Protein 2VI7 (pdb70)

Organism: Pseudomonas aeruginosa (strain ATCC 15692 / DSM 22644 / CIP 104116 / JCM 14847 / LMG 12228 / 1C / PRS 101 / PAO1) (NCBI:txid208964)

Nearest PDB structures (foldseek):
  2vi7-assembly2_C  TM=1.003E+00  e=7.881E-35  Pseudomonas aeruginosa
  2i79-assembly1_E  TM=8.570E-01  e=9.144E-15  Streptococcus pneumoniae TIGR4
  2i79-assembly3_D  TM=8.613E-01  e=3.014E-14  Streptococcus pneumoniae TIGR4
  5jtf-assembly1_B  TM=8.571E-01  e=4.572E-12  Pseudomonas putida KT2440
  5wph-assembly1_A  TM=8.664E-01  e=1.034E-11  Pseudomonas putida KT2440

Secondary structure (DSSP, 8-state):
-EEEEE--GGGHHHHHHHHTSHHHHTTSS--SS--HHHHHHHHTT---TTEEEEEEEETTEEEEEEEEEE-SSGGGTTEEE-TT--EESSTTTTHHHHHHHHHHHIIIIIS--SEEEEEEETT-HHHHHHHHHTT-EEEEEEEEEEEETTEEEEEEEEEEE--/---EEEE--GGGHHHHHHHHTSHHHHTTTT--SS--HHHHHHHHHT---TTEEEEEEEETTEEEEEEEEEE-SSGGGTTEEE-TT--EESSTTSSHHHHHHHHHHHHHHHTS--SEEEEEEETT-HHHHHHHHHTT-EEEEEEEEEEEETTEEEEEEEEEEE-/----EEEE--GGGHHHHHHHHTSHHHHTTSS--SS--HHHHHHHHHH---TTEEEEEEEETTEEEEEEEEEE-SSGGGTTEEE-TT--EESSTTSSHHHHHHHHHHHIIIIIS--SEEEEEEETT-HHHHHHHHHTT-EEEEEEEEEEEETTEEEEEEEEEEE--

Radius of gyration: 26.65 Å; Cα contacts (8 Å, |Δi|>4): 990; chains: 3; bounding box: 81×66×54 Å

CATH classification: 3.40.630.30

Structure (mmCIF, N/CA/C/O backbone):
data_2VI7
#
_entry.id   2VI7
#
_cell.length_a   79.709
_cell.length_b   110.928
_cell.length_c   134.477
_cell.angle_alpha   90.00
_cell.angle_beta   90.00
_cell.angle_gamma   90.00
#
_symmetry.space_group_name_H-M   'I 2 2 2'
#
loop_
_entity.id
_entity.type
_entity.pdbx_description
1 polymer 'ACETYLTRANSFERASE PA1377'
2 non-polymer GLYCEROL
3 non-polymer 'SULFATE ION'
4 non-polymer 'AZIDE ION'
5 water water
#
loop_
_atom_site.group_PDB
_atom_site.id
_atom_site.type_symbol
_atom_site.label_atom_id
_atom_site.label_alt_id
_atom_site.label_comp_id
_atom_site.label_asym_id
_atom_site.label_entity_id
_atom_site.label_seq_id
_atom_site.pdbx_PDB_ins_code
_atom_site.Cartn_x
_atom_site.Cartn_y
_atom_site.Cartn_z
_atom_site.occupancy
_atom_site.B_iso_or_equiv
_atom_site.auth_seq_id
_atom_site.auth_comp_id
_atom_site.auth_asym_id
_atom_site.auth_atom_id
_atom_site.pdbx_PDB_model_num
ATOM 1 N N . THR A 1 7 ? 33.219 32.084 24.610 1.00 56.61 7 THR A N 1
ATOM 2 C CA . THR A 1 7 ? 33.152 31.198 23.409 1.00 56.57 7 THR A CA 1
ATOM 3 C C . THR A 1 7 ? 31.807 31.365 22.700 1.00 56.23 7 THR A C 1
ATOM 4 O O . THR A 1 7 ? 31.738 31.960 21.616 1.00 58.11 7 THR A O 1
ATOM 8 N N . ILE A 1 8 ? 30.742 30.850 23.312 1.00 53.98 8 ILE A N 1
ATOM 9 C CA . ILE A 1 8 ? 29.411 30.963 22.724 1.00 51.40 8 ILE A CA 1
ATOM 10 C C . ILE A 1 8 ? 28.713 32.225 23.226 1.00 50.43 8 ILE A C 1
ATOM 11 O O . ILE A 1 8 ? 28.508 32.388 24.428 1.00 51.06 8 ILE A O 1
ATOM 16 N N . ARG A 1 9 ? 28.366 33.110 22.293 1.00 49.33 9 ARG A N 1
ATOM 17 C CA . ARG A 1 9 ? 27.682 34.365 22.596 1.00 48.24 9 ARG A CA 1
ATOM 18 C C . ARG A 1 9 ? 26.236 34.266 22.150 1.00 46.21 9 ARG A C 1
ATOM 19 O O . ARG A 1 9 ? 25.966 33.843 21.031 1.00 45.26 9 ARG A O 1
ATOM 27 N N . LEU A 1 10 ? 25.311 34.663 23.017 1.00 43.93 10 LEU A N 1
ATOM 28 C CA . LEU A 1 10 ? 23.897 34.647 22.671 1.00 41.74 10 LEU A CA 1
ATOM 29 C C . LEU A 1 10 ? 23.513 36.080 22.369 1.00 41.58 10 LEU A C 1
ATOM 30 O O . LEU A 1 10 ? 23.913 36.999 23.081 1.00 42.18 10 LEU A O 1
ATOM 35 N N . GLU A 1 11 ? 22.750 36.272 21.304 1.00 41.36 11 GLU A N 1
ATOM 36 C CA . GLU A 1 11 ? 22.337 37.607 20.927 1.00 41.99 11 GLU A CA 1
ATOM 37 C C . GLU A 1 11 ? 20.976 37.586 20.274 1.00 40.26 11 GLU A C 1
ATOM 38 O O . GLU A 1 11 ? 20.566 36.574 19.718 1.00 39.42 11 GLU A O 1
ATOM 44 N N . ARG A 1 12 ? 20.275 38.707 20.375 1.00 39.83 12 ARG A N 1
ATOM 45 C CA . ARG A 1 12 ? 18.961 38.840 19.777 1.00 41.82 12 ARG A CA 1
ATOM 46 C C . ARG A 1 12 ? 19.091 38.833 18.252 1.00 42.62 12 ARG A C 1
ATOM 47 O O . ARG A 1 12 ? 19.894 39.571 17.665 1.00 42.35 12 ARG A O 1
ATOM 55 N N . TYR A 1 13 ? 18.298 37.980 17.617 1.00 43.21 13 TYR A N 1
ATOM 56 C CA . TYR A 1 13 ? 18.319 37.869 16.169 1.00 44.23 13 TYR A CA 1
ATOM 57 C C . TYR A 1 13 ? 17.890 39.176 15.508 1.00 45.25 13 TYR A C 1
ATOM 58 O O . TYR A 1 13 ? 16.750 39.634 15.678 1.00 44.77 13 TYR A O 1
ATOM 67 N N . SER A 1 14 ? 18.817 39.764 14.753 1.00 45.68 14 SER A N 1
ATOM 68 C CA . SER A 1 14 ? 18.567 41.004 14.028 1.00 46.30 14 SER A CA 1
ATOM 69 C C . SER A 1 14 ? 19.168 40.918 12.623 1.00 46.59 14 SER A C 1
ATOM 70 O O . SER A 1 14 ? 19.869 39.956 12.298 1.00 46.00 14 SER A O 1
ATOM 73 N N . GLU A 1 15 ? 18.887 41.932 11.803 1.00 47.28 15 GLU A N 1
ATOM 74 C CA . GLU A 1 15 ? 19.366 41.976 10.427 1.00 46.93 15 GLU A CA 1
ATOM 75 C C . GLU A 1 15 ? 20.809 41.562 10.223 1.00 46.31 15 GLU A C 1
ATOM 76 O O . GLU A 1 15 ? 21.148 40.894 9.238 1.00 46.62 15 GLU A O 1
ATOM 77 N N A ARG A 1 16 ? 21.660 41.955 11.165 0.50 45.57 16 ARG A N 1
ATOM 78 N N B ARG A 1 16 ? 21.664 41.955 11.156 0.50 45.81 16 ARG A N 1
ATOM 79 C CA A ARG A 1 16 ? 23.077 41.632 11.102 0.50 45.43 16 ARG A CA 1
ATOM 80 C CA B ARG A 1 16 ? 23.081 41.630 11.071 0.50 45.85 16 ARG A CA 1
ATOM 81 C C A ARG A 1 16 ? 23.311 40.131 10.986 0.50 45.78 16 ARG A C 1
ATOM 82 C C B ARG A 1 16 ? 23.309 40.123 10.967 0.50 46.06 16 ARG A C 1
ATOM 83 O O A ARG A 1 16 ? 24.306 39.696 10.413 0.50 45.65 16 ARG A O 1
ATOM 84 O O B ARG A 1 16 ? 24.285 39.676 10.363 0.50 45.95 16 ARG A O 1
ATOM 97 N N . HIS A 1 17 ? 22.394 39.347 11.549 1.00 46.29 17 HIS A N 1
ATOM 98 C CA . HIS A 1 17 ? 22.495 37.877 11.558 1.00 46.81 17 HIS A CA 1
ATOM 99 C C . HIS A 1 17 ? 21.817 37.083 10.436 1.00 46.59 17 HIS A C 1
ATOM 100 O O . HIS A 1 17 ? 22.132 35.905 10.250 1.00 46.51 17 HIS A O 1
ATOM 107 N N . VAL A 1 18 ? 20.888 37.701 9.709 1.00 46.59 18 VAL A N 1
ATOM 108 C CA . VAL A 1 18 ? 20.159 37.012 8.632 1.00 47.46 18 VAL A CA 1
ATOM 109 C C . VAL A 1 18 ? 20.997 36.118 7.720 1.00 48.20 18 VAL A C 1
ATOM 110 O O . VAL A 1 18 ? 20.526 35.071 7.273 1.00 48.04 18 VAL A O 1
ATOM 114 N N . GLU A 1 19 ? 22.229 36.524 7.433 1.00 49.58 19 GLU A N 1
ATOM 115 C CA . GLU A 1 19 ? 23.073 35.719 6.560 1.00 50.90 19 GLU A CA 1
ATOM 116 C C . GLU A 1 19 ? 23.514 34.433 7.258 1.00 48.86 19 GLU A C 1
ATOM 117 O O . GLU A 1 19 ? 23.433 33.348 6.680 1.00 48.57 19 GLU A O 1
ATOM 123 N N . GLY A 1 20 ? 23.974 34.563 8.500 1.00 46.97 20 GLY A N 1
ATOM 124 C CA . GLY A 1 20 ? 24.420 33.406 9.257 1.00 44.63 20 GLY A CA 1
ATOM 125 C C . GLY A 1 20 ? 23.293 32.460 9.636 1.00 43.42 20 GLY A C 1
ATOM 126 O O . GLY A 1 20 ? 23.475 31.238 9.649 1.00 42.70 20 GLY A O 1
ATOM 127 N N . LEU A 1 21 ? 22.127 33.019 9.953 1.00 42.35 21 LEU A N 1
ATOM 128 C CA . LEU A 1 21 ? 20.976 32.204 10.328 1.00 42.46 21 LEU A CA 1
ATOM 129 C C . LEU A 1 21 ? 20.488 31.381 9.131 1.00 42.96 21 LEU A C 1
ATOM 130 O O . LEU A 1 21 ? 20.110 30.215 9.269 1.00 43.06 21 LEU A O 1
ATOM 135 N N . THR A 1 22 ? 20.496 32.009 7.960 1.00 43.73 22 THR A N 1
ATOM 136 C CA . THR A 1 22 ? 20.082 31.368 6.723 1.00 43.24 22 THR A CA 1
ATOM 137 C C . THR A 1 22 ? 20.987 30.177 6.432 1.00 42.35 22 THR A C 1
ATOM 138 O O . THR A 1 22 ? 20.520 29.111 6.036 1.00 42.57 22 THR A O 1
ATOM 142 N N . ALA A 1 23 ? 22.285 30.368 6.636 1.00 41.29 23 ALA A N 1
ATOM 143 C CA . ALA A 1 23 ? 23.257 29.308 6.418 1.00 40.59 23 ALA A CA 1
ATOM 144 C C . ALA A 1 23 ? 22.995 28.162 7.387 1.00 40.40 23 ALA A C 1
ATOM 145 O O . ALA A 1 23 ? 23.136 26.989 7.028 1.00 42.09 23 ALA A O 1
ATOM 147 N N . LEU A 1 24 ? 22.623 28.504 8.617 1.00 39.75 24 LEU A N 1
ATOM 148 C CA . LEU A 1 24 ? 22.341 27.500 9.642 1.00 38.96 24 LEU A CA 1
ATOM 149 C C . LEU A 1 24 ? 21.293 26.499 9.155 1.00 38.64 24 LEU A C 1
ATOM 150 O O . LEU A 1 24 ? 21.494 25.289 9.204 1.00 38.40 24 LEU A O 1
ATOM 155 N N . TYR A 1 25 ? 20.174 27.024 8.674 1.00 39.58 25 TYR A N 1
ATOM 156 C CA . TYR A 1 25 ? 19.082 26.198 8.191 1.00 41.01 25 TYR A CA 1
ATOM 157 C C . TYR A 1 25 ? 19.359 25.531 6.849 1.00 42.02 25 TYR A C 1
ATOM 158 O O . TYR A 1 25 ? 18.647 24.605 6.457 1.00 41.74 25 TYR A O 1
ATOM 167 N N . ASN A 1 26 ? 20.394 25.993 6.148 1.00 42.70 26 ASN A N 1
ATOM 168 C CA . ASN A 1 26 ? 20.745 25.404 4.863 1.00 43.29 26 ASN A CA 1
ATOM 169 C C . ASN A 1 26 ? 21.484 24.087 5.068 1.00 41.90 26 ASN A C 1
ATOM 170 O O . ASN A 1 26 ? 21.780 23.386 4.107 1.00 42.99 26 ASN A O 1
ATOM 175 N N . ASP A 1 27 ? 21.790 23.756 6.319 1.00 39.66 27 ASP A N 1
ATOM 176 C CA . ASP A 1 27 ? 22.436 22.482 6.620 1.00 38.28 27 ASP A CA 1
ATOM 177 C C . ASP A 1 27 ? 21.260 21.528 6.836 1.00 37.07 27 ASP A C 1
ATOM 178 O O . ASP A 1 27 ? 20.512 21.667 7.803 1.00 36.62 27 ASP A O 1
ATOM 183 N N . PRO A 1 28 ? 21.077 20.552 5.933 1.00 36.39 28 PRO A N 1
ATOM 184 C CA . PRO A 1 28 ? 19.972 19.593 6.045 1.00 35.85 28 PRO A CA 1
ATOM 185 C C . PRO A 1 28 ? 19.910 18.826 7.367 1.00 35.18 28 PRO A C 1
ATOM 186 O O . PRO A 1 28 ? 18.832 18.411 7.795 1.00 36.31 28 PRO A O 1
ATOM 190 N N . ALA A 1 29 ? 21.057 18.645 8.015 1.00 33.31 29 ALA A N 1
ATOM 191 C CA . ALA A 1 29 ? 21.109 17.945 9.293 1.00 31.36 29 ALA A CA 1
ATOM 192 C C . ALA A 1 29 ? 20.445 18.793 10.381 1.00 30.43 29 ALA A C 1
ATOM 193 O O . ALA A 1 29 ? 19.937 18.277 11.378 1.00 30.48 29 ALA A O 1
ATOM 195 N N . VAL A 1 30 ? 20.467 20.105 10.184 1.00 29.03 30 VAL A N 1
ATOM 196 C CA . VAL A 1 30 ? 19.860 21.042 11.124 1.00 29.06 30 VAL A CA 1
ATOM 197 C C . VAL A 1 30 ? 18.390 21.237 10.762 1.00 29.63 30 VAL A C 1
ATOM 198 O O . VAL A 1 30 ? 17.506 21.088 11.608 1.00 30.81 30 VAL A O 1
ATOM 202 N N . ALA A 1 31 ? 18.136 21.561 9.497 1.00 28.83 31 ALA A N 1
ATOM 203 C CA . ALA A 1 31 ? 16.783 21.791 9.017 1.00 28.18 31 ALA A CA 1
ATOM 204 C C . ALA A 1 31 ? 15.847 20.599 9.195 1.00 28.41 31 ALA A C 1
ATOM 205 O O . ALA A 1 31 ? 14.665 20.779 9.481 1.00 28.95 31 ALA A O 1
ATOM 207 N N . ARG A 1 32 ? 16.362 19.381 9.053 1.00 28.63 32 ARG A N 1
ATOM 208 C CA . ARG A 1 32 ? 15.495 18.214 9.155 1.00 28.69 32 ARG A CA 1
ATOM 209 C C . ARG A 1 32 ? 14.963 17.903 10.539 1.00 29.06 32 ARG A C 1
ATOM 210 O O . ARG A 1 32 ? 13.949 17.230 10.659 1.00 30.42 32 ARG A O 1
ATOM 218 N N . GLN A 1 33 ? 15.622 18.395 11.583 1.00 29.55 33 GLN A N 1
ATOM 219 C CA . GLN A 1 33 ? 15.156 18.127 12.943 1.00 29.91 33 GLN A CA 1
ATOM 220 C C . GLN A 1 33 ? 14.176 19.182 13.479 1.00 29.41 33 GLN A C 1
ATOM 221 O O . GLN A 1 33 ? 13.748 19.126 14.639 1.00 30.07 33 GLN A O 1
ATOM 227 N N . VAL A 1 34 ? 13.830 20.137 12.617 1.00 27.59 34 VAL A N 1
ATOM 228 C CA . VAL A 1 34 ? 12.859 21.186 12.927 1.00 25.63 34 VAL A CA 1
ATOM 229 C C . VAL A 1 34 ? 11.855 21.164 11.763 1.00 24.65 34 VAL A C 1
ATOM 230 O O . VAL A 1 34 ? 11.633 20.102 11.170 1.00 23.96 34 VAL A O 1
ATOM 234 N N . LEU A 1 35 ? 11.242 22.296 11.433 1.00 24.05 35 LEU A N 1
ATOM 235 C CA . LEU A 1 35 ? 10.274 22.326 10.333 1.00 23.49 35 LEU A CA 1
ATOM 236 C C . LEU A 1 35 ? 10.677 23.272 9.209 1.00 24.40 35 LEU A C 1
ATOM 237 O O . LEU A 1 35 ? 9.887 23.548 8.305 1.00 24.63 35 LEU A O 1
ATOM 242 N N . GLN A 1 36 ? 11.915 23.755 9.274 1.00 26.53 36 GLN A N 1
ATOM 243 C CA . GLN A 1 36 ? 12.465 24.668 8.276 1.00 28.72 36 GLN A CA 1
ATOM 244 C C . GLN A 1 36 ? 12.740 23.978 6.943 1.00 30.32 36 GLN A C 1
ATOM 245 O O . GLN A 1 36 ? 12.883 22.755 6.870 1.00 30.39 36 GLN A O 1
ATOM 251 N N . MET A 1 37 ? 12.829 24.789 5.893 1.00 32.31 37 MET A N 1
ATOM 252 C CA . MET A 1 37 ? 13.117 24.310 4.548 1.00 33.42 37 MET A CA 1
ATOM 253 C C . MET A 1 37 ? 14.529 24.755 4.168 1.00 33.68 37 MET A C 1
ATOM 254 O O . MET A 1 37 ? 14.973 25.835 4.571 1.00 33.96 37 MET A O 1
ATOM 259 N N . PRO A 1 38 ? 15.267 23.919 3.414 1.00 34.50 38 PRO A N 1
ATOM 260 C CA . PRO A 1 38 ? 16.618 24.341 3.037 1.00 34.88 38 PRO A CA 1
ATOM 261 C C . PRO A 1 38 ? 16.577 25.369 1.906 1.00 35.60 38 PRO A C 1
ATOM 262 O O . PRO A 1 38 ? 15.501 25.751 1.435 1.00 34.76 38 PRO A O 1
ATOM 266 N N . TYR A 1 39 ? 17.753 25.817 1.483 1.00 37.40 39 TYR A N 1
ATOM 267 C CA . TYR A 1 39 ? 17.857 26.796 0.409 1.00 39.05 39 TYR A CA 1
ATOM 268 C C . TYR A 1 39 ? 17.006 28.038 0.604 1.00 41.50 39 TYR A C 1
ATOM 269 O O . TYR A 1 39 ? 16.395 28.540 -0.346 1.00 42.63 39 TYR A O 1
ATOM 278 N N . GLN A 1 40 ? 16.952 28.526 1.836 1.00 43.63 40 GLN A N 1
ATOM 279 C CA . GLN A 1 40 ? 16.226 29.753 2.105 1.00 45.84 40 GLN A CA 1
ATOM 280 C C . GLN A 1 40 ? 17.216 30.843 1.687 1.00 47.84 40 GLN A C 1
ATOM 281 O O . GLN A 1 40 ? 18.439 30.614 1.671 1.00 48.01 40 GLN A O 1
ATOM 285 N N . SER A 1 41 ? 16.700 32.012 1.328 1.00 49.63 41 SER A N 1
ATOM 286 C CA . SER A 1 41 ? 17.563 33.106 0.908 1.00 52.00 41 SER A CA 1
ATOM 287 C C . SER A 1 41 ? 17.467 34.295 1.854 1.00 53.13 41 SER A C 1
ATOM 288 O O . SER A 1 41 ? 16.381 34.640 2.355 1.00 53.43 41 SER A O 1
ATOM 289 N N . VAL A 1 42 ? 18.615 34.918 2.098 1.00 52.84 42 VAL A N 1
ATOM 290 C CA . VAL A 1 42 ? 18.676 36.092 2.951 1.00 53.05 42 VAL A CA 1
ATOM 291 C C . VAL A 1 42 ? 17.516 37.037 2.598 1.00 54.18 42 VAL A C 1
ATOM 292 O O . VAL A 1 42 ? 17.038 37.804 3.438 1.00 55.33 42 VAL A O 1
ATOM 296 N N . GLU A 1 43 ? 17.064 36.948 1.350 1.00 55.22 43 GLU A N 1
ATOM 297 C CA . GLU A 1 43 ? 15.992 37.783 0.819 1.00 55.95 43 GLU A CA 1
ATOM 298 C C . GLU A 1 43 ? 14.668 37.816 1.583 1.00 56.84 43 GLU A C 1
ATOM 299 O O . GLU A 1 43 ? 14.297 38.856 2.125 1.00 55.96 43 GLU A O 1
ATOM 300 N N . GLN A 1 44 ? 13.952 36.693 1.622 1.00 58.11 44 GLN A N 1
ATOM 301 C CA . GLN A 1 44 ? 12.654 36.663 2.299 1.00 59.57 44 GLN A CA 1
ATOM 302 C C . GLN A 1 44 ? 12.712 36.808 3.819 1.00 60.68 44 GLN A C 1
ATOM 303 O O . GLN A 1 44 ? 11.752 37.278 4.435 1.00 61.80 44 GLN A O 1
ATOM 307 N N . ARG A 1 45 ? 13.824 36.399 4.427 1.00 60.77 45 ARG A N 1
ATOM 308 C CA . ARG A 1 45 ? 13.978 36.514 5.874 1.00 60.50 45 ARG A CA 1
ATOM 309 C C . ARG A 1 45 ? 13.975 37.971 6.312 1.00 61.15 45 ARG A C 1
ATOM 310 O O . ARG A 1 45 ? 13.259 38.351 7.242 1.00 61.56 45 ARG A O 1
ATOM 318 N N . ARG A 1 46 ? 14.775 38.777 5.623 1.00 61.84 46 ARG A N 1
ATOM 319 C CA . ARG A 1 46 ? 14.895 40.200 5.911 1.00 62.58 46 ARG A CA 1
ATOM 320 C C . ARG A 1 46 ? 13.520 40.877 5.903 1.00 63.32 46 ARG A C 1
ATOM 321 O O . ARG A 1 46 ? 13.217 41.715 6.761 1.00 63.09 46 ARG A O 1
ATOM 329 N N . LYS A 1 47 ? 12.691 40.510 4.930 1.00 64.46 47 LYS A N 1
ATOM 330 C CA . LYS A 1 47 ? 11.348 41.072 4.831 1.00 65.67 47 LYS A CA 1
ATOM 331 C C . LYS A 1 47 ? 10.533 40.636 6.056 1.00 66.78 47 LYS A C 1
ATOM 332 O O . LYS A 1 47 ? 9.611 41.344 6.501 1.00 66.67 47 LYS A O 1
ATOM 334 N N . ARG A 1 48 ? 10.887 39.464 6.589 1.00 67.32 48 ARG A N 1
ATOM 335 C CA . ARG A 1 48 ? 10.218 38.892 7.754 1.00 67.50 48 ARG A CA 1
ATOM 336 C C . ARG A 1 48 ? 10.667 39.598 9.037 1.00 67.27 48 ARG A C 1
ATOM 337 O O . ARG A 1 48 ? 9.837 40.042 9.836 1.00 67.13 48 ARG A O 1
ATOM 338 N N . LEU A 1 49 ? 11.982 39.704 9.217 1.00 66.87 49 LEU A N 1
ATOM 339 C CA . LEU A 1 49 ? 12.553 40.353 10.395 1.00 66.86 49 LEU A CA 1
ATOM 340 C C . LEU A 1 49 ? 12.267 41.857 10.449 1.00 68.13 49 LEU A C 1
ATOM 341 O O . LEU A 1 49 ? 11.498 42.321 11.298 1.00 68.72 49 LEU A O 1
ATOM 346 N N . HIS A 1 50 ? 12.884 42.602 9.530 1.00 69.65 50 HIS A N 1
ATOM 347 C CA . HIS A 1 50 ? 12.740 44.063 9.436 1.00 70.86 50 HIS A CA 1
ATOM 348 C C . HIS A 1 50 ? 11.318 44.645 9.378 1.00 70.80 50 HIS A C 1
ATOM 349 O O . HIS A 1 50 ? 11.133 45.835 9.091 1.00 71.75 50 HIS A O 1
ATOM 356 N N . ASP A 1 51 ? 10.324 43.816 9.652 1.00 70.17 51 ASP A N 1
ATOM 357 C CA . ASP A 1 51 ? 8.942 44.253 9.658 1.00 69.90 51 ASP A CA 1
ATOM 358 C C . ASP A 1 51 ? 8.151 43.113 10.293 1.00 69.87 51 ASP A C 1
ATOM 359 O O . ASP A 1 51 ? 7.178 42.643 9.717 1.00 69.59 51 ASP A O 1
ATOM 360 N N . SER A 1 52 ? 8.583 42.668 11.474 1.00 70.06 52 SER A N 1
ATOM 361 C CA . SER A 1 52 ? 7.939 41.564 12.191 1.00 69.73 52 SER A CA 1
ATOM 362 C C . SER A 1 52 ? 8.862 41.071 13.307 1.00 69.35 52 SER A C 1
ATOM 363 O O . SER A 1 52 ? 9.101 41.778 14.290 1.00 69.51 52 SER A O 1
ATOM 364 N N . ASP A 1 54 ? 7.095 44.589 15.445 1.00 63.95 54 ASP A N 1
ATOM 365 C CA . ASP A 1 54 ? 8.018 44.111 16.477 1.00 64.25 54 ASP A CA 1
ATOM 366 C C . ASP A 1 54 ? 7.293 44.026 17.828 1.00 64.38 54 ASP A C 1
ATOM 367 O O . ASP A 1 54 ? 6.877 45.048 18.396 1.00 63.81 54 ASP A O 1
ATOM 369 N N . ASP A 1 55 ? 7.171 42.808 18.348 1.00 63.64 55 ASP A N 1
ATOM 370 C CA . ASP A 1 55 ? 6.487 42.581 19.608 1.00 63.10 55 ASP A CA 1
ATOM 371 C C . ASP A 1 55 ? 7.438 42.016 20.668 1.00 62.35 55 ASP A C 1
ATOM 372 O O . ASP A 1 55 ? 8.362 41.260 20.336 1.00 61.56 55 ASP A O 1
ATOM 377 N N . ASP A 1 56 ? 7.213 42.386 21.933 1.00 60.73 56 ASP A N 1
ATOM 378 C CA . ASP A 1 56 ? 8.034 41.881 23.037 1.00 59.88 56 ASP A CA 1
ATOM 379 C C . ASP A 1 56 ? 7.669 40.419 23.314 1.00 57.12 56 ASP A C 1
ATOM 380 O O . ASP A 1 56 ? 8.290 39.750 24.144 1.00 56.61 56 ASP A O 1
ATOM 385 N N . ARG A 1 57 ? 6.640 39.950 22.617 1.00 53.79 57 ARG A N 1
ATOM 386 C CA . ARG A 1 57 ? 6.144 38.583 22.739 1.00 50.34 57 ARG A CA 1
ATOM 387 C C . ARG A 1 57 ? 7.049 37.534 22.074 1.00 46.44 57 ARG A C 1
ATOM 388 O O . ARG A 1 57 ? 7.179 36.411 22.561 1.00 44.27 57 ARG A O 1
ATOM 396 N N . LEU A 1 58 ? 7.647 37.893 20.945 1.00 42.63 58 LEU A N 1
ATOM 397 C CA . LEU A 1 58 ? 8.511 36.974 20.224 1.00 39.78 58 LEU A CA 1
ATOM 398 C C . LEU A 1 58 ? 9.970 37.272 20.481 1.00 39.27 58 LEU A C 1
ATOM 399 O O . LEU A 1 58 ? 10.445 38.365 20.190 1.00 41.46 58 LEU A O 1
ATOM 404 N N . LEU A 1 59 ? 10.678 36.298 21.035 1.00 37.03 59 LEU A N 1
ATOM 405 C CA . LEU A 1 59 ? 12.095 36.454 21.297 1.00 34.79 59 LEU A CA 1
ATOM 406 C C . LEU A 1 59 ? 12.843 35.407 20.495 1.00 33.29 59 LEU A C 1
ATOM 407 O O . LEU A 1 59 ? 12.597 34.211 20.640 1.00 31.82 59 LEU A O 1
ATOM 412 N N . ILE A 1 60 ? 13.744 35.861 19.634 1.00 32.77 60 ILE A N 1
ATOM 413 C CA . ILE A 1 60 ? 14.536 34.946 18.835 1.00 32.03 60 ILE A CA 1
ATOM 414 C C . ILE A 1 60 ? 16.000 35.182 19.161 1.00 31.16 60 ILE A C 1
ATOM 415 O O . ILE A 1 60 ? 16.488 36.314 19.128 1.00 30.06 60 ILE A O 1
ATOM 420 N N . LEU A 1 61 ? 16.691 34.101 19.506 1.00 30.70 61 LEU A N 1
ATOM 421 C CA . LEU A 1 61 ? 18.102 34.169 19.841 1.00 30.04 61 LEU A CA 1
ATOM 422 C C . LEU A 1 61 ? 18.940 33.384 18.848 1.00 30.89 61 LEU A C 1
ATOM 423 O O . LEU A 1 61 ? 18.475 32.428 18.226 1.00 31.00 61 LEU A O 1
ATOM 428 N N . VAL A 1 62 ? 20.185 33.811 18.705 1.00 31.51 62 VAL A N 1
ATOM 429 C CA . VAL A 1 62 ? 21.128 33.144 17.835 1.00 31.64 62 VAL A CA 1
ATOM 430 C C . VAL A 1 62 ? 22.343 32.905 18.696 1.00 31.73 62 VAL A C 1
ATOM 431 O O . VAL A 1 62 ? 22.717 33.770 19.483 1.00 31.86 62 VAL A O 1
ATOM 435 N N . ALA A 1 63 ? 22.928 31.720 18.575 1.00 32.19 63 ALA A N 1
ATOM 436 C CA . ALA A 1 63 ? 24.118 31.375 19.328 1.00 33.44 63 ALA A CA 1
ATOM 437 C C . ALA A 1 63 ? 25.261 31.641 18.374 1.00 35.29 63 ALA A C 1
ATOM 438 O O . ALA A 1 63 ? 25.238 31.175 17.240 1.00 35.02 63 ALA A O 1
ATOM 440 N N . LEU A 1 64 ? 26.256 32.391 18.835 1.00 38.68 64 LEU A N 1
ATOM 441 C CA . LEU A 1 64 ? 27.405 32.751 18.007 1.00 41.23 64 LEU A CA 1
ATOM 442 C C . LEU A 1 64 ? 28.750 32.277 18.551 1.00 44.26 64 LEU A C 1
ATOM 443 O O . LEU A 1 64 ? 28.985 32.238 19.760 1.00 43.89 64 LEU A O 1
ATOM 448 N N . HIS A 1 65 ? 29.630 31.916 17.631 1.00 47.88 65 HIS A N 1
ATOM 449 C CA . HIS A 1 65 ? 30.984 31.511 17.972 1.00 52.37 65 HIS A CA 1
ATOM 450 C C . HIS A 1 65 ? 31.857 32.200 16.937 1.00 53.89 65 HIS A C 1
ATOM 451 O O . HIS A 1 65 ? 31.716 31.944 15.739 1.00 54.74 65 HIS A O 1
ATOM 458 N N . GLN A 1 66 ? 32.752 33.075 17.381 1.00 54.57 66 GLN A N 1
ATOM 459 C CA . GLN A 1 66 ? 33.597 33.801 16.435 1.00 55.09 66 GLN A CA 1
ATOM 460 C C . GLN A 1 66 ? 32.717 34.389 15.303 1.00 55.26 66 GLN A C 1
ATOM 461 O O . GLN A 1 66 ? 33.050 34.267 14.123 1.00 56.62 66 GLN A O 1
ATOM 465 N N . GLY A 1 67 ? 31.583 34.987 15.657 1.00 54.25 67 GLY A N 1
ATOM 466 C CA . GLY A 1 67 ? 30.731 35.597 14.646 1.00 54.78 67 GLY A CA 1
ATOM 467 C C . GLY A 1 67 ? 29.921 34.708 13.711 1.00 55.64 67 GLY A C 1
ATOM 468 O O . GLY A 1 67 ? 29.186 35.220 12.861 1.00 56.93 67 GLY A O 1
ATOM 469 N N . ASP A 1 68 ? 30.046 33.389 13.839 1.00 55.28 68 ASP A N 1
ATOM 470 C CA . ASP A 1 68 ? 29.279 32.473 12.992 1.00 53.83 68 ASP A CA 1
ATOM 471 C C . ASP A 1 68 ? 28.044 31.959 13.737 1.00 51.62 68 ASP A C 1
ATOM 472 O O . ASP A 1 68 ? 28.147 31.520 14.887 1.00 51.64 68 ASP A O 1
ATOM 477 N N . VAL A 1 69 ? 26.883 32.009 13.085 1.00 47.63 69 VAL A N 1
ATOM 478 C CA . VAL A 1 69 ? 25.651 31.523 13.701 1.00 43.68 69 VAL A CA 1
ATOM 479 C C . VAL A 1 69 ? 25.687 29.999 13.744 1.00 42.39 69 VAL A C 1
ATOM 480 O O . VAL A 1 69 ? 25.550 29.346 12.709 1.00 43.80 69 VAL A O 1
ATOM 484 N N . ILE A 1 70 ? 25.869 29.438 14.937 1.00 39.85 70 ILE A N 1
ATOM 485 C CA . ILE A 1 70 ? 25.938 27.992 15.101 1.00 37.19 70 ILE A CA 1
ATOM 486 C C . ILE A 1 70 ? 24.686 27.417 15.748 1.00 36.34 70 ILE A C 1
ATOM 487 O O . ILE A 1 70 ? 24.605 26.208 16.003 1.00 37.15 70 ILE A O 1
ATOM 492 N N . GLY A 1 71 ? 23.713 28.278 16.019 1.00 34.22 71 GLY A N 1
ATOM 493 C CA . GLY A 1 71 ? 22.493 27.809 16.643 1.00 32.44 71 GLY A CA 1
ATOM 494 C C . GLY A 1 71 ? 21.434 28.874 16.801 1.00 31.49 71 GLY A C 1
ATOM 495 O O . GLY A 1 71 ? 21.715 30.066 16.744 1.00 31.06 71 GLY A O 1
ATOM 496 N N . SER A 1 72 ? 20.201 28.442 17.014 1.00 30.97 72 SER A N 1
ATOM 497 C CA . SER A 1 72 ? 19.112 29.383 17.167 1.00 30.60 72 SER A CA 1
ATOM 498 C C . SER A 1 72 ? 17.913 28.748 17.854 1.00 30.41 72 SER A C 1
ATOM 499 O O . SER A 1 72 ? 17.762 27.526 17.852 1.00 30.85 72 SER A O 1
ATOM 502 N N . ALA A 1 73 ? 17.071 29.588 18.449 1.00 30.38 73 ALA A N 1
ATOM 503 C CA . ALA A 1 73 ? 15.863 29.141 19.146 1.00 28.94 73 ALA A CA 1
ATOM 504 C C . ALA A 1 73 ? 14.985 30.361 19.402 1.00 27.78 73 ALA A C 1
ATOM 505 O O . ALA A 1 73 ? 15.486 31.471 19.532 1.00 27.48 73 ALA A O 1
ATOM 507 N N . SER A 1 74 ? 13.677 30.153 19.466 1.00 27.11 74 SER A N 1
ATOM 508 C CA . SER A 1 74 ? 12.761 31.255 19.685 1.00 28.06 74 SER A CA 1
ATOM 509 C C . SER A 1 74 ? 11.661 30.929 20.687 1.00 28.07 74 SER A C 1
ATOM 510 O O . SER A 1 74 ? 11.209 29.787 20.788 1.00 28.12 74 SER A O 1
ATOM 513 N N . LEU A 1 75 ? 11.248 31.955 21.425 1.00 27.84 75 LEU A N 1
ATOM 514 C CA . LEU A 1 75 ? 10.186 31.852 22.422 1.00 26.55 75 LEU A CA 1
ATOM 515 C C . LEU A 1 75 ? 9.126 32.873 22.039 1.00 27.19 75 LEU A C 1
ATOM 516 O O . LEU A 1 75 ? 9.439 34.039 21.815 1.00 27.33 75 LEU A O 1
ATOM 521 N N . GLU A 1 76 ? 7.878 32.431 21.944 1.00 28.38 76 GLU A N 1
ATOM 522 C CA . GLU A 1 76 ? 6.783 33.325 21.597 1.00 29.74 76 GLU A CA 1
ATOM 523 C C . GLU A 1 76 ? 5.565 33.169 22.508 1.00 28.99 76 GLU A C 1
ATOM 524 O O . GLU A 1 76 ? 4.916 32.119 22.549 1.00 29.22 76 GLU A O 1
ATOM 530 N N . GLN A 1 77 ? 5.271 34.230 23.251 1.00 28.57 77 GLN A N 1
ATOM 531 C CA . GLN A 1 77 ? 4.125 34.240 24.140 1.00 28.42 77 GLN A CA 1
ATOM 532 C C . GLN A 1 77 ? 2.909 34.187 23.236 1.00 28.58 77 GLN A C 1
ATOM 533 O O . GLN A 1 77 ? 2.827 34.928 22.257 1.00 29.58 77 GLN A O 1
ATOM 539 N N . HIS A 1 78 ? 1.964 33.311 23.544 1.00 27.22 78 HIS A N 1
ATOM 540 C CA . HIS A 1 78 ? 0.788 33.203 22.702 1.00 26.58 78 HIS A CA 1
ATOM 541 C C . HIS A 1 78 ? 0.025 34.527 22.644 1.00 27.24 78 HIS A C 1
ATOM 542 O O . HIS A 1 78 ? -0.192 35.173 23.675 1.00 27.28 78 HIS A O 1
ATOM 549 N N . PRO A 1 79 ? -0.386 34.952 21.429 1.00 27.05 79 PRO A N 1
ATOM 550 C CA . PRO A 1 79 ? -1.126 36.200 21.195 1.00 27.22 79 PRO A CA 1
ATOM 551 C C . PRO A 1 79 ? -2.534 36.293 21.794 1.00 27.82 79 PRO A C 1
ATOM 552 O O . PRO A 1 79 ? -3.017 37.391 22.087 1.00 28.01 79 PRO A O 1
ATOM 556 N N . ARG A 1 80 ? -3.202 35.157 21.967 1.00 28.03 80 ARG A N 1
ATOM 557 C CA . ARG A 1 80 ? -4.543 35.183 22.532 1.00 27.83 80 ARG A CA 1
ATOM 558 C C . ARG A 1 80 ? -4.504 35.376 24.035 1.00 27.17 80 ARG A C 1
ATOM 559 O O . ARG A 1 80 ? -3.724 34.745 24.730 1.00 27.52 80 ARG A O 1
ATOM 565 N N . ILE A 1 81 ? -5.346 36.272 24.528 1.00 26.91 81 ILE A N 1
ATOM 566 C CA . ILE A 1 81 ? -5.402 36.565 25.950 1.00 27.11 81 ILE A CA 1
ATOM 567 C C . ILE A 1 81 ? -5.563 35.313 26.819 1.00 26.98 81 ILE A C 1
ATOM 568 O O . ILE A 1 81 ? -4.849 35.146 27.808 1.00 27.47 81 ILE A O 1
ATOM 573 N N . ARG A 1 82 ? -6.479 34.422 26.446 1.00 25.67 82 ARG A N 1
ATOM 574 C CA . ARG A 1 82 ? -6.717 33.225 27.245 1.00 23.75 82 ARG A CA 1
ATOM 575 C C . ARG A 1 82 ? -5.642 32.142 27.137 1.00 23.97 82 ARG A C 1
ATOM 576 O O . ARG A 1 82 ? -5.760 31.094 27.762 1.00 23.82 82 ARG A O 1
ATOM 584 N N . ARG A 1 83 ? -4.584 32.414 26.374 1.00 24.30 83 ARG A N 1
ATOM 585 C CA . ARG A 1 83 ? -3.467 31.482 26.195 1.00 22.10 83 ARG A CA 1
ATOM 586 C C . ARG A 1 83 ? -2.147 32.185 26.488 1.00 21.53 83 ARG A C 1
ATOM 587 O O . ARG A 1 83 ? -1.095 31.555 26.525 1.00 20.97 83 ARG A O 1
ATOM 595 N N . SER A 1 84 ? -2.216 33.493 26.704 1.00 21.61 84 SER A N 1
ATOM 596 C CA . SER A 1 84 ? -1.031 34.311 26.941 1.00 24.52 84 SER A CA 1
ATOM 597 C C . SER A 1 84 ? -0.183 33.957 28.158 1.00 24.14 84 SER A C 1
ATOM 598 O O . SER A 1 84 ? 0.896 34.523 28.343 1.00 26.18 84 SER A O 1
ATOM 601 N N . HIS A 1 85 ? -0.659 33.037 28.990 1.00 23.44 85 HIS A N 1
ATOM 602 C CA . HIS A 1 85 ? 0.122 32.614 30.148 1.00 22.59 85 HIS A CA 1
ATOM 603 C C . HIS A 1 85 ? 1.116 31.565 29.653 1.00 23.26 85 HIS A C 1
ATOM 604 O O . HIS A 1 85 ? 1.961 31.095 30.414 1.00 23.88 85 HIS A O 1
ATOM 611 N N . SER A 1 86 ? 0.999 31.200 28.374 1.00 23.46 86 SER A N 1
ATOM 612 C CA . SER A 1 86 ? 1.881 30.203 27.770 1.00 23.34 86 SER A CA 1
ATOM 613 C C . SER A 1 86 ? 2.718 30.779 26.643 1.00 23.34 86 SER A C 1
ATOM 614 O O . SER A 1 86 ? 2.449 31.865 26.134 1.00 22.66 86 SER A O 1
ATOM 617 N N . GLY A 1 87 ? 3.742 30.028 26.266 1.00 22.65 87 GLY A N 1
ATOM 618 C CA . GLY A 1 87 ? 4.627 30.444 25.202 1.00 22.70 87 GLY A CA 1
ATOM 619 C C . GLY A 1 87 ? 5.055 29.191 24.477 1.00 23.43 87 GLY A C 1
ATOM 620 O O . GLY A 1 87 ? 4.937 28.092 25.019 1.00 22.78 87 GLY A O 1
ATOM 621 N N . SER A 1 88 ? 5.545 29.341 23.253 1.00 23.89 88 SER A N 1
ATOM 622 C CA . SER A 1 88 ? 5.982 28.192 22.477 1.00 23.13 88 SER A CA 1
ATOM 623 C C . SER A 1 88 ? 7.374 28.375 21.925 1.00 23.17 88 SER A C 1
ATOM 624 O O . SER A 1 88 ? 7.767 29.477 21.576 1.00 22.60 88 SER A O 1
ATOM 627 N N . ILE A 1 89 ? 8.127 27.286 21.865 1.00 24.51 89 ILE A N 1
ATOM 628 C CA . ILE A 1 89 ? 9.465 27.337 21.299 1.00 26.70 89 ILE A CA 1
ATOM 629 C C . ILE A 1 89 ? 9.492 26.426 20.060 1.00 27.15 89 ILE A C 1
ATOM 630 O O . ILE A 1 89 ? 10.550 25.988 19.625 1.00 28.13 89 ILE A O 1
ATOM 635 N N . GLY A 1 90 ? 8.308 26.157 19.505 1.00 28.68 90 GLY A N 1
ATOM 636 C CA . GLY A 1 90 ? 8.171 25.332 18.314 1.00 28.24 90 GLY A CA 1
ATOM 637 C C . GLY A 1 90 ? 8.811 23.962 18.382 1.00 28.53 90 GLY A C 1
ATOM 638 O O . GLY A 1 90 ? 8.594 23.229 19.340 1.00 29.88 90 GLY A O 1
ATOM 639 N N . MET A 1 91 ? 9.580 23.605 17.354 1.00 29.01 91 MET A N 1
ATOM 640 C CA . MET A 1 91 ? 10.265 22.308 17.306 1.00 29.54 91 MET A CA 1
ATOM 641 C C . MET A 1 91 ? 11.515 22.387 18.177 1.00 30.53 91 MET A C 1
ATOM 642 O O . MET A 1 91 ? 12.345 21.470 18.222 1.00 30.95 91 MET A O 1
ATOM 647 N N . GLY A 1 92 ? 11.637 23.516 18.864 1.00 30.99 92 GLY A N 1
ATOM 648 C CA . GLY A 1 92 ? 12.748 23.726 19.765 1.00 31.45 92 GLY A CA 1
ATOM 649 C C . GLY A 1 92 ? 14.018 24.367 19.247 1.00 32.24 92 GLY A C 1
ATOM 650 O O . GLY A 1 92 ? 14.021 25.284 18.426 1.00 32.52 92 GLY A O 1
ATOM 651 N N . VAL A 1 93 ? 15.115 23.833 19.760 1.00 33.04 93 VAL A N 1
ATOM 652 C CA . VAL A 1 93 ? 16.464 24.285 19.494 1.00 34.58 93 VAL A CA 1
ATOM 653 C C . VAL A 1 93 ? 17.059 23.764 18.162 1.00 36.79 93 VAL A C 1
ATOM 654 O O . VAL A 1 93 ? 17.055 22.558 17.894 1.00 38.15 93 VAL A O 1
ATOM 658 N N . ALA A 1 94 ? 17.548 24.682 17.324 1.00 37.94 94 ALA A N 1
ATOM 659 C CA . ALA A 1 94 ? 18.159 24.348 16.028 1.00 38.68 94 ALA A CA 1
ATOM 660 C C . ALA A 1 94 ? 19.664 24.503 16.185 1.00 40.08 94 ALA A C 1
ATOM 661 O O . ALA A 1 94 ? 20.175 25.623 16.170 1.00 39.12 94 ALA A O 1
ATOM 663 N N . VAL A 1 95 ? 20.374 23.383 16.316 1.00 42.51 95 VAL A N 1
ATOM 664 C CA . VAL A 1 95 ? 21.816 23.431 16.529 1.00 44.98 95 VAL A CA 1
ATOM 665 C C . VAL A 1 95 ? 22.691 22.716 15.499 1.00 46.54 95 VAL A C 1
ATOM 666 O O . VAL A 1 95 ? 22.395 21.593 15.070 1.00 45.05 95 VAL A O 1
ATOM 670 N N . ALA A 1 96 ? 23.783 23.391 15.132 1.00 49.23 96 ALA A N 1
ATOM 671 C CA . ALA A 1 96 ? 24.757 22.867 14.178 1.00 52.43 96 ALA A CA 1
ATOM 672 C C . ALA A 1 96 ? 25.576 21.790 14.880 1.00 54.43 96 ALA A C 1
ATOM 673 O O . ALA A 1 96 ? 25.658 20.648 14.411 1.00 54.11 96 ALA A O 1
ATOM 675 N N . TRP A 1 97 ? 26.167 22.168 16.014 1.00 57.02 97 TRP A N 1
ATOM 676 C CA . TRP A 1 97 ? 26.989 21.259 16.816 1.00 58.72 97 TRP A CA 1
ATOM 677 C C . TRP A 1 97 ? 26.161 20.530 17.873 1.00 58.08 97 TRP A C 1
ATOM 678 O O . TRP A 1 97 ? 25.724 21.127 18.865 1.00 57.41 97 TRP A O 1
ATOM 689 N N . GLN A 1 98 ? 25.945 19.238 17.656 1.00 56.74 98 GLN A N 1
ATOM 690 C CA . GLN A 1 98 ? 25.188 18.448 18.608 1.00 54.92 98 GLN A CA 1
ATOM 691 C C . GLN A 1 98 ? 26.214 17.963 19.640 1.00 54.63 98 GLN A C 1
ATOM 692 O O . GLN A 1 98 ? 27.325 17.552 19.272 1.00 54.44 98 GLN A O 1
ATOM 696 N N . GLY A 1 99 ? 25.863 18.055 20.922 1.00 53.21 99 GLY A N 1
ATOM 697 C CA . GLY A 1 99 ? 26.771 17.614 21.968 1.00 51.42 99 GLY A CA 1
ATOM 698 C C . GLY A 1 99 ? 27.718 18.675 22.503 1.00 50.19 99 GLY A C 1
ATOM 699 O O . GLY A 1 99 ? 28.268 18.515 23.595 1.00 50.15 99 GLY A O 1
ATOM 700 N N . LYS A 1 100 ? 27.900 19.758 21.749 1.00 48.27 100 LYS A N 1
ATOM 701 C CA . LYS A 1 100 ? 28.791 20.842 22.154 1.00 46.59 100 LYS A CA 1
ATOM 702 C C . LYS A 1 100 ? 28.174 21.876 23.125 1.00 45.23 100 LYS A C 1
ATOM 703 O O . LYS A 1 100 ? 28.780 22.915 23.398 1.00 44.76 100 LYS A O 1
ATOM 705 N N . GLY A 1 101 ? 26.968 21.610 23.624 1.00 43.29 101 GLY A N 1
ATOM 706 C CA . GLY A 1 101 ? 26.339 22.528 24.565 1.00 40.00 101 GLY A CA 1
ATOM 707 C C . GLY A 1 101 ? 25.654 23.776 24.032 1.00 37.85 101 GLY A C 1
ATOM 708 O O . GLY A 1 101 ? 25.346 24.699 24.791 1.00 37.14 101 GLY A O 1
ATOM 709 N N . VAL A 1 102 ? 25.405 23.818 22.732 1.00 36.26 102 VAL A N 1
ATOM 710 C CA . VAL A 1 102 ? 24.746 24.972 22.147 1.00 35.04 102 VAL A CA 1
ATOM 711 C C . VAL A 1 102 ? 23.256 24.953 22.477 1.00 34.71 102 VAL A C 1
ATOM 712 O O . VAL A 1 102 ? 22.669 25.992 22.766 1.00 35.28 102 VAL A O 1
ATOM 716 N N . GLY A 1 103 ? 22.656 23.767 22.449 1.00 33.69 103 GLY A N 1
ATOM 717 C CA . GLY A 1 103 ? 21.241 23.637 22.749 1.00 32.41 103 GLY A CA 1
ATOM 718 C C . GLY A 1 103 ? 20.871 24.062 24.159 1.00 32.26 103 GLY A C 1
ATOM 719 O O . GLY A 1 103 ? 19.948 24.855 24.346 1.00 31.58 103 GLY A O 1
ATOM 720 N N A SER A 1 104 ? 21.586 23.537 25.150 0.50 31.85 104 SER A N 1
ATOM 721 N N B SER A 1 104 ? 21.585 23.532 25.151 0.50 31.65 104 SER A N 1
ATOM 722 C CA A SER A 1 104 ? 21.314 23.869 26.544 0.50 32.32 104 SER A CA 1
ATOM 723 C CA B SER A 1 104 ? 21.327 23.872 26.549 0.50 31.95 104 SER A CA 1
ATOM 724 C C A SER A 1 104 ? 21.504 25.357 26.806 0.50 31.90 104 SER A C 1
ATOM 725 C C B SER A 1 104 ? 21.499 25.361 26.799 0.50 31.68 104 SER A C 1
ATOM 726 O O A SER A 1 104 ? 20.764 25.954 27.585 0.50 32.23 104 SER A O 1
ATOM 727 O O B SER A 1 104 ? 20.742 25.961 27.557 0.50 32.02 104 SER A O 1
ATOM 732 N N . ARG A 1 105 ? 22.504 25.945 26.158 1.00 31.51 105 ARG A N 1
ATOM 733 C CA . ARG A 1 105 ? 22.800 27.364 26.305 1.00 30.94 105 ARG A CA 1
ATOM 734 C C . ARG A 1 105 ? 21.592 28.188 25.869 1.00 29.57 105 ARG A C 1
ATOM 735 O O . ARG A 1 105 ? 21.087 29.036 26.612 1.00 27.78 105 ARG A O 1
ATOM 743 N N . LEU A 1 106 ? 21.138 27.920 24.649 1.00 28.84 106 LEU A N 1
ATOM 744 C CA . LEU A 1 106 ? 19.995 28.607 24.067 1.00 27.86 106 LEU A CA 1
ATOM 745 C C . LEU A 1 106 ? 18.711 28.395 24.869 1.00 27.40 106 LEU A C 1
ATOM 746 O O . LEU A 1 106 ? 18.025 29.362 25.206 1.00 28.05 106 LEU A O 1
ATOM 751 N N . LEU A 1 107 ? 18.397 27.136 25.172 1.00 25.69 107 LEU A N 1
ATOM 752 C CA . LEU A 1 107 ? 17.173 26.798 25.893 1.00 25.43 107 LEU A CA 1
ATOM 753 C C . LEU A 1 107 ? 17.143 27.349 27.312 1.00 26.04 107 LEU A C 1
ATOM 754 O O . LEU A 1 107 ? 16.149 27.934 27.734 1.00 27.01 107 LEU A O 1
ATOM 759 N N . GLY A 1 108 ? 18.234 27.162 28.043 1.00 26.47 108 GLY A N 1
ATOM 760 C CA . GLY A 1 108 ? 18.298 27.657 29.399 1.00 27.29 108 GLY A CA 1
ATOM 761 C C . GLY A 1 108 ? 18.011 29.144 29.443 1.00 29.50 108 GLY A C 1
ATOM 762 O O . GLY A 1 108 ? 17.335 29.632 30.345 1.00 31.02 108 GLY A O 1
ATOM 763 N N . GLU A 1 109 ? 18.505 29.866 28.444 1.00 30.17 109 GLU A N 1
ATOM 764 C CA . GLU A 1 109 ? 18.321 31.307 28.376 1.00 30.29 109 GLU A CA 1
ATOM 765 C C . GLU A 1 109 ? 16.902 31.719 27.990 1.00 29.20 109 GLU A C 1
ATOM 766 O O . GLU A 1 109 ? 16.408 32.731 28.476 1.00 29.40 109 GLU A O 1
ATOM 772 N N . LEU A 1 110 ? 16.250 30.961 27.111 1.00 27.93 110 LEU A N 1
ATOM 773 C CA . LEU A 1 110 ? 14.876 31.280 26.725 1.00 25.85 110 LEU A CA 1
ATOM 774 C C . LEU A 1 110 ? 13.960 31.047 27.922 1.00 25.42 110 LEU A C 1
ATOM 775 O O . LEU A 1 110 ? 12.980 31.769 28.115 1.00 25.56 110 LEU A O 1
ATOM 780 N N . LEU A 1 111 ? 14.287 30.031 28.718 1.00 24.07 111 LEU A N 1
ATOM 781 C CA . LEU A 1 111 ? 13.505 29.680 29.896 1.00 24.37 111 LEU A CA 1
ATOM 782 C C . LEU A 1 111 ? 13.696 30.696 31.015 1.00 26.53 111 LEU A C 1
ATOM 783 O O . LEU A 1 111 ? 12.815 30.864 31.855 1.00 26.59 111 LEU A O 1
ATOM 788 N N . ASP A 1 112 ? 14.853 31.358 31.029 1.00 28.07 112 ASP A N 1
ATOM 789 C CA . ASP A 1 112 ? 15.135 32.391 32.018 1.00 28.50 112 ASP A CA 1
ATOM 790 C C . ASP A 1 112 ? 14.200 33.560 31.700 1.00 29.69 112 ASP A C 1
ATOM 791 O O . ASP A 1 112 ? 13.597 34.155 32.596 1.00 30.59 112 ASP A O 1
ATOM 796 N N . ILE A 1 113 ? 14.084 33.879 30.413 1.00 28.39 113 ILE A N 1
ATOM 797 C CA . ILE A 1 113 ? 13.218 34.957 29.958 1.00 28.37 113 ILE A CA 1
ATOM 798 C C . ILE A 1 113 ? 11.755 34.614 30.238 1.00 28.02 113 ILE A C 1
ATOM 799 O O . ILE A 1 113 ? 10.980 35.461 30.687 1.00 28.98 113 ILE A O 1
ATOM 804 N N . ALA A 1 114 ? 11.392 33.363 29.963 1.00 26.93 114 ALA A N 1
ATOM 805 C CA . ALA A 1 114 ? 10.036 32.883 30.160 1.00 25.17 114 ALA A CA 1
ATOM 806 C C . ALA A 1 114 ? 9.646 32.905 31.628 1.00 25.75 114 ALA A C 1
ATOM 807 O O . ALA A 1 114 ? 8.556 33.354 31.980 1.00 26.51 114 ALA A O 1
ATOM 809 N N . ASP A 1 115 ? 10.548 32.438 32.486 1.00 25.99 115 ASP A N 1
ATOM 810 C CA . ASP A 1 115 ? 10.275 32.380 33.917 1.00 25.86 115 ASP A CA 1
ATOM 811 C C . ASP A 1 115 ? 10.388 33.700 34.652 1.00 25.62 115 ASP A C 1
ATOM 812 O O . ASP A 1 115 ? 9.451 34.141 35.305 1.00 26.46 115 ASP A O 1
ATOM 817 N N . ASN A 1 116 ? 11.551 34.325 34.542 1.00 26.18 116 ASN A N 1
ATOM 818 C CA . ASN A 1 116 ? 11.829 35.540 35.286 1.00 25.81 116 ASN A CA 1
ATOM 819 C C . ASN A 1 116 ? 11.430 36.878 34.724 1.00 25.33 116 ASN A C 1
ATOM 820 O O . ASN A 1 116 ? 11.365 37.854 35.462 1.00 26.22 116 ASN A O 1
ATOM 825 N N . TRP A 1 117 ? 11.145 36.940 33.436 1.00 25.00 117 TRP A N 1
ATOM 826 C CA . TRP A 1 117 ? 10.758 38.207 32.867 1.00 24.87 117 TRP A CA 1
ATOM 827 C C . TRP A 1 117 ? 9.341 38.181 32.326 1.00 25.57 117 TRP A C 1
ATOM 828 O O . TRP A 1 117 ? 8.572 39.108 32.563 1.00 26.65 117 TRP A O 1
ATOM 839 N N . MET A 1 118 ? 8.977 37.121 31.620 1.00 25.52 118 MET A N 1
ATOM 840 C CA . MET A 1 118 ? 7.630 37.045 31.078 1.00 26.58 118 MET A CA 1
ATOM 841 C C . MET A 1 118 ? 6.680 36.449 32.098 1.00 25.62 118 MET A C 1
ATOM 842 O O . MET A 1 118 ? 5.471 36.670 32.029 1.00 26.48 118 MET A O 1
ATOM 847 N N . ASN A 1 119 ? 7.238 35.691 33.038 1.00 25.18 119 ASN A N 1
ATOM 848 C CA . ASN A 1 119 ? 6.464 35.032 34.089 1.00 25.84 119 ASN A CA 1
ATOM 849 C C . ASN A 1 119 ? 5.416 34.103 33.459 1.00 25.45 119 ASN A C 1
ATOM 850 O O . ASN A 1 119 ? 4.249 34.102 33.851 1.00 24.60 119 ASN A O 1
ATOM 855 N N . LEU A 1 120 ? 5.844 33.315 32.471 1.00 25.50 120 LEU A N 1
ATOM 856 C CA . LEU A 1 120 ? 4.952 32.377 31.796 1.00 24.41 120 LEU A CA 1
ATOM 857 C C . LEU A 1 120 ? 4.744 31.159 32.682 1.00 25.04 120 LEU A C 1
ATOM 858 O O . LEU A 1 120 ? 5.660 30.729 33.384 1.00 25.47 120 LEU A O 1
ATOM 863 N N . ARG A 1 121 ? 3.535 30.609 32.645 1.00 25.68 121 ARG A N 1
ATOM 864 C CA . ARG A 1 121 ? 3.198 29.431 33.437 1.00 26.74 121 ARG A CA 1
ATOM 865 C C . ARG A 1 121 ? 3.414 28.143 32.642 1.00 25.46 121 ARG A C 1
ATOM 866 O O . ARG A 1 121 ? 3.601 27.078 33.213 1.00 25.33 121 ARG A O 1
ATOM 874 N N . ARG A 1 122 ? 3.412 28.251 31.321 1.00 24.22 122 ARG A N 1
ATOM 875 C CA . ARG A 1 122 ? 3.531 27.080 30.470 1.00 22.68 122 ARG A CA 1
ATOM 876 C C . ARG A 1 122 ? 4.355 27.350 29.222 1.00 23.27 122 ARG A C 1
ATOM 877 O O . ARG A 1 122 ? 4.155 28.355 28.547 1.00 23.99 122 ARG A O 1
ATOM 885 N N . VAL A 1 123 ? 5.290 26.456 28.922 1.00 22.60 123 VAL A N 1
ATOM 886 C CA . VAL A 1 123 ? 6.104 26.587 27.719 1.00 22.38 123 VAL A CA 1
ATOM 887 C C . VAL A 1 123 ? 5.905 25.281 26.961 1.00 22.11 123 VAL A C 1
ATOM 888 O O . VAL A 1 123 ? 6.015 24.199 27.539 1.00 22.01 123 VAL A O 1
ATOM 892 N N . GLU A 1 124 ? 5.604 25.398 25.671 1.00 22.02 124 GLU A N 1
ATOM 893 C CA . GLU A 1 124 ? 5.314 24.250 24.822 1.00 21.49 124 GLU A CA 1
ATOM 894 C C . GLU A 1 124 ? 6.300 24.028 23.681 1.00 22.24 124 GLU A C 1
ATOM 895 O O . GLU A 1 124 ? 6.893 24.966 23.156 1.00 21.42 124 GLU A O 1
ATOM 901 N N . LEU A 1 125 ? 6.465 22.767 23.298 1.00 23.03 125 LEU A N 1
ATOM 902 C CA . LEU A 1 125 ? 7.362 22.408 22.207 1.00 23.58 125 LEU A CA 1
ATOM 903 C C . LEU A 1 125 ? 6.964 21.063 21.628 1.00 23.53 125 LEU A C 1
ATOM 904 O O . LEU A 1 125 ? 6.156 20.345 22.206 1.00 23.98 125 LEU A O 1
ATOM 909 N N . THR A 1 126 ? 7.517 20.735 20.467 1.00 23.54 126 THR A N 1
ATOM 910 C CA . THR A 1 126 ? 7.257 19.446 19.837 1.00 22.71 126 THR A CA 1
ATOM 911 C C . THR A 1 126 ? 8.643 18.997 19.426 1.00 20.82 126 THR A C 1
ATOM 912 O O . THR A 1 126 ? 9.499 19.820 19.137 1.00 20.05 126 THR A O 1
ATOM 916 N N . VAL A 1 127 ? 8.870 17.695 19.434 1.00 20.16 127 VAL A N 1
ATOM 917 C CA . VAL A 1 127 ? 10.167 17.147 19.066 1.00 19.99 127 VAL A CA 1
ATOM 918 C C . VAL A 1 127 ? 9.927 15.781 18.422 1.00 20.46 127 VAL A C 1
ATOM 919 O O . VAL A 1 127 ? 9.032 15.034 18.824 1.00 21.78 127 VAL A O 1
ATOM 923 N N . TYR A 1 128 ? 10.703 15.459 17.397 1.00 20.67 128 TYR A N 1
ATOM 924 C CA . TYR A 1 128 ? 10.548 14.174 16.722 1.00 20.81 128 TYR A CA 1
ATOM 925 C C . TYR A 1 128 ? 10.791 13.028 17.691 1.00 20.85 128 TYR A C 1
ATOM 926 O O . TYR A 1 128 ? 11.775 13.039 18.416 1.00 22.28 128 TYR A O 1
ATOM 935 N N . THR A 1 129 ? 9.896 12.041 17.698 1.00 21.79 129 THR A N 1
ATOM 936 C CA . THR A 1 129 ? 9.995 10.907 18.624 1.00 23.01 129 THR A CA 1
ATOM 937 C C . THR A 1 129 ? 11.307 10.129 18.655 1.00 25.89 129 THR A C 1
ATOM 938 O O . THR A 1 129 ? 11.619 9.484 19.662 1.00 28.25 129 THR A O 1
ATOM 942 N N . ASP A 1 130 ? 12.085 10.187 17.580 1.00 28.67 130 ASP A N 1
ATOM 943 C CA . ASP A 1 130 ? 13.348 9.451 17.535 1.00 29.12 130 ASP A CA 1
ATOM 944 C C . ASP A 1 130 ? 14.585 10.324 17.749 1.00 29.72 130 ASP A C 1
ATOM 945 O O . ASP A 1 130 ? 15.714 9.855 17.579 1.00 31.70 130 ASP A O 1
ATOM 950 N N . ASN A 1 131 ? 14.380 11.590 18.121 1.00 29.36 131 ASN A N 1
ATOM 951 C CA . ASN A 1 131 ? 15.495 12.510 18.371 1.00 28.51 131 ASN A CA 1
ATOM 952 C C . ASN A 1 131 ? 15.834 12.448 19.861 1.00 27.52 131 ASN A C 1
ATOM 953 O O . ASN A 1 131 ? 15.390 13.284 20.641 1.00 26.25 131 ASN A O 1
ATOM 958 N N . ALA A 1 132 ? 16.629 11.444 20.229 1.00 27.55 132 ALA A N 1
ATOM 959 C CA . ALA A 1 132 ? 17.031 11.208 21.610 1.00 27.70 132 ALA A CA 1
ATOM 960 C C . ALA A 1 132 ? 17.779 12.348 22.294 1.00 28.45 132 ALA A C 1
ATOM 961 O O . ALA A 1 132 ? 17.413 12.757 23.395 1.00 29.15 132 ALA A O 1
ATOM 963 N N . PRO A 1 133 ? 18.864 12.851 21.689 1.00 28.29 133 PRO A N 1
ATOM 964 C CA . PRO A 1 133 ? 19.536 13.954 22.382 1.00 29.01 133 PRO A CA 1
ATOM 965 C C . PRO A 1 133 ? 18.629 15.167 22.684 1.00 29.93 133 PRO A C 1
ATOM 966 O O . PRO A 1 133 ? 18.721 15.755 23.760 1.00 32.14 133 PRO A O 1
ATOM 970 N N . ALA A 1 134 ? 17.755 15.538 21.749 1.00 29.04 134 ALA A N 1
ATOM 971 C CA . ALA A 1 134 ? 16.865 16.679 21.965 1.00 26.59 134 ALA A CA 1
ATOM 972 C C . ALA A 1 134 ? 15.890 16.381 23.100 1.00 26.22 134 ALA A C 1
ATOM 973 O O . ALA A 1 134 ? 15.625 17.231 23.945 1.00 25.47 134 ALA A O 1
ATOM 975 N N . LEU A 1 135 ? 15.360 15.165 23.110 1.00 25.70 135 LEU A N 1
ATOM 976 C CA . LEU A 1 135 ? 14.412 14.745 24.133 1.00 25.67 135 LEU A CA 1
ATOM 977 C C . LEU A 1 135 ? 15.069 14.808 25.503 1.00 25.59 135 LEU A C 1
ATOM 978 O O . LEU A 1 135 ? 14.440 15.195 26.490 1.00 26.09 135 LEU A O 1
ATOM 983 N N . ALA A 1 136 ? 16.335 14.403 25.552 1.00 24.49 136 ALA A N 1
ATOM 984 C CA . ALA A 1 136 ? 17.100 14.401 26.788 1.00 24.88 136 ALA A CA 1
ATOM 985 C C . ALA A 1 136 ? 17.305 15.837 27.247 1.00 24.78 136 ALA A C 1
ATOM 986 O O . ALA A 1 136 ? 17.242 16.127 28.441 1.00 25.05 136 ALA A O 1
ATOM 988 N N . LEU A 1 137 ? 17.542 16.730 26.289 1.00 24.03 137 LEU A N 1
ATOM 989 C CA . LEU A 1 137 ? 17.748 18.145 26.582 1.00 25.05 137 LEU A CA 1
ATOM 990 C C . LEU A 1 137 ? 16.487 18.798 27.167 1.00 25.05 137 LEU A C 1
ATOM 991 O O . LEU A 1 137 ? 16.549 19.473 28.195 1.00 26.16 137 LEU A O 1
ATOM 996 N N . TYR A 1 138 ? 15.348 18.592 26.515 1.00 23.73 138 TYR A N 1
ATOM 997 C CA . TYR A 1 138 ? 14.097 19.169 26.974 1.00 23.01 138 TYR A CA 1
ATOM 998 C C . TYR A 1 138 ? 13.691 18.583 28.317 1.00 23.83 138 TYR A C 1
ATOM 999 O O . TYR A 1 138 ? 13.146 19.284 29.160 1.00 23.76 138 TYR A O 1
ATOM 1008 N N . ARG A 1 139 ? 13.957 17.298 28.520 1.00 24.24 139 ARG A N 1
ATOM 1009 C CA . ARG A 1 139 ? 13.633 16.653 29.793 1.00 24.77 139 ARG A CA 1
ATOM 1010 C C . ARG A 1 139 ? 14.529 17.212 30.899 1.00 24.90 139 ARG A C 1
ATOM 1011 O O . ARG A 1 139 ? 14.099 17.350 32.039 1.00 24.58 139 ARG A O 1
ATOM 1019 N N . LYS A 1 140 ? 15.776 17.520 30.558 1.00 25.54 140 LYS A N 1
ATOM 1020 C CA . LYS A 1 140 ? 16.716 18.094 31.512 1.00 24.72 140 LYS A CA 1
ATOM 1021 C C . LYS A 1 140 ? 16.155 19.410 32.057 1.00 25.94 140 LYS A C 1
ATOM 1022 O O . LYS A 1 140 ? 16.342 19.730 33.231 1.00 28.02 140 LYS A O 1
ATOM 1028 N N . PHE A 1 141 ? 15.468 20.167 31.200 1.00 25.69 141 PHE A N 1
ATOM 1029 C CA . PHE A 1 141 ? 14.897 21.460 31.586 1.00 24.47 141 PHE A CA 1
ATOM 1030 C C . PHE A 1 141 ? 13.465 21.445 32.110 1.00 23.51 141 PHE A C 1
ATOM 1031 O O . PHE A 1 141 ? 12.812 22.483 32.146 1.00 23.45 141 PHE A O 1
ATOM 1039 N N . GLY A 1 142 ? 12.981 20.271 32.505 1.00 23.50 142 GLY A N 1
ATOM 1040 C CA . GLY A 1 142 ? 11.642 20.160 33.053 1.00 22.68 142 GLY A CA 1
ATOM 1041 C C . GLY A 1 142 ? 10.485 19.880 32.114 1.00 24.15 142 GLY A C 1
ATOM 1042 O O . GLY A 1 142 ? 9.339 19.849 32.564 1.00 25.45 142 GLY A O 1
ATOM 1043 N N . PHE A 1 143 ? 10.745 19.696 30.823 1.00 23.43 143 PHE A N 1
ATOM 1044 C CA . PHE A 1 143 ? 9.646 19.413 29.903 1.00 23.53 143 PHE A CA 1
ATOM 1045 C C . PHE A 1 143 ? 9.207 17.967 30.059 1.00 25.08 143 PHE A C 1
ATOM 1046 O O . PHE A 1 143 ? 10.027 17.064 30.218 1.00 27.16 143 PHE A O 1
ATOM 1054 N N . GLU A 1 144 ? 7.903 17.751 30.017 1.00 25.57 144 GLU A N 1
ATOM 1055 C CA . GLU A 1 144 ? 7.374 16.415 30.129 1.00 26.18 144 GLU A CA 1
ATOM 1056 C C . GLU A 1 144 ? 6.538 16.161 28.897 1.00 26.35 144 GLU A C 1
ATOM 1057 O O . GLU A 1 144 ? 5.940 17.083 28.354 1.00 25.58 144 GLU A O 1
ATOM 1063 N N . THR A 1 145 ? 6.501 14.908 28.458 1.00 26.46 145 THR A N 1
ATOM 1064 C CA . THR A 1 145 ? 5.723 14.531 27.292 1.00 25.71 145 THR A CA 1
ATOM 1065 C C . THR A 1 145 ? 4.242 14.574 27.638 1.00 25.34 145 THR A C 1
ATOM 1066 O O . THR A 1 145 ? 3.808 13.987 28.631 1.00 26.66 145 THR A O 1
ATOM 1070 N N . GLU A 1 146 ? 3.473 15.274 26.812 1.00 24.51 146 GLU A N 1
ATOM 1071 C CA . GLU A 1 146 ? 2.042 15.403 27.017 1.00 24.22 146 GLU A CA 1
ATOM 1072 C C . GLU A 1 146 ? 1.261 14.624 25.976 1.00 24.31 146 GLU A C 1
ATOM 1073 O O . GLU A 1 146 ? 0.083 14.337 26.161 1.00 26.29 146 GLU A O 1
ATOM 1079 N N . GLY A 1 147 ? 1.916 14.277 24.879 1.00 24.60 147 GLY A N 1
ATOM 1080 C CA . GLY A 1 147 ? 1.231 13.532 23.847 1.00 24.46 147 GLY A CA 1
ATOM 1081 C C . GLY A 1 147 ? 2.150 13.155 22.715 1.00 25.46 147 GLY A C 1
ATOM 1082 O O . GLY A 1 147 ? 3.261 13.664 22.619 1.00 25.16 147 GLY A O 1
ATOM 1083 N N . GLU A 1 148 ? 1.677 12.248 21.868 1.00 27.29 148 GLU A N 1
ATOM 1084 C CA . GLU A 1 148 ? 2.419 11.773 20.708 1.00 28.65 148 GLU A CA 1
ATOM 1085 C C . GLU A 1 148 ? 1.527 11.993 19.491 1.00 28.21 148 GLU A C 1
ATOM 1086 O O . GLU A 1 148 ? 0.423 11.445 19.408 1.00 27.39 148 GLU A O 1
ATOM 1092 N N . MET A 1 149 ? 2.017 12.798 18.554 1.00 27.42 149 MET A N 1
ATOM 1093 C CA . MET A 1 149 ? 1.262 13.139 17.358 1.00 27.92 149 MET A CA 1
ATOM 1094 C C . MET A 1 149 ? 1.769 12.439 16.098 1.00 27.55 149 MET A C 1
ATOM 1095 O O . MET A 1 149 ? 2.871 12.700 15.623 1.00 28.13 149 MET A O 1
ATOM 1100 N N . ARG A 1 150 ? 0.931 11.554 15.565 1.00 26.75 150 ARG A N 1
ATOM 1101 C CA . ARG A 1 150 ? 1.238 10.738 14.395 1.00 27.57 150 ARG A CA 1
ATOM 1102 C C . ARG A 1 150 ? 1.210 11.441 13.048 1.00 26.68 150 ARG A C 1
ATOM 1103 O O . ARG A 1 150 ? 0.256 12.136 12.727 1.00 26.57 150 ARG A O 1
ATOM 1108 N N . ASP A 1 151 ? 2.253 11.226 12.250 1.00 26.43 151 ASP A N 1
ATOM 1109 C CA . ASP A 1 151 ? 2.355 11.838 10.931 1.00 25.25 151 ASP A CA 1
ATOM 1110 C C . ASP A 1 151 ? 2.179 13.342 11.062 1.00 25.35 151 ASP A C 1
ATOM 1111 O O . ASP A 1 151 ? 1.456 13.978 10.300 1.00 25.97 151 ASP A O 1
ATOM 1116 N N . TYR A 1 152 ? 2.863 13.901 12.046 1.00 24.25 152 TYR A N 1
ATOM 1117 C CA . TYR A 1 152 ? 2.808 15.318 12.323 1.00 22.42 152 TYR A CA 1
ATOM 1118 C C . TYR A 1 152 ? 3.454 16.179 11.234 1.00 22.57 152 TYR A C 1
ATOM 1119 O O . TYR A 1 152 ? 2.918 17.220 10.852 1.00 22.47 152 TYR A O 1
ATOM 1128 N N . ALA A 1 153 ? 4.613 15.749 10.745 1.00 22.64 153 ALA A N 1
ATOM 1129 C CA . ALA A 1 153 ? 5.334 16.503 9.731 1.00 23.13 153 ALA A CA 1
ATOM 1130 C C . ALA A 1 153 ? 6.087 15.606 8.771 1.00 23.44 153 ALA A C 1
ATOM 1131 O O . ALA A 1 153 ? 6.182 14.399 8.970 1.00 24.17 153 ALA A O 1
ATOM 1133 N N . VAL A 1 154 ? 6.612 16.222 7.718 1.00 23.99 154 VAL A N 1
ATOM 1134 C CA . VAL A 1 154 ? 7.394 15.529 6.707 1.00 22.64 154 VAL A CA 1
ATOM 1135 C C . VAL A 1 154 ? 8.868 15.695 7.075 1.00 23.81 154 VAL A C 1
ATOM 1136 O O . VAL A 1 154 ? 9.304 16.769 7.502 1.00 24.27 154 VAL A O 1
ATOM 1140 N N . ARG A 1 155 ? 9.616 14.608 6.950 1.00 24.48 155 ARG A N 1
ATOM 1141 C CA . ARG A 1 155 ? 11.054 14.606 7.196 1.00 25.70 155 ARG A CA 1
ATOM 1142 C C . ARG A 1 155 ? 11.610 13.429 6.381 1.00 26.90 155 ARG A C 1
ATOM 1143 O O . ARG A 1 155 ? 11.104 12.306 6.464 1.00 26.78 155 ARG A O 1
ATOM 1151 N N . ASP A 1 156 ? 12.635 13.697 5.576 1.00 28.94 156 ASP A N 1
ATOM 1152 C CA . ASP A 1 156 ? 13.251 12.674 4.723 1.00 30.96 156 ASP A CA 1
ATOM 1153 C C . ASP A 1 156 ? 12.226 11.956 3.837 1.00 30.69 156 ASP A C 1
ATOM 1154 O O . ASP A 1 156 ? 12.285 10.735 3.665 1.00 30.93 156 ASP A O 1
ATOM 1159 N N . GLY A 1 157 ? 11.281 12.724 3.301 1.00 30.16 157 GLY A N 1
ATOM 1160 C CA . GLY A 1 157 ? 10.266 12.188 2.413 1.00 29.32 157 GLY A CA 1
ATOM 1161 C C . GLY A 1 157 ? 9.178 11.324 3.014 1.00 30.05 157 GLY A C 1
ATOM 1162 O O . GLY A 1 157 ? 8.446 10.662 2.283 1.00 30.70 157 GLY A O 1
ATOM 1163 N N . ARG A 1 158 ? 9.059 11.319 4.334 1.00 30.65 158 ARG A N 1
ATOM 1164 C CA . ARG A 1 158 ? 8.031 10.514 4.978 1.00 30.07 158 ARG A CA 1
ATOM 1165 C C . ARG A 1 158 ? 7.420 11.249 6.156 1.00 28.96 158 ARG A C 1
ATOM 1166 O O . ARG A 1 158 ? 7.998 12.190 6.676 1.00 29.45 158 ARG A O 1
ATOM 1170 N N . PHE A 1 159 ? 6.235 10.820 6.561 1.00 29.23 159 PHE A N 1
ATOM 1171 C CA . PHE A 1 159 ? 5.558 11.420 7.702 1.00 29.52 159 PHE A CA 1
ATOM 1172 C C . PHE A 1 159 ? 6.121 10.811 8.977 1.00 29.16 159 PHE A C 1
ATOM 1173 O O . PHE A 1 159 ? 6.197 9.592 9.120 1.00 30.19 159 PHE A O 1
ATOM 1181 N N . VAL A 1 160 ? 6.541 11.678 9.888 1.00 28.48 160 VAL A N 1
ATOM 1182 C CA . VAL A 1 160 ? 7.127 11.251 11.143 1.00 26.42 160 VAL A CA 1
ATOM 1183 C C . VAL A 1 160 ? 6.282 11.743 12.306 1.00 26.67 160 VAL A C 1
ATOM 1184 O O . VAL A 1 160 ? 5.455 12.638 12.146 1.00 26.37 160 VAL A O 1
ATOM 1188 N N . ASP A 1 161 ? 6.477 11.145 13.475 1.00 26.41 161 ASP A N 1
ATOM 1189 C CA . ASP A 1 161 ? 5.721 11.538 14.654 1.00 25.74 161 ASP A CA 1
ATOM 1190 C C . ASP A 1 161 ? 6.544 12.469 15.536 1.00 23.89 161 ASP A C 1
ATOM 1191 O O . ASP A 1 161 ? 7.754 12.584 15.378 1.00 24.21 161 ASP A O 1
ATOM 1196 N N . VAL A 1 162 ? 5.870 13.151 16.451 1.00 22.63 162 VAL A N 1
ATOM 1197 C CA . VAL A 1 162 ? 6.545 14.035 17.382 1.00 21.35 162 VAL A CA 1
ATOM 1198 C C . VAL A 1 162 ? 5.921 13.862 18.746 1.00 20.45 162 VAL A C 1
ATOM 1199 O O . VAL A 1 162 ? 4.808 13.363 18.878 1.00 18.68 162 VAL A O 1
ATOM 1203 N N . TYR A 1 163 ? 6.670 14.259 19.760 1.00 20.37 163 TYR A N 1
ATOM 1204 C CA . TYR A 1 163 ? 6.179 14.245 21.122 1.00 22.33 163 TYR A CA 1
ATOM 1205 C C . TYR A 1 163 ? 5.810 15.700 21.396 1.00 22.89 163 TYR A C 1
ATOM 1206 O O . TYR A 1 163 ? 6.564 16.620 21.068 1.00 23.90 163 TYR A O 1
ATOM 1215 N N . SER A 1 164 ? 4.629 15.906 21.953 1.00 22.85 164 SER A N 1
ATOM 1216 C CA . SER A 1 164 ? 4.180 17.240 22.307 1.00 23.41 164 SER A CA 1
ATOM 1217 C C . SER A 1 164 ? 4.583 17.378 23.773 1.00 23.28 164 SER A C 1
ATOM 1218 O O . SER A 1 164 ? 4.105 16.623 24.608 1.00 23.25 164 SER A O 1
ATOM 1221 N N . MET A 1 165 ? 5.474 18.317 24.082 1.00 23.45 165 MET A N 1
ATOM 1222 C CA . MET A 1 165 ? 5.925 18.500 25.454 1.00 23.00 165 MET A CA 1
ATOM 1223 C C . MET A 1 165 ? 5.599 19.866 26.037 1.00 24.25 165 MET A C 1
ATOM 1224 O O . MET A 1 165 ? 5.388 20.835 25.321 1.00 25.99 165 MET A O 1
ATOM 1229 N N . ALA A 1 166 ? 5.548 19.928 27.358 1.00 24.10 166 ALA A N 1
ATOM 1230 C CA . ALA A 1 166 ? 5.249 21.165 28.045 1.00 24.19 166 ALA A CA 1
ATOM 1231 C C . ALA A 1 166 ? 6.014 21.203 29.352 1.00 24.64 166 ALA A C 1
ATOM 1232 O O . ALA A 1 166 ? 6.243 20.172 29.974 1.00 25.46 166 ALA A O 1
ATOM 1234 N N . ARG A 1 167 ? 6.424 22.403 29.746 1.00 24.74 167 ARG A N 1
ATOM 1235 C CA . ARG A 1 167 ? 7.132 22.617 30.996 1.00 24.21 167 ARG A CA 1
ATOM 1236 C C . ARG A 1 167 ? 6.268 23.577 31.799 1.00 26.12 167 ARG A C 1
ATOM 1237 O O . ARG A 1 167 ? 6.023 24.697 31.369 1.00 26.86 167 ARG A O 1
ATOM 1245 N N . LEU A 1 168 ? 5.787 23.122 32.953 1.00 29.13 168 LEU A N 1
ATOM 1246 C CA . LEU A 1 168 ? 4.932 23.942 33.814 1.00 30.79 168 LEU A CA 1
ATOM 1247 C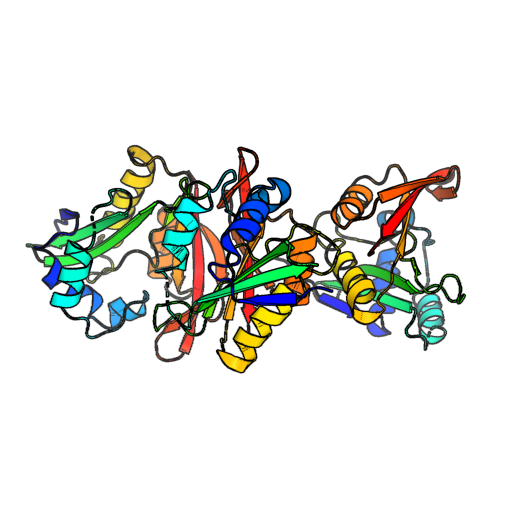 C . LEU A 1 168 ? 5.674 24.562 34.997 1.00 33.27 168 LEU A C 1
ATOM 1248 O O . LEU A 1 168 ? 6.585 23.975 35.582 1.00 33.81 168 LEU A O 1
ATOM 1253 N N . ARG A 1 169 ? 5.246 25.763 35.343 1.00 35.90 169 ARG A N 1
ATOM 1254 C CA . ARG A 1 169 ? 5.834 26.529 36.417 1.00 38.83 169 ARG A CA 1
ATOM 1255 C C . ARG A 1 169 ? 4.696 26.992 37.330 1.00 41.29 169 ARG A C 1
ATOM 1256 O O . ARG A 1 169 ? 3.992 27.956 37.032 1.00 40.36 169 ARG A O 1
ATOM 1264 N N . ARG A 1 170 ? 4.506 26.287 38.439 1.00 45.72 170 ARG A N 1
ATOM 1265 C CA . ARG A 1 170 ? 3.420 26.605 39.372 1.00 49.68 170 ARG A CA 1
ATOM 1266 C C . ARG A 1 170 ? 3.884 26.696 40.828 1.00 50.30 170 ARG A C 1
ATOM 1267 O O . ARG A 1 170 ? 4.573 27.690 41.157 1.00 50.85 170 ARG A O 1
ATOM 1275 N N . PRO B 1 6 ? -36.081 20.482 11.243 1.00 67.63 6 PRO B N 1
ATOM 1276 C CA . PRO B 1 6 ? -35.183 21.672 11.190 1.00 67.13 6 PRO B CA 1
ATOM 1277 C C . PRO B 1 6 ? -34.219 21.641 9.982 1.00 66.59 6 PRO B C 1
ATOM 1278 O O . PRO B 1 6 ? -33.363 20.747 9.867 1.00 66.08 6 PRO B O 1
ATOM 1282 N N . THR B 1 7 ? -34.362 22.618 9.084 1.00 65.00 7 THR B N 1
ATOM 1283 C CA . THR B 1 7 ? -33.507 22.700 7.899 1.00 62.72 7 THR B CA 1
ATOM 1284 C C . THR B 1 7 ? -32.279 23.559 8.208 1.00 61.05 7 THR B C 1
ATOM 1285 O O . THR B 1 7 ? -32.415 24.741 8.544 1.00 61.30 7 THR B O 1
ATOM 1287 N N . ILE B 1 8 ? -31.091 22.965 8.073 1.00 58.00 8 ILE B N 1
ATOM 1288 C CA . ILE B 1 8 ? -29.836 23.655 8.342 1.00 53.48 8 ILE B CA 1
ATOM 1289 C C . ILE B 1 8 ? -28.992 23.818 7.077 1.00 50.11 8 ILE B C 1
ATOM 1290 O O . ILE B 1 8 ? -28.485 22.839 6.536 1.00 49.48 8 ILE B O 1
ATOM 1295 N N . ARG B 1 9 ? -28.851 25.054 6.607 1.00 46.75 9 ARG B N 1
ATOM 1296 C CA . ARG B 1 9 ? -28.023 25.327 5.437 1.00 44.00 9 ARG B CA 1
ATOM 1297 C C . ARG B 1 9 ? -26.618 25.591 5.954 1.00 41.56 9 ARG B C 1
ATOM 1298 O O . ARG B 1 9 ? -26.444 26.100 7.061 1.00 41.16 9 ARG B O 1
ATOM 1302 N N . LEU B 1 10 ? -25.615 25.226 5.170 1.00 38.40 10 LEU B N 1
ATOM 1303 C CA . LEU B 1 10 ? -24.248 25.506 5.554 1.00 37.06 10 LEU B CA 1
ATOM 1304 C C . LEU B 1 10 ? -23.765 26.467 4.499 1.00 36.92 10 LEU B C 1
ATOM 1305 O O . LEU B 1 10 ? -24.084 26.317 3.315 1.00 37.21 10 LEU B O 1
ATOM 1310 N N . GLU B 1 11 ? -23.022 27.474 4.922 1.00 36.86 11 GLU B N 1
ATOM 1311 C CA . GLU B 1 11 ? -22.523 28.432 3.966 1.00 38.58 11 GLU B CA 1
ATOM 1312 C C . GLU B 1 11 ? -21.170 28.962 4.336 1.00 37.54 11 GLU B C 1
ATOM 1313 O O . GLU B 1 11 ? -20.781 28.964 5.503 1.00 36.98 11 GLU B O 1
ATOM 1319 N N . ARG B 1 12 ? -20.445 29.400 3.319 1.00 36.98 12 ARG B N 1
ATOM 1320 C CA . ARG B 1 12 ? -19.141 29.970 3.547 1.00 37.55 12 ARG B CA 1
ATOM 1321 C C . ARG B 1 12 ? -19.410 31.303 4.252 1.00 38.43 12 ARG B C 1
ATOM 1322 O O . ARG B 1 12 ? -20.234 32.108 3.809 1.00 39.01 12 ARG B O 1
ATOM 1330 N N . TYR B 1 13 ? -18.739 31.506 5.376 1.00 38.83 13 TYR B N 1
ATOM 1331 C CA . TYR B 1 13 ? -18.881 32.724 6.159 1.00 40.65 13 TYR B CA 1
ATOM 1332 C C . TYR B 1 13 ? -18.524 33.940 5.318 1.00 42.17 13 TYR B C 1
ATOM 1333 O O . TYR B 1 13 ? -17.403 34.062 4.834 1.00 42.17 13 TYR B O 1
ATOM 1342 N N . SER B 1 14 ? -19.488 34.837 5.140 1.00 44.35 14 SER B N 1
ATOM 1343 C CA . SER B 1 14 ? -19.254 36.055 4.370 1.00 45.86 14 SER B CA 1
ATOM 1344 C C . SER B 1 14 ? -19.900 37.288 5.012 1.00 46.82 14 SER B C 1
ATOM 1345 O O . SER B 1 14 ? -20.629 37.187 6.001 1.00 46.74 14 SER B O 1
ATOM 1348 N N . GLU B 1 15 ? -19.608 38.449 4.435 1.00 47.64 15 GLU B N 1
ATOM 1349 C CA . GLU B 1 15 ? -20.110 39.739 4.901 1.00 48.26 15 GLU B CA 1
ATOM 1350 C C . GLU B 1 15 ? -21.502 39.716 5.552 1.00 46.04 15 GLU B C 1
ATOM 1351 O O . GLU B 1 15 ? -21.702 40.269 6.639 1.00 46.05 15 GLU B O 1
ATOM 1357 N N A ARG B 1 16 ? -22.455 39.076 4.887 0.50 44.32 16 ARG B N 1
ATOM 1358 N N B ARG B 1 16 ? -22.457 39.072 4.890 0.50 44.36 16 ARG B N 1
ATOM 1359 C CA A ARG B 1 16 ? -23.814 39.007 5.398 0.50 42.75 16 ARG B CA 1
ATOM 1360 C CA B ARG B 1 16 ? -23.814 39.012 5.409 0.50 42.82 16 ARG B CA 1
ATOM 1361 C C A ARG B 1 16 ? -23.957 38.206 6.694 0.50 41.76 16 ARG B C 1
ATOM 1362 C C B ARG B 1 16 ? -23.956 38.206 6.698 0.50 41.80 16 ARG B C 1
ATOM 1363 O O A ARG B 1 16 ? -25.000 38.259 7.346 0.50 42.41 16 ARG B O 1
ATOM 1364 O O B ARG B 1 16 ? -25.002 38.243 7.345 0.50 42.45 16 ARG B O 1
ATOM 1373 N N . HIS B 1 17 ? -22.910 37.483 7.080 1.00 40.95 17 HIS B N 1
ATOM 1374 C CA . HIS B 1 17 ? -22.959 36.670 8.296 1.00 38.33 17 HIS B CA 1
ATOM 1375 C C . HIS B 1 17 ? -22.241 37.252 9.509 1.00 37.20 17 HIS B C 1
ATOM 1376 O O . HIS B 1 17 ? -22.396 36.742 10.616 1.00 37.69 17 HIS B O 1
ATOM 1383 N N . VAL B 1 18 ? -21.462 38.307 9.301 1.00 36.13 18 VAL B N 1
ATOM 1384 C CA . VAL B 1 18 ? -20.696 38.932 10.379 1.00 36.54 18 VAL B CA 1
ATOM 1385 C C . VAL B 1 18 ? -21.484 39.268 11.644 1.00 36.96 18 VAL B C 1
ATOM 1386 O O . VAL B 1 18 ? -20.999 39.062 12.763 1.00 37.95 18 VAL B O 1
ATOM 1390 N N . GLU B 1 19 ? -22.688 39.804 11.467 1.00 36.21 19 GLU B N 1
ATOM 1391 C CA . GLU B 1 19 ? -23.547 40.166 12.589 1.00 35.62 19 GLU B CA 1
ATOM 1392 C C . GLU B 1 19 ? -23.934 38.946 13.416 1.00 34.80 19 GLU B C 1
ATOM 1393 O O . GLU B 1 19 ? -23.771 38.938 14.630 1.00 35.89 19 GLU B O 1
ATOM 1397 N N . GLY B 1 20 ? -24.452 37.919 12.749 1.00 34.71 20 GLY B N 1
ATOM 1398 C CA . GLY B 1 20 ? -24.875 36.707 13.434 1.00 34.16 20 GLY B CA 1
ATOM 1399 C C . GLY B 1 20 ? -23.757 35.901 14.066 1.00 34.77 20 GLY B C 1
ATOM 1400 O O . GLY B 1 20 ? -23.938 35.324 15.141 1.00 34.92 20 GLY B O 1
ATOM 1401 N N . LEU B 1 21 ? -22.602 35.844 13.405 1.00 34.41 21 LEU B N 1
ATOM 1402 C CA . LEU B 1 21 ? -21.476 35.096 13.951 1.00 34.73 21 LEU B CA 1
ATOM 1403 C C . LEU B 1 21 ? -20.882 35.820 15.151 1.00 35.45 21 LEU B C 1
ATOM 1404 O O . LEU B 1 21 ? -20.475 35.181 16.121 1.00 36.64 21 LEU B O 1
ATOM 1409 N N . THR B 1 22 ? -20.827 37.149 15.084 1.00 35.54 22 THR B N 1
ATOM 1410 C CA . THR B 1 22 ? -20.307 37.944 16.191 1.00 35.15 22 THR B CA 1
ATOM 1411 C C . THR B 1 22 ? -21.194 37.676 17.411 1.00 34.89 22 THR B C 1
ATOM 1412 O O . THR B 1 22 ? -20.711 37.524 18.530 1.00 35.90 22 THR B O 1
ATOM 1416 N N . ALA B 1 23 ? -22.497 37.604 17.175 1.00 34.38 23 ALA B N 1
ATOM 1417 C CA . ALA B 1 23 ? -23.460 37.353 18.240 1.00 33.77 23 ALA B CA 1
ATOM 1418 C C . ALA B 1 23 ? -23.332 35.941 18.794 1.00 33.28 23 ALA B C 1
ATOM 1419 O O . ALA B 1 23 ? -23.516 35.717 19.991 1.00 32.56 23 ALA B O 1
ATOM 1421 N N . LEU B 1 24 ? -23.026 34.992 17.914 1.00 32.43 24 LEU B N 1
ATOM 1422 C CA . LEU B 1 24 ? -22.868 33.601 18.311 1.00 32.17 24 LEU B CA 1
ATOM 1423 C C . LEU B 1 24 ? -21.736 33.433 19.318 1.00 32.31 24 LEU B C 1
ATOM 1424 O O . LEU B 1 24 ? -21.904 32.800 20.355 1.00 32.14 24 LEU B O 1
ATOM 1429 N N . TYR B 1 25 ? -20.578 33.995 19.001 1.00 32.68 25 TYR B N 1
ATOM 1430 C CA . TYR B 1 25 ? -19.429 33.876 19.880 1.00 33.18 25 TYR B CA 1
ATOM 1431 C C . TYR B 1 25 ? -19.432 34.860 21.024 1.00 32.83 25 TYR B C 1
ATOM 1432 O O . TYR B 1 25 ? -18.560 34.800 21.884 1.00 33.08 25 TYR B O 1
ATOM 1441 N N . ASN B 1 26 ? -20.404 35.767 21.039 1.00 32.45 26 ASN B N 1
ATOM 1442 C CA . ASN B 1 26 ? -20.497 36.736 22.123 1.00 32.25 26 ASN B CA 1
ATOM 1443 C C . ASN B 1 26 ? -21.308 36.171 23.288 1.00 33.44 26 ASN B C 1
ATOM 1444 O O . ASN B 1 26 ? -21.437 36.808 24.339 1.00 34.18 26 ASN B O 1
ATOM 1449 N N . ASP B 1 27 ? -21.858 34.977 23.090 1.00 34.38 27 ASP B N 1
ATOM 1450 C CA . ASP B 1 27 ? -22.622 34.304 24.128 1.00 34.79 27 ASP B CA 1
ATOM 1451 C C . ASP B 1 27 ? -21.593 33.622 25.021 1.00 34.89 27 ASP B C 1
ATOM 1452 O O . ASP B 1 27 ? -20.906 32.692 24.601 1.00 35.19 27 ASP B O 1
ATOM 1457 N N . PRO B 1 28 ? -21.460 34.099 26.267 1.00 35.11 28 PRO B N 1
ATOM 1458 C CA . PRO B 1 28 ? -20.516 33.572 27.255 1.00 32.64 28 PRO B CA 1
ATOM 1459 C C . PRO B 1 28 ? -20.461 32.051 27.322 1.00 31.25 28 PRO B C 1
ATOM 1460 O O . PRO B 1 28 ? -19.392 31.470 27.485 1.00 31.35 28 PRO B O 1
ATOM 1464 N N . ALA B 1 29 ? -21.615 31.409 27.197 1.00 29.79 29 ALA B N 1
ATOM 1465 C CA . ALA B 1 29 ? -21.683 29.958 27.255 1.00 28.57 29 ALA B CA 1
ATOM 1466 C C . ALA B 1 29 ? -21.005 29.314 26.0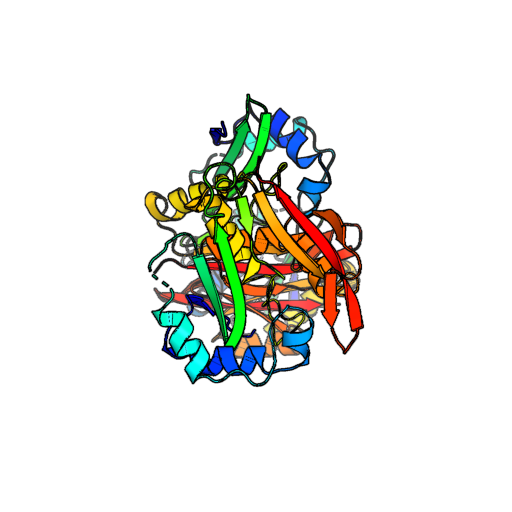51 1.00 28.66 29 ALA B C 1
ATOM 1467 O O . ALA B 1 29 ? -20.514 28.190 26.150 1.00 29.69 29 ALA B O 1
ATOM 1469 N N . VAL B 1 30 ? -20.991 30.018 24.917 1.00 27.56 30 VAL B N 1
ATOM 1470 C CA . VAL B 1 30 ? -20.358 29.514 23.690 1.00 26.15 30 VAL B CA 1
ATOM 1471 C C . VAL B 1 30 ? -18.868 29.826 23.750 1.00 26.67 30 VAL B C 1
ATOM 1472 O O . VAL B 1 30 ? -18.024 28.940 23.589 1.00 28.23 30 VAL B O 1
ATOM 1476 N N . ALA B 1 31 ? -18.561 31.093 24.007 1.00 25.62 31 ALA B N 1
ATOM 1477 C CA . ALA B 1 31 ? -17.189 31.565 24.087 1.00 24.34 31 ALA B CA 1
ATOM 1478 C C . ALA B 1 31 ? -16.285 30.783 25.039 1.00 25.43 31 ALA B C 1
ATOM 1479 O O . ALA B 1 31 ? -15.150 30.452 24.690 1.00 25.64 31 ALA B O 1
ATOM 1481 N N . ARG B 1 32 ? -16.778 30.484 26.237 1.00 26.51 32 ARG B N 1
ATOM 1482 C CA . ARG B 1 32 ? -15.957 29.791 27.222 1.00 26.96 32 ARG B CA 1
ATOM 1483 C C . ARG B 1 32 ? -15.472 28.419 26.798 1.00 27.76 32 ARG B C 1
ATOM 1484 O O . ARG B 1 32 ? -14.453 27.949 27.304 1.00 28.47 32 ARG B O 1
ATOM 1492 N N . GLN B 1 33 ? -16.194 27.778 25.875 1.00 29.37 33 GLN B N 1
ATOM 1493 C CA . GLN B 1 33 ? -15.833 26.437 25.404 1.00 28.52 33 GLN B CA 1
ATOM 1494 C C . GLN B 1 33 ? -14.826 26.411 24.249 1.00 28.17 33 GLN B C 1
ATOM 1495 O O . GLN B 1 33 ? -14.462 25.343 23.756 1.00 27.77 33 GLN B O 1
ATOM 1501 N N . VAL B 1 34 ? -14.396 27.599 23.826 1.00 27.46 34 VAL B N 1
ATOM 1502 C CA . VAL B 1 34 ? -13.381 27.773 22.789 1.00 25.83 34 VAL B CA 1
ATOM 1503 C C . VAL B 1 34 ? -12.398 28.785 23.385 1.00 25.80 34 VAL B C 1
ATOM 1504 O O . VAL B 1 34 ? -12.214 28.812 24.603 1.00 27.02 34 VAL B O 1
ATOM 1508 N N . LEU B 1 35 ? -11.776 29.627 22.570 1.00 25.95 35 LEU B N 1
ATOM 1509 C CA . LEU B 1 35 ? -10.806 30.581 23.119 1.00 25.51 35 LEU B CA 1
ATOM 1510 C C . LEU B 1 35 ? -11.152 32.060 22.946 1.00 25.96 35 LEU B C 1
ATOM 1511 O O . LEU B 1 35 ? -10.315 32.931 23.194 1.00 25.26 35 LEU B O 1
ATOM 1516 N N . GLN B 1 36 ? -12.394 32.326 22.550 1.00 27.76 36 GLN B N 1
ATOM 1517 C CA . GLN B 1 36 ? -12.897 33.681 22.316 1.00 28.55 36 GLN B CA 1
ATOM 1518 C C . GLN B 1 36 ? -13.158 34.476 23.596 1.00 28.90 36 GLN B C 1
ATOM 1519 O O . GLN B 1 36 ? -13.409 33.908 24.660 1.00 27.79 36 GLN B O 1
ATOM 1525 N N . MET B 1 37 ? -13.104 35.797 23.466 1.00 28.23 37 MET B N 1
ATOM 1526 C CA . MET B 1 37 ? -13.365 36.713 24.566 1.00 28.89 37 MET B CA 1
ATOM 1527 C C . MET B 1 37 ? -14.747 37.321 24.320 1.00 30.07 37 MET B C 1
ATOM 1528 O O . MET B 1 37 ? -15.174 37.462 23.174 1.00 30.65 37 MET B O 1
ATOM 1533 N N . PRO B 1 38 ? -15.472 37.681 25.391 1.00 30.99 38 PRO B N 1
ATOM 1534 C CA . PRO B 1 38 ? -16.802 38.272 25.228 1.00 31.32 38 PRO B CA 1
ATOM 1535 C C . PRO B 1 38 ? -16.711 39.698 24.692 1.00 32.58 38 PRO B C 1
ATOM 1536 O O . PRO B 1 38 ? -15.626 40.275 24.578 1.00 32.55 38 PRO B O 1
ATOM 1540 N N . TYR B 1 39 ? -17.862 40.265 24.358 1.00 34.16 39 TYR B N 1
ATOM 1541 C CA . TYR B 1 39 ? -17.906 41.635 23.874 1.00 35.64 39 TYR B CA 1
ATOM 1542 C C . TYR B 1 39 ? -17.023 41.976 22.683 1.00 37.01 39 TYR B C 1
ATOM 1543 O O . TYR B 1 39 ? -16.297 42.969 22.724 1.00 37.23 39 TYR B O 1
ATOM 1552 N N . GLN B 1 40 ? -17.076 41.162 21.632 1.00 38.95 40 GLN B N 1
ATOM 1553 C CA . GLN B 1 40 ? -16.299 41.437 20.428 1.00 40.52 40 GLN B CA 1
ATOM 1554 C C . GLN B 1 40 ? -17.146 42.392 19.603 1.00 41.34 40 GLN B C 1
ATOM 1555 O O . GLN B 1 40 ? -18.370 42.411 19.742 1.00 41.74 40 GLN B O 1
ATOM 1561 N N . SER B 1 41 ? -16.518 43.194 18.752 1.00 42.12 41 SER B N 1
ATOM 1562 C CA . SER B 1 41 ? -17.298 44.135 17.952 1.00 43.14 41 SER B CA 1
ATOM 1563 C C . SER B 1 41 ? -17.602 43.557 16.583 1.00 42.96 41 SER B C 1
ATOM 1564 O O . SER B 1 41 ? -16.805 42.804 16.026 1.00 42.06 41 SER B O 1
ATOM 1567 N N . VAL B 1 42 ? -18.766 43.915 16.051 1.00 44.21 42 VAL B N 1
ATOM 1568 C CA . VAL B 1 42 ? -19.168 43.458 14.734 1.00 45.70 42 VAL B CA 1
ATOM 1569 C C . VAL B 1 42 ? -18.168 43.992 13.709 1.00 48.24 42 VAL B C 1
ATOM 1570 O O . VAL B 1 42 ? -17.786 43.291 12.771 1.00 48.78 42 VAL B O 1
ATOM 1574 N N . GLU B 1 43 ? -17.730 45.232 13.901 1.00 51.02 43 GLU B N 1
ATOM 1575 C CA . GLU B 1 43 ? -16.779 45.850 12.981 1.00 53.60 43 GLU B CA 1
ATOM 1576 C C . GLU B 1 43 ? -15.361 45.283 12.999 1.00 53.81 43 GLU B C 1
ATOM 1577 O O . GLU B 1 43 ? -14.683 45.285 11.967 1.00 54.81 43 GLU B O 1
ATOM 1583 N N . GLN B 1 44 ? -14.900 44.821 14.160 1.00 54.49 44 GLN B N 1
ATOM 1584 C CA . GLN B 1 44 ? -13.556 44.253 14.256 1.00 54.68 44 GLN B CA 1
ATOM 1585 C C . GLN B 1 44 ? -13.557 42.895 13.556 1.00 54.84 44 GLN B C 1
ATOM 1586 O O . GLN B 1 44 ? -12.545 42.48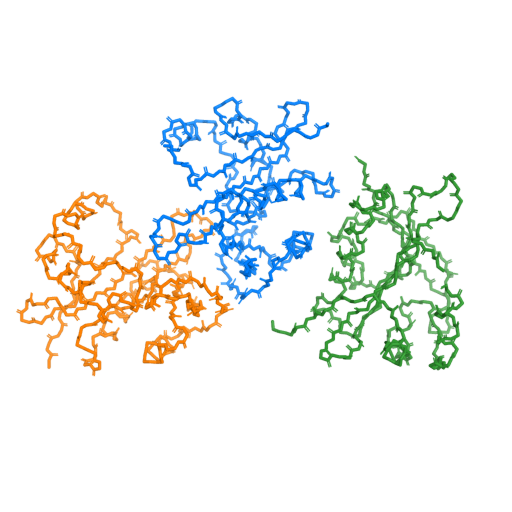0 12.981 1.00 56.04 44 GLN B O 1
ATOM 1588 N N . ARG B 1 45 ? -14.697 42.205 13.603 1.00 54.45 45 ARG B N 1
ATOM 1589 C CA . ARG B 1 45 ? -14.832 40.909 12.934 1.00 53.99 45 ARG B CA 1
ATOM 1590 C C . ARG B 1 45 ? -15.029 41.123 11.421 1.00 54.03 45 ARG B C 1
ATOM 1591 O O . ARG B 1 45 ? -14.480 40.378 10.603 1.00 54.69 45 ARG B O 1
ATOM 1599 N N . ARG B 1 46 ? -15.809 42.142 11.061 1.00 53.64 46 ARG B N 1
ATOM 1600 C CA . ARG B 1 46 ? -16.052 42.477 9.660 1.00 53.75 46 ARG B CA 1
ATOM 1601 C C . ARG B 1 46 ? -14.699 42.793 9.012 1.00 53.99 46 ARG B C 1
ATOM 1602 O O . ARG B 1 46 ? -14.484 42.502 7.836 1.00 54.13 46 ARG B O 1
ATOM 1610 N N . LYS B 1 47 ? -13.798 43.388 9.794 1.00 54.40 47 LYS B N 1
ATOM 1611 C CA . LYS B 1 47 ? -12.454 43.719 9.324 1.00 55.59 47 LYS B CA 1
ATOM 1612 C C . LYS B 1 47 ? -11.651 42.452 9.060 1.00 56.59 47 LYS B C 1
ATOM 1613 O O . LYS B 1 47 ? -11.246 42.194 7.924 1.00 57.53 47 LYS B O 1
ATOM 1616 N N . ARG B 1 48 ? -11.405 41.674 10.112 1.00 56.58 48 ARG B N 1
ATOM 1617 C CA . ARG B 1 48 ? -10.655 40.425 9.977 1.00 57.14 48 ARG B CA 1
ATOM 1618 C C . ARG B 1 48 ? -11.167 39.608 8.786 1.00 58.03 48 ARG B C 1
ATOM 1619 O O . ARG B 1 48 ? -10.422 38.820 8.198 1.00 58.79 48 ARG B O 1
ATOM 1621 N N . LEU B 1 49 ? -12.445 39.790 8.451 1.00 58.97 49 LEU B N 1
ATOM 1622 C CA . LEU B 1 49 ? -13.072 39.096 7.326 1.00 59.96 49 LEU B CA 1
ATOM 1623 C C . LEU B 1 49 ? -12.556 39.657 6.000 1.00 61.59 49 LEU B C 1
ATOM 1624 O O . LEU B 1 49 ? -12.060 38.907 5.160 1.00 61.69 49 LEU B O 1
ATOM 1629 N N . HIS B 1 50 ? -12.676 40.971 5.815 1.00 64.24 50 HIS B N 1
ATOM 1630 C CA . HIS B 1 50 ? -12.208 41.618 4.586 1.00 66.26 50 HIS B CA 1
ATOM 1631 C C . HIS B 1 50 ? -10.684 41.604 4.487 1.00 66.57 50 HIS B C 1
ATOM 1632 O O . HIS B 1 50 ? -10.108 41.832 3.417 1.00 67.17 50 HIS B O 1
ATOM 1639 N N . ASP B 1 51 ? -10.043 41.327 5.615 1.00 66.67 51 ASP B N 1
ATOM 1640 C CA . ASP B 1 51 ? -8.597 41.263 5.666 1.00 66.61 51 ASP B CA 1
ATOM 1641 C C . ASP B 1 51 ? -8.162 39.817 5.476 1.00 66.67 51 ASP B C 1
ATOM 1642 O O . ASP B 1 51 ? -7.020 39.462 5.746 1.00 66.90 51 ASP B O 1
ATOM 1647 N N . SER B 1 52 ? -9.088 38.985 5.012 1.00 66.98 52 SER B N 1
ATOM 1648 C CA . SER B 1 52 ? -8.794 37.578 4.768 1.00 67.35 52 SER B CA 1
ATOM 1649 C C . SER B 1 52 ? -8.323 37.383 3.337 1.00 67.70 52 SER B C 1
ATOM 1650 O O . SER B 1 52 ? -7.210 37.760 2.983 1.00 67.81 52 SER B O 1
ATOM 1653 N N . ASP B 1 54 ? -6.910 36.748 0.811 1.00 63.62 54 ASP B N 1
ATOM 1654 C CA . ASP B 1 54 ? -7.892 35.720 0.499 1.00 63.70 54 ASP B CA 1
ATOM 1655 C C . ASP B 1 54 ? -7.214 34.373 0.235 1.00 63.96 54 ASP B C 1
ATOM 1656 O O . ASP B 1 54 ? -6.581 34.172 -0.813 1.00 63.59 54 ASP B O 1
ATOM 1657 N N . ASP B 1 55 ? -7.345 33.456 1.191 1.00 63.98 55 ASP B N 1
ATOM 1658 C CA . ASP B 1 55 ? -6.735 32.141 1.061 1.00 63.15 55 ASP B CA 1
ATOM 1659 C C . ASP B 1 55 ? -7.770 31.027 1.156 1.00 62.02 55 ASP B C 1
ATOM 1660 O O . ASP B 1 55 ? -8.591 31.004 2.081 1.00 61.88 55 ASP B O 1
ATOM 1665 N N . ASP B 1 56 ? -7.717 30.102 0.200 1.00 59.90 56 ASP B N 1
ATOM 1666 C CA . ASP B 1 56 ? -8.655 28.984 0.150 1.00 57.55 56 ASP B CA 1
ATOM 1667 C C . ASP B 1 56 ? -8.261 27.841 1.079 1.00 55.41 56 ASP B C 1
ATOM 1668 O O . ASP B 1 56 ? -8.967 26.824 1.153 1.00 55.88 56 ASP B O 1
ATOM 1669 N N . ARG B 1 57 ? -7.138 28.003 1.783 1.00 52.23 57 ARG B N 1
ATOM 1670 C CA . ARG B 1 57 ? -6.680 26.969 2.707 1.00 49.06 57 ARG B CA 1
ATOM 1671 C C . ARG B 1 57 ? -7.391 27.121 4.052 1.00 45.86 57 ARG B C 1
ATOM 1672 O O . ARG B 1 57 ? -7.344 26.224 4.894 1.00 44.45 57 ARG B O 1
ATOM 1680 N N . LEU B 1 58 ? -8.045 28.267 4.236 1.00 42.29 58 LEU B N 1
ATOM 1681 C CA . LEU B 1 58 ? -8.812 28.556 5.444 1.00 39.61 58 LEU B CA 1
ATOM 1682 C C . LEU B 1 58 ? -10.288 28.646 5.070 1.00 37.88 58 LEU B C 1
ATOM 1683 O O . LEU B 1 58 ? -10.703 29.558 4.360 1.00 38.80 58 LEU B O 1
ATOM 1688 N N . LEU B 1 59 ? -11.073 27.697 5.560 1.00 35.33 59 LEU B N 1
ATOM 1689 C CA . LEU B 1 59 ? -12.495 27.653 5.280 1.00 32.73 59 LEU B CA 1
ATOM 1690 C C . LEU B 1 59 ? -13.306 27.844 6.545 1.00 32.24 59 LEU B C 1
ATOM 1691 O O . LEU B 1 59 ? -13.131 27.107 7.508 1.00 32.97 59 LEU B O 1
ATOM 1696 N N . ILE B 1 60 ? -14.191 28.833 6.548 1.00 31.98 60 ILE B N 1
ATOM 1697 C CA . ILE B 1 60 ? -15.045 29.081 7.705 1.00 29.99 60 ILE B CA 1
ATOM 1698 C C . ILE B 1 60 ? -16.497 28.909 7.289 1.00 29.84 60 ILE B C 1
ATOM 1699 O O . ILE B 1 60 ? -16.989 29.659 6.457 1.00 32.03 60 ILE B O 1
ATOM 1704 N N . LEU B 1 61 ? -17.177 27.923 7.861 1.00 29.77 61 LEU B N 1
ATOM 1705 C CA . LEU B 1 61 ? -18.580 27.668 7.542 1.00 30.32 61 LEU B CA 1
ATOM 1706 C C . LEU B 1 61 ? -19.524 28.114 8.662 1.00 30.67 61 LEU B C 1
ATOM 1707 O O . LEU B 1 61 ? -19.173 28.048 9.841 1.00 31.65 61 LEU B O 1
ATOM 1712 N N . VAL B 1 62 ? -20.716 28.580 8.290 1.00 31.16 62 VAL B N 1
ATOM 1713 C CA . VAL B 1 62 ? -21.730 28.973 9.273 1.00 31.68 62 VAL B CA 1
ATOM 1714 C C . VAL B 1 62 ? -22.974 28.105 9.051 1.00 33.03 62 VAL B C 1
ATOM 1715 O O . VAL B 1 62 ? -23.314 27.773 7.915 1.00 32.60 62 VAL B O 1
ATOM 1719 N N . ALA B 1 63 ? -23.620 27.699 10.140 1.00 34.25 63 ALA B N 1
ATOM 1720 C CA . ALA B 1 63 ? -24.835 26.900 10.055 1.00 35.17 63 ALA B CA 1
ATOM 1721 C C . ALA B 1 63 ? -25.963 27.914 10.184 1.00 37.27 63 ALA B C 1
ATOM 1722 O O . ALA B 1 63 ? -25.932 28.785 11.057 1.00 37.03 63 ALA B O 1
ATOM 1724 N N . LEU B 1 64 ? -26.956 27.809 9.310 1.00 40.34 64 LEU B N 1
ATOM 1725 C CA . LEU B 1 64 ? -28.058 28.759 9.321 1.00 41.72 64 LEU B CA 1
ATOM 1726 C C . LEU B 1 64 ? -29.434 28.136 9.482 1.00 43.67 64 LEU B C 1
ATOM 1727 O O . LEU B 1 64 ? -29.676 26.995 9.080 1.00 43.25 64 LEU B O 1
ATOM 1732 N N . HIS B 1 65 ? -30.324 28.911 10.090 1.00 46.80 65 HIS B N 1
ATOM 1733 C CA . HIS B 1 65 ? -31.717 28.528 10.282 1.00 50.54 65 HIS B CA 1
ATOM 1734 C C . HIS B 1 65 ? -32.514 29.806 10.057 1.00 51.94 65 HIS B C 1
ATOM 1735 O O . HIS B 1 65 ? -32.238 30.823 10.695 1.00 51.95 65 HIS B O 1
ATOM 1742 N N . GLN B 1 66 ? -33.492 29.762 9.154 1.00 53.75 66 GLN B N 1
ATOM 1743 C CA . GLN B 1 66 ? -34.305 30.944 8.848 1.00 55.59 66 GLN B CA 1
ATOM 1744 C C . GLN B 1 66 ? -33.380 32.159 8.700 1.00 55.64 66 GLN B C 1
ATOM 1745 O O . GLN B 1 66 ? -33.738 33.272 9.106 1.00 56.33 66 GLN B O 1
ATOM 1751 N N . GLY B 1 67 ? -32.185 31.939 8.150 1.00 55.16 67 GLY B N 1
ATOM 1752 C CA . GLY B 1 67 ? -31.242 33.031 7.961 1.00 54.57 67 GLY B CA 1
ATOM 1753 C C . GLY B 1 67 ? -30.401 33.418 9.174 1.00 54.10 67 GLY B C 1
ATOM 1754 O O . GLY B 1 67 ? -29.521 34.278 9.066 1.00 54.62 67 GLY B O 1
ATOM 1755 N N . ASP B 1 68 ? -30.652 32.788 10.322 1.00 53.07 68 ASP B N 1
ATOM 1756 C CA . ASP B 1 68 ? -29.903 33.086 11.544 1.00 51.07 68 ASP B CA 1
ATOM 1757 C C . ASP B 1 68 ? -28.703 32.165 11.763 1.00 47.85 68 ASP B C 1
ATOM 1758 O O . ASP B 1 68 ? -28.807 30.946 11.598 1.00 47.20 68 ASP B O 1
ATOM 1763 N N . VAL B 1 69 ? -27.571 32.750 12.148 1.00 43.91 69 VAL B N 1
ATOM 1764 C CA . VAL B 1 69 ? -26.363 31.973 12.404 1.00 40.00 69 VAL B CA 1
ATOM 1765 C C . VAL B 1 69 ? -26.509 31.249 13.742 1.00 38.92 69 VAL B C 1
ATOM 1766 O O . VAL B 1 69 ? -26.560 31.881 14.799 1.00 39.58 69 VAL B O 1
ATOM 1770 N N . ILE B 1 70 ? -26.577 29.922 13.689 1.00 37.48 70 ILE B N 1
ATOM 1771 C CA . ILE B 1 70 ? -26.742 29.111 14.891 1.00 35.74 70 ILE B CA 1
ATOM 1772 C C . ILE B 1 70 ? -25.540 28.227 15.182 1.00 34.39 70 ILE B C 1
ATOM 1773 O O . ILE B 1 70 ? -25.576 27.390 16.085 1.00 34.54 70 ILE B O 1
ATOM 1778 N N . GLY B 1 71 ? -24.482 28.406 14.404 1.00 33.31 71 GLY B N 1
ATOM 1779 C CA . GLY B 1 71 ? -23.281 27.621 14.603 1.00 31.38 71 GLY B CA 1
ATOM 1780 C C . GLY B 1 71 ? -22.180 28.054 13.662 1.00 31.20 71 GLY B C 1
ATOM 1781 O O . GLY B 1 71 ? -22.408 28.839 12.742 1.00 32.51 71 GLY B O 1
ATOM 1782 N N . SER B 1 72 ? -20.980 27.541 13.888 1.00 30.08 72 SER B N 1
ATOM 1783 C CA . SER B 1 72 ? -19.855 27.879 13.045 1.00 27.70 72 SER B CA 1
ATOM 1784 C C . SER B 1 72 ? -18.682 26.940 13.313 1.00 27.81 72 SER B C 1
ATOM 1785 O O . SER B 1 72 ? -18.524 26.420 14.414 1.00 27.39 72 SER B O 1
ATOM 1788 N N . ALA B 1 73 ? -17.872 26.713 12.285 1.00 27.70 73 ALA B N 1
ATOM 1789 C CA . ALA B 1 73 ? -16.705 25.845 12.388 1.00 27.06 73 ALA B CA 1
ATOM 1790 C C . ALA B 1 73 ? -15.715 26.225 11.294 1.00 27.20 73 ALA B C 1
ATOM 1791 O O . ALA B 1 73 ? -16.101 26.762 10.256 1.00 26.93 73 ALA B O 1
ATOM 1793 N N . SER B 1 74 ? -14.437 25.951 11.526 1.00 26.86 74 SER B N 1
ATOM 1794 C CA . SER B 1 74 ? -13.425 26.286 10.546 1.00 26.06 74 SER B CA 1
ATOM 1795 C C . SER B 1 74 ? -12.346 25.222 10.376 1.00 25.41 74 SER B C 1
ATOM 1796 O O . SER B 1 74 ? -12.047 24.466 11.301 1.00 24.66 74 SER B O 1
ATOM 1799 N N . LEU B 1 75 ? -11.779 25.172 9.170 1.00 24.12 75 LEU B N 1
ATOM 1800 C CA . LEU B 1 75 ? -10.715 24.236 8.819 1.00 23.34 75 LEU B CA 1
ATOM 1801 C C . LEU B 1 75 ? -9.639 25.049 8.136 1.00 22.68 75 LEU B C 1
ATOM 1802 O O . LEU B 1 75 ? -9.928 25.813 7.231 1.00 22.52 75 LEU B O 1
ATOM 1807 N N . GLU B 1 76 ? -8.403 24.904 8.590 1.00 23.26 76 GLU B N 1
ATOM 1808 C CA . GLU B 1 76 ? -7.303 25.630 7.990 1.00 25.60 76 GLU B CA 1
ATOM 1809 C C 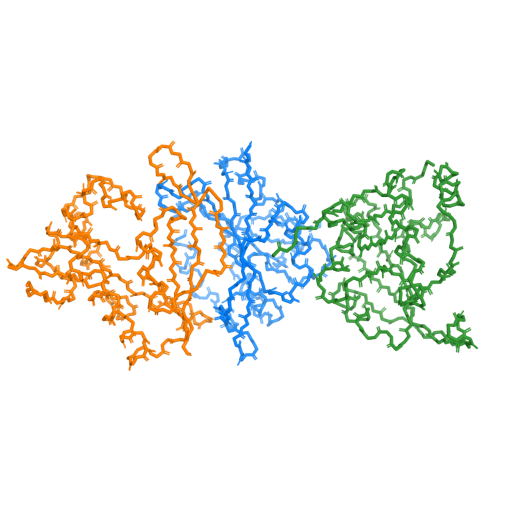. GLU B 1 76 ? -6.123 24.707 7.746 1.00 26.84 76 GLU B C 1
ATOM 1810 O O . GLU B 1 76 ? -5.583 24.116 8.679 1.00 28.44 76 GLU B O 1
ATOM 1816 N N . GLN B 1 77 ? -5.732 24.563 6.485 1.00 27.67 77 GLN B N 1
ATOM 1817 C CA . GLN B 1 77 ? -4.598 23.721 6.151 1.00 27.66 77 GLN B CA 1
ATOM 1818 C C . GLN B 1 77 ? -3.378 24.469 6.662 1.00 27.90 77 GLN B C 1
ATOM 1819 O O . GLN B 1 77 ? -3.291 25.687 6.527 1.00 28.69 77 GLN B O 1
ATOM 1825 N N . HIS B 1 78 ? -2.439 23.751 7.260 1.00 27.05 78 HIS B N 1
ATOM 1826 C CA . HIS B 1 78 ? -1.252 24.398 7.790 1.00 26.13 78 HIS B CA 1
ATOM 1827 C C . HIS B 1 78 ? -0.494 25.109 6.678 1.00 25.69 78 HIS B C 1
ATOM 1828 O O . HIS B 1 78 ? -0.301 24.553 5.599 1.00 26.30 78 HIS B O 1
ATOM 1835 N N . PRO B 1 79 ? -0.062 26.356 6.924 1.00 25.90 79 PRO B N 1
ATOM 1836 C CA . PRO B 1 79 ? 0.683 27.148 5.939 1.00 25.03 79 PRO B CA 1
ATOM 1837 C C . PRO B 1 79 ? 2.112 26.671 5.641 1.00 25.73 79 PRO B C 1
ATOM 1838 O O . PRO B 1 79 ? 2.658 26.976 4.580 1.00 27.06 79 PRO B O 1
ATOM 1842 N N . ARG B 1 80 ? 2.727 25.935 6.562 1.00 25.05 80 ARG B N 1
ATOM 1843 C CA . ARG B 1 80 ? 4.087 25.445 6.327 1.00 25.99 80 ARG B CA 1
ATOM 1844 C C . ARG B 1 80 ? 4.080 24.188 5.466 1.00 26.26 80 ARG B C 1
ATOM 1845 O O . ARG B 1 80 ? 3.312 23.253 5.703 1.00 27.09 80 ARG B O 1
ATOM 1853 N N . ILE B 1 81 ? 4.943 24.167 4.460 1.00 26.18 81 ILE B N 1
ATOM 1854 C CA . ILE B 1 81 ? 4.989 23.040 3.541 1.00 27.20 81 ILE B CA 1
ATOM 1855 C C . ILE B 1 81 ? 5.158 21.669 4.200 1.00 25.78 81 ILE B C 1
ATOM 1856 O O . ILE B 1 81 ? 4.486 20.702 3.818 1.00 25.83 81 ILE B O 1
ATOM 1861 N N . ARG B 1 82 ? 6.029 21.579 5.199 1.00 23.75 82 ARG B N 1
ATOM 1862 C CA . ARG B 1 82 ? 6.249 20.299 5.865 1.00 22.50 82 ARG B CA 1
ATOM 1863 C C . ARG B 1 82 ? 5.119 19.890 6.811 1.00 21.69 82 ARG B C 1
ATOM 1864 O O . ARG B 1 82 ? 5.151 18.809 7.385 1.00 23.30 82 ARG B O 1
ATOM 1872 N N . ARG B 1 83 ? 4.110 20.746 6.939 1.00 21.86 83 ARG B N 1
ATOM 1873 C CA . ARG B 1 83 ? 2.956 20.473 7.789 1.00 21.26 83 ARG B CA 1
ATOM 1874 C C . ARG B 1 83 ? 1.664 20.567 6.974 1.00 21.96 83 ARG B C 1
ATOM 1875 O O . ARG B 1 83 ? 0.575 20.285 7.483 1.00 23.33 83 ARG B O 1
ATOM 1883 N N . SER B 1 84 ? 1.794 20.935 5.700 1.00 22.46 84 SER B N 1
ATOM 1884 C CA . SER B 1 84 ? 0.642 21.116 4.808 1.00 22.82 84 SER B CA 1
ATOM 1885 C C . SER B 1 84 ? -0.228 19.893 4.482 1.00 22.12 84 SER B C 1
ATOM 1886 O O . SER B 1 84 ? -1.235 20.019 3.785 1.00 22.98 84 SER B O 1
ATOM 1889 N N . HIS B 1 85 ? 0.145 18.721 4.981 1.00 21.42 85 HIS B N 1
ATOM 1890 C CA . HIS B 1 85 ? -0.652 17.513 4.759 1.00 20.77 85 HIS B CA 1
ATOM 1891 C C . HIS B 1 85 ? -1.686 17.465 5.883 1.00 20.37 85 HIS B C 1
ATOM 1892 O O . HIS B 1 85 ? -2.556 16.589 5.917 1.00 19.99 85 HIS B O 1
ATOM 1899 N N . SER B 1 86 ? -1.574 18.419 6.806 1.00 20.85 86 SER B N 1
ATOM 1900 C CA . SER B 1 86 ? -2.485 18.496 7.941 1.00 21.62 86 SER B CA 1
ATOM 1901 C C . SER B 1 86 ? -3.299 19.785 7.970 1.00 21.89 86 SER B C 1
ATOM 1902 O O . SER B 1 86 ? -2.919 20.805 7.399 1.00 22.46 86 SER B O 1
ATOM 1905 N N . GLY B 1 87 ? -4.434 19.711 8.648 1.00 22.43 87 GLY B N 1
ATOM 1906 C CA . GLY B 1 87 ? -5.301 20.856 8.795 1.00 23.36 87 GLY B CA 1
ATOM 1907 C C . GLY B 1 87 ? -5.787 20.872 10.232 1.00 24.50 87 GLY B C 1
ATOM 1908 O O . GLY B 1 87 ? -5.747 19.852 10.921 1.00 23.27 87 GLY B O 1
ATOM 1909 N N . SER B 1 88 ? -6.248 22.026 10.690 1.00 24.78 88 SER B N 1
ATOM 1910 C CA . SER B 1 88 ? -6.736 22.143 12.046 1.00 26.35 88 SER B CA 1
ATOM 1911 C C . SER B 1 88 ? -8.124 22.755 12.087 1.00 27.30 88 SER B C 1
ATOM 1912 O O . SER B 1 88 ? -8.435 23.640 11.294 1.00 28.07 88 SER B O 1
ATOM 1915 N N . ILE B 1 89 ? -8.964 22.279 13.003 1.00 27.94 89 ILE B N 1
ATOM 1916 C CA . ILE B 1 89 ? -10.300 22.838 13.143 1.00 29.38 89 ILE B CA 1
ATOM 1917 C C . ILE B 1 89 ? -10.393 23.555 14.486 1.00 29.90 89 ILE B C 1
ATOM 1918 O O . ILE B 1 89 ? -11.481 23.849 14.974 1.00 28.81 89 ILE B O 1
ATOM 1923 N N . GLY B 1 90 ? -9.220 23.837 15.057 1.00 32.74 90 GLY B N 1
ATOM 1924 C CA . GLY B 1 90 ? -9.104 24.546 16.325 1.00 34.79 90 GLY B CA 1
ATOM 1925 C C . GLY B 1 90 ? -9.772 23.916 17.530 1.00 35.70 90 GLY B C 1
ATOM 1926 O O . GLY B 1 90 ? -9.603 22.721 17.784 1.00 36.33 90 GLY B O 1
ATOM 1927 N N . MET B 1 91 ? -10.518 24.733 18.277 1.00 37.10 91 MET B N 1
ATOM 1928 C CA . MET B 1 91 ? -11.249 24.277 19.463 1.00 38.94 91 MET B CA 1
ATOM 1929 C C . MET B 1 91 ? -12.527 23.541 19.045 1.00 39.19 91 MET B C 1
ATOM 1930 O O . MET B 1 91 ? -13.316 23.097 19.887 1.00 40.54 91 MET B O 1
ATOM 1935 N N . GLY B 1 92 ? -12.724 23.431 17.736 1.00 38.82 92 GLY B N 1
ATOM 1936 C CA . GLY B 1 92 ? -13.876 22.726 17.215 1.00 38.49 92 GLY B CA 1
ATOM 1937 C C . GLY B 1 92 ? -15.073 23.538 16.747 1.00 38.71 92 GLY B C 1
ATOM 1938 O O . GLY B 1 92 ? -14.992 24.713 16.359 1.00 36.71 92 GLY B O 1
ATOM 1939 N N . VAL B 1 93 ? -16.210 22.861 16.795 1.00 38.02 93 VAL B N 1
ATOM 1940 C CA . VAL B 1 93 ? -17.489 23.395 16.390 1.00 38.08 93 VAL B CA 1
ATOM 1941 C C . VAL B 1 93 ? -18.106 24.283 17.488 1.00 39.31 93 VAL B C 1
ATOM 1942 O O . VAL B 1 93 ? -18.100 23.925 18.665 1.00 40.44 93 VAL B O 1
ATOM 1946 N N . ALA B 1 94 ? -18.623 25.444 17.096 1.00 38.88 94 ALA B N 1
ATOM 1947 C CA . ALA B 1 94 ? -19.272 26.359 18.026 1.00 38.38 94 ALA B CA 1
ATOM 1948 C C . ALA B 1 94 ? -20.742 26.376 17.647 1.00 38.83 94 ALA B C 1
ATOM 1949 O O . ALA B 1 94 ? -21.112 26.894 16.596 1.00 39.30 94 ALA B O 1
ATOM 1951 N N . VAL B 1 95 ? -21.575 25.806 18.507 1.00 40.09 95 VAL B N 1
ATOM 1952 C CA . VAL B 1 95 ? -23.009 25.742 18.262 1.00 41.12 95 VAL B CA 1
ATOM 1953 C C . VAL B 1 95 ? -23.797 26.464 19.355 1.00 43.47 95 VAL B C 1
ATOM 1954 O O . VAL B 1 95 ? -23.369 26.523 20.505 1.00 44.15 95 VAL B O 1
ATOM 1958 N N . ALA B 1 96 ? -24.947 27.017 18.985 1.00 46.60 96 ALA B N 1
ATOM 1959 C CA . ALA B 1 96 ? -25.819 27.704 19.934 1.00 49.55 96 ALA B CA 1
ATOM 1960 C C . ALA B 1 96 ? -26.999 26.784 20.290 1.00 51.74 96 ALA B C 1
ATOM 1961 O O . ALA B 1 96 ? -27.472 26.758 21.431 1.00 53.13 96 ALA B O 1
ATOM 1963 N N . TRP B 1 97 ? -27.465 26.057 19.275 1.00 53.74 97 TRP B N 1
ATOM 1964 C CA . TRP B 1 97 ? -28.566 25.080 19.331 1.00 53.67 97 TRP B CA 1
ATOM 1965 C C . TRP B 1 97 ? -27.946 23.723 19.605 1.00 53.26 97 TRP B C 1
ATOM 1966 O O . TRP B 1 97 ? -27.906 22.905 18.690 1.00 53.47 97 TRP B O 1
ATOM 1977 N N . GLN B 1 98 ? -27.471 23.433 20.802 1.00 53.11 98 GLN B N 1
ATOM 1978 C CA . GLN B 1 98 ? -26.864 22.121 20.969 1.00 51.49 98 GLN B CA 1
ATOM 1979 C C . GLN B 1 98 ? -27.855 20.961 20.895 1.00 51.24 98 GLN B C 1
ATOM 1980 O O . GLN B 1 98 ? -29.051 21.125 21.145 1.00 51.22 98 GLN B O 1
ATOM 1984 N N . GLY B 1 99 ? -27.343 19.808 20.468 1.00 50.86 99 GLY B N 1
ATOM 1985 C CA . GLY B 1 99 ? -28.147 18.605 20.353 1.00 50.20 99 GLY B CA 1
ATOM 1986 C C . GLY B 1 99 ? -29.143 18.503 19.207 1.00 49.86 99 GLY B C 1
ATOM 1987 O O . GLY B 1 99 ? -29.915 17.545 19.153 1.00 51.13 99 GLY B O 1
ATOM 1988 N N . LYS B 1 100 ? -29.146 19.457 18.285 1.00 48.25 100 LYS B N 1
ATOM 1989 C CA . LYS B 1 100 ? -30.089 19.384 17.179 1.00 46.42 100 LYS B CA 1
ATOM 1990 C C . LYS B 1 100 ? -29.422 19.045 15.841 1.00 45.75 100 LYS B C 1
ATOM 1991 O O . LYS B 1 100 ? -29.957 19.362 14.772 1.00 46.36 100 LYS B O 1
ATOM 1993 N N . GLY B 1 101 ? -28.251 18.409 15.895 1.00 43.33 101 GLY B N 1
ATOM 1994 C CA . GLY B 1 101 ? -27.556 18.027 14.671 1.00 40.30 101 GLY B CA 1
ATOM 1995 C C . GLY B 1 101 ? -26.655 19.052 13.992 1.00 39.05 101 GLY B C 1
ATOM 1996 O O . GLY B 1 101 ? -26.081 18.756 12.943 1.00 39.44 101 GLY B O 1
ATOM 1997 N N . VAL B 1 102 ? -26.522 20.243 14.573 1.00 36.83 102 VAL B N 1
ATOM 1998 C CA . VAL B 1 102 ? -25.675 21.283 14.000 1.00 35.02 102 VAL B CA 1
ATOM 1999 C C . VAL B 1 102 ? -24.185 20.938 14.060 1.00 34.36 102 VAL B C 1
ATOM 2000 O O . VAL B 1 102 ? -23.469 21.101 13.077 1.00 34.77 102 VAL B O 1
ATOM 2004 N N . GLY B 1 103 ? -23.705 20.460 15.200 1.00 33.35 103 GLY B N 1
ATOM 2005 C CA . GLY B 1 103 ? -22.298 20.107 15.286 1.00 32.18 103 GLY B CA 1
ATOM 2006 C C . GLY B 1 103 ? -21.906 19.053 14.261 1.00 32.45 103 GLY B C 1
ATOM 2007 O O . GLY B 1 103 ? -20.818 19.094 13.692 1.00 32.20 103 GLY B O 1
ATOM 2008 N N . SER B 1 104 ? -22.798 18.099 14.025 1.00 32.79 104 SER B N 1
ATOM 2009 C CA . SER B 1 104 ? -22.547 17.024 13.074 1.00 33.99 104 SER B CA 1
ATOM 2010 C C . SER B 1 104 ? -22.585 17.518 11.639 1.00 33.70 104 SER B C 1
ATOM 2011 O O . SER B 1 104 ? -21.785 17.098 10.803 1.00 34.87 104 SER B O 1
ATOM 2014 N N . ARG B 1 105 ? -23.524 18.408 11.358 1.00 33.52 105 ARG B N 1
ATOM 2015 C CA . ARG B 1 105 ? -23.661 18.951 10.025 1.00 33.21 105 ARG B CA 1
ATOM 2016 C C . ARG B 1 105 ? -22.382 19.706 9.664 1.00 32.37 105 ARG B C 1
ATOM 2017 O O . ARG B 1 105 ? -21.831 19.535 8.571 1.00 34.00 105 ARG B O 1
ATOM 2025 N N . LEU B 1 106 ? -21.901 20.520 10.600 1.00 30.50 106 LEU B N 1
ATOM 2026 C CA . LEU B 1 106 ? -20.685 21.309 10.404 1.00 28.52 106 LEU B CA 1
ATOM 2027 C C . LEU B 1 106 ? -19.428 20.458 10.333 1.00 28.37 106 LEU B C 1
ATOM 2028 O O . LEU B 1 106 ? -18.589 20.657 9.463 1.00 29.41 106 LEU B O 1
ATOM 2033 N N . LEU B 1 107 ? -19.291 19.517 11.257 1.00 27.47 107 LEU B N 1
ATOM 2034 C CA . LEU B 1 107 ? -18.107 18.674 11.301 1.00 27.96 107 LEU B CA 1
ATOM 2035 C C . LEU B 1 107 ? -18.027 17.759 10.084 1.00 28.09 107 LEU B C 1
ATOM 2036 O O . LEU B 1 107 ? -16.958 17.575 9.502 1.00 28.30 107 LEU B O 1
ATOM 2041 N N . GLY B 1 108 ? -19.164 17.196 9.693 1.00 28.44 108 GLY B N 1
ATOM 2042 C CA . GLY B 1 108 ? -19.194 16.319 8.538 1.00 28.52 108 GLY B CA 1
ATOM 2043 C C . GLY B 1 108 ? -18.830 17.041 7.251 1.00 28.82 108 GLY B C 1
ATOM 2044 O O . GLY B 1 108 ? -18.121 16.504 6.399 1.00 28.67 108 GLY B O 1
ATOM 2045 N N . GLU B 1 109 ? -19.315 18.266 7.103 1.00 28.36 109 GLU B N 1
ATOM 2046 C CA . GLU B 1 109 ? -19.019 19.035 5.913 1.00 29.69 109 GLU B CA 1
ATOM 2047 C C . GLU B 1 109 ? -17.538 19.427 5.842 1.00 29.75 109 GLU B C 1
ATOM 2048 O O . GLU B 1 109 ? -16.923 19.341 4.781 1.00 31.08 109 GLU B O 1
ATOM 2054 N N . LEU B 1 110 ? -16.961 19.844 6.966 1.00 27.89 110 LEU B N 1
ATOM 2055 C CA . LEU B 1 110 ? -15.551 20.216 6.996 1.00 27.21 110 LEU B CA 1
ATOM 2056 C C . LEU B 1 110 ? -14.653 19.028 6.691 1.00 27.19 110 LEU B C 1
ATOM 2057 O O . LEU B 1 110 ? -13.635 19.173 6.011 1.00 27.96 110 LEU B O 1
ATOM 2062 N N . LEU B 1 111 ? -15.016 17.858 7.211 1.00 26.51 111 LEU B N 1
ATOM 2063 C CA . LEU B 1 111 ? -14.219 16.654 6.989 1.00 26.89 111 LEU B CA 1
ATOM 2064 C C . LEU B 1 111 ? -14.327 16.184 5.548 1.00 27.13 111 LEU B C 1
ATOM 2065 O O . LEU B 1 111 ? -13.401 15.574 5.020 1.00 27.95 111 LEU B O 1
ATOM 2070 N N . ASP B 1 112 ? -15.462 16.473 4.921 1.00 27.48 112 ASP B N 1
ATOM 2071 C CA . ASP B 1 112 ? -15.696 16.106 3.533 1.00 28.59 112 ASP B CA 1
ATOM 2072 C C . ASP B 1 112 ? -14.702 16.885 2.661 1.00 27.86 112 ASP B C 1
ATOM 2073 O O . ASP B 1 112 ? -14.078 16.322 1.767 1.00 28.86 112 ASP B O 1
ATOM 2078 N N . ILE B 1 113 ? -14.545 18.175 2.954 1.00 27.59 113 ILE B N 1
ATOM 2079 C CA . ILE B 1 113 ? -13.606 19.061 2.250 1.00 26.50 113 ILE B CA 1
ATOM 2080 C C . ILE B 1 113 ? -12.165 18.580 2.470 1.00 26.07 113 ILE B C 1
ATOM 2081 O O . ILE B 1 113 ? -11.380 18.463 1.536 1.00 26.77 113 ILE B O 1
ATOM 2086 N N . ALA B 1 114 ? -11.825 18.336 3.729 1.00 26.50 114 ALA B N 1
ATOM 2087 C CA . ALA B 1 114 ? -10.496 17.871 4.104 1.00 25.58 114 ALA B CA 1
ATOM 2088 C C . ALA B 1 114 ? -10.127 16.586 3.366 1.00 25.69 114 ALA B C 1
ATOM 2089 O O . ALA B 1 114 ? -9.039 16.468 2.794 1.00 26.11 114 ALA B O 1
ATOM 2091 N N . ASP B 1 115 ? -11.046 15.626 3.392 1.00 26.10 115 ASP B N 1
ATOM 2092 C CA . ASP B 1 115 ? -10.846 14.323 2.762 1.00 26.83 115 ASP B CA 1
ATOM 2093 C C . ASP B 1 115 ? -10.859 14.344 1.244 1.00 26.84 115 ASP B C 1
ATOM 2094 O O . ASP B 1 115 ? -9.872 14.006 0.594 1.00 26.62 115 ASP B O 1
ATOM 2099 N N . ASN B 1 116 ? -12.000 14.741 0.691 1.00 26.84 116 ASN B N 1
ATOM 2100 C CA . ASN B 1 116 ? -12.205 14.720 -0.746 1.00 26.79 116 ASN B CA 1
ATOM 2101 C C . ASN B 1 116 ? -11.762 15.894 -1.610 1.00 26.25 116 ASN B C 1
ATOM 2102 O O . ASN B 1 116 ? -11.666 15.750 -2.820 1.00 26.48 116 ASN B O 1
ATOM 2107 N N . TRP B 1 117 ? -11.471 17.043 -1.018 1.00 27.22 117 TRP B N 1
ATOM 2108 C CA . TRP B 1 117 ? -11.065 18.180 -1.829 1.00 27.09 117 TRP B CA 1
ATOM 2109 C C . TRP B 1 117 ? -9.659 18.681 -1.548 1.00 27.12 117 TRP B C 1
ATOM 2110 O O . TRP B 1 117 ? -8.933 19.034 -2.474 1.00 28.19 117 TRP B O 1
ATOM 2121 N N . MET B 1 118 ? -9.269 18.718 -0.280 1.00 27.28 118 MET B N 1
ATOM 2122 C CA . MET B 1 118 ? -7.927 19.162 0.062 1.00 26.97 118 MET B CA 1
ATOM 2123 C C . MET B 1 118 ? -7.010 17.955 0.130 1.00 27.32 118 MET B C 1
ATOM 2124 O O . MET B 1 118 ? -5.794 18.085 0.028 1.00 29.56 118 MET B O 1
ATOM 2129 N N . ASN B 1 119 ? -7.610 16.784 0.318 1.00 26.83 119 ASN B N 1
ATOM 2130 C CA . ASN B 1 119 ? -6.878 15.530 0.413 1.00 27.46 119 ASN B CA 1
ATOM 2131 C C . ASN B 1 119 ? -5.887 15.543 1.585 1.00 27.13 119 ASN B C 1
ATOM 2132 O O . ASN B 1 119 ? -4.735 15.121 1.449 1.00 27.31 119 ASN B O 1
ATOM 2137 N N . LEU B 1 120 ? -6.342 16.029 2.739 1.00 25.44 120 LEU B N 1
ATOM 2138 C CA . LEU B 1 120 ? -5.493 16.090 3.925 1.00 24.39 120 LEU B CA 1
ATOM 2139 C C . LEU B 1 120 ? -5.312 14.720 4.568 1.00 24.65 120 LEU B C 1
ATOM 2140 O O . LEU B 1 120 ? -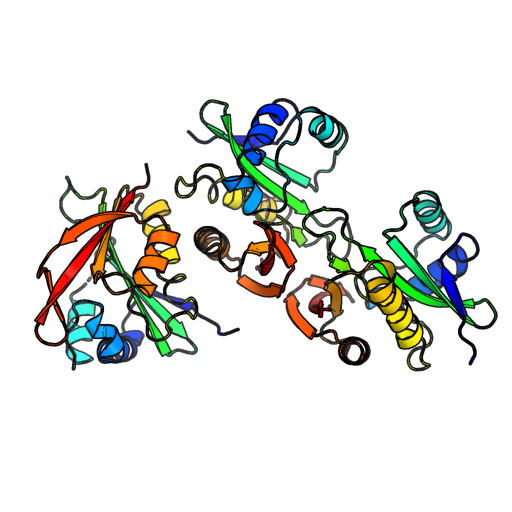6.228 13.901 4.568 1.00 25.89 120 LEU B O 1
ATOM 2145 N N . ARG B 1 121 ? -4.126 14.474 5.114 1.00 24.58 121 ARG B N 1
ATOM 2146 C CA . ARG B 1 121 ? -3.829 13.203 5.780 1.00 25.08 121 ARG B CA 1
ATOM 2147 C C . ARG B 1 121 ? -4.161 13.277 7.274 1.00 22.74 121 ARG B C 1
ATOM 2148 O O . ARG B 1 121 ? -4.516 12.276 7.895 1.00 20.93 121 ARG B O 1
ATOM 2156 N N . ARG B 1 122 ? -4.091 14.479 7.833 1.00 21.31 122 ARG B N 1
ATOM 2157 C CA . ARG B 1 122 ? -4.300 14.674 9.266 1.00 21.61 122 ARG B CA 1
ATOM 2158 C C . ARG B 1 122 ? -5.129 15.912 9.603 1.00 21.99 122 ARG B C 1
ATOM 2159 O O . ARG B 1 122 ? -4.872 16.987 9.069 1.00 2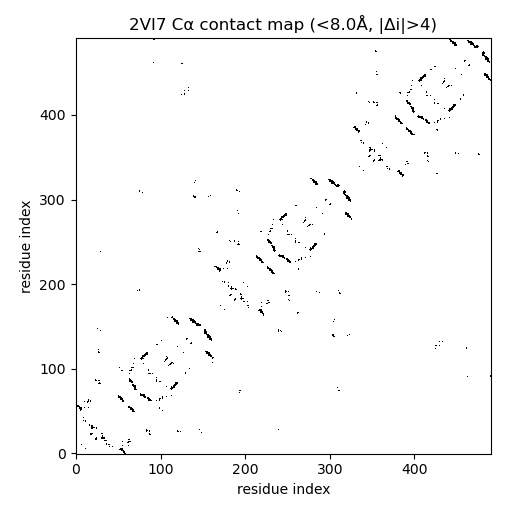2.47 122 ARG B O 1
ATOM 2167 N N . VAL B 1 123 ? -6.122 15.760 10.476 1.00 22.09 123 VAL B N 1
ATOM 2168 C CA . VAL B 1 123 ? -6.936 16.893 10.919 1.00 21.95 123 VAL B CA 1
ATOM 2169 C C . VAL B 1 123 ? -6.821 16.966 12.441 1.00 22.06 123 VAL B C 1
ATOM 2170 O O . VAL B 1 123 ? -7.144 16.017 13.143 1.00 22.77 123 VAL B O 1
ATOM 2174 N N . GLU B 1 124 ? -6.360 18.107 12.936 1.00 22.72 124 GLU B N 1
ATOM 2175 C CA . GLU B 1 124 ? -6.136 18.308 14.360 1.00 22.25 124 GLU B CA 1
ATOM 2176 C C . GLU B 1 124 ? -7.163 19.220 15.038 1.00 22.76 124 GLU B C 1
ATOM 2177 O O . GLU B 1 124 ? -7.752 20.086 14.400 1.00 23.04 124 GLU B O 1
ATOM 2183 N N . LEU B 1 125 ? -7.385 19.009 16.334 1.00 22.28 125 LEU B N 1
ATOM 2184 C CA . LEU B 1 125 ? -8.300 19.852 17.107 1.00 22.87 125 LEU B CA 1
ATOM 2185 C C . LEU B 1 125 ? -7.950 19.753 18.584 1.00 21.84 125 LEU B C 1
ATOM 2186 O O . LEU B 1 125 ? -7.197 18.876 18.985 1.00 22.79 125 LEU B O 1
ATOM 2191 N N . THR B 1 126 ? -8.462 20.676 19.386 1.00 21.87 126 THR B N 1
ATOM 2192 C CA . THR B 1 126 ? -8.237 20.646 20.834 1.00 22.64 126 THR B CA 1
ATOM 2193 C C . THR B 1 126 ? -9.608 20.790 21.469 1.00 22.98 126 THR B C 1
ATOM 2194 O O . THR B 1 126 ? -10.497 21.451 20.926 1.00 23.88 126 THR B O 1
ATOM 2198 N N . VAL B 1 127 ? -9.794 20.163 22.615 1.00 23.11 127 VAL B N 1
ATOM 2199 C CA . VAL B 1 127 ? -11.091 20.218 23.262 1.00 22.69 127 VAL B CA 1
ATOM 2200 C C . VAL B 1 127 ? -10.871 20.157 24.757 1.00 23.32 127 VAL B C 1
ATOM 2201 O O . VAL B 1 127 ? -9.988 19.439 25.225 1.00 23.84 127 VAL B O 1
ATOM 2205 N N . TYR B 1 128 ? -11.649 20.930 25.507 1.00 23.38 128 TYR B N 1
ATOM 2206 C CA . TYR B 1 128 ? -11.524 20.919 26.960 1.00 23.04 128 TYR B CA 1
ATOM 2207 C C . TYR B 1 128 ? -11.843 19.510 27.451 1.00 23.12 128 TYR B C 1
ATOM 2208 O O . TYR B 1 128 ? -12.832 18.909 27.036 1.00 22.37 128 TYR B O 1
ATOM 2217 N N . THR B 1 129 ? -10.991 18.983 28.323 1.00 23.83 129 THR B N 1
ATOM 2218 C CA . THR B 1 129 ? -11.164 17.624 28.837 1.00 25.06 129 THR B CA 1
ATOM 2219 C C . THR B 1 129 ? -12.522 17.285 29.457 1.00 26.00 129 THR B C 1
ATOM 2220 O O . THR B 1 129 ? -12.911 16.120 29.479 1.00 26.88 129 THR B O 1
ATOM 2224 N N . ASP B 1 130 ? -13.249 18.286 29.946 1.00 26.90 130 ASP B N 1
ATOM 2225 C CA . ASP B 1 130 ? -14.546 18.033 30.569 1.00 27.99 130 ASP B CA 1
ATOM 2226 C C . ASP B 1 130 ? -15.741 18.296 29.654 1.00 28.02 130 ASP B C 1
ATOM 2227 O O . ASP B 1 130 ? -16.890 18.200 30.086 1.00 28.24 130 ASP B O 1
ATOM 2232 N N . ASN B 1 131 ? -15.472 18.639 28.398 1.00 28.08 131 ASN B N 1
ATOM 2233 C CA . ASN B 1 131 ? -16.531 18.907 27.429 1.00 26.85 131 ASN B CA 1
ATOM 2234 C C . ASN B 1 131 ? -16.924 17.554 26.850 1.00 26.99 131 ASN B C 1
ATOM 2235 O O . ASN B 1 131 ? -16.626 17.258 25.696 1.00 27.65 131 ASN B O 1
ATOM 2240 N N . ALA B 1 132 ? -17.589 16.738 27.667 1.00 27.53 132 ALA B N 1
ATOM 2241 C CA . ALA B 1 132 ? -18.003 15.393 27.274 1.00 26.06 132 ALA B CA 1
ATOM 2242 C C . ALA B 1 132 ? -18.844 15.341 26.010 1.00 25.07 132 ALA B C 1
ATOM 2243 O O . ALA B 1 132 ? -18.643 14.461 25.183 1.00 26.36 132 ALA B O 1
ATOM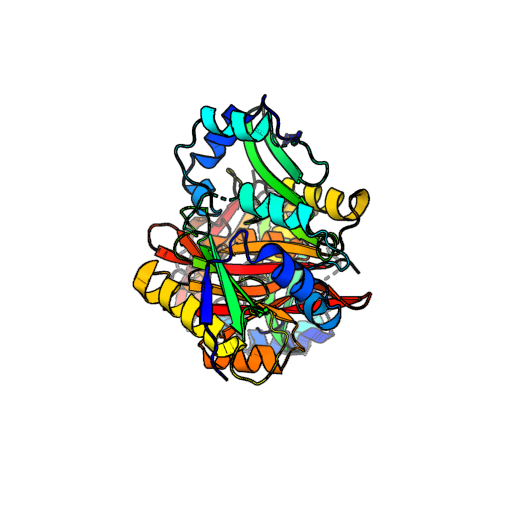 2245 N N . PRO B 1 133 ? -19.803 16.269 25.845 1.00 25.17 133 PRO B N 1
ATOM 2246 C CA . PRO B 1 133 ? -20.648 16.280 24.642 1.00 24.68 133 PRO B CA 1
ATOM 2247 C C . PRO B 1 133 ? -19.849 16.498 23.355 1.00 25.86 133 PRO B C 1
ATOM 2248 O O . PRO B 1 133 ? -20.097 15.842 22.342 1.00 27.56 133 PRO B O 1
ATOM 2252 N N . ALA B 1 134 ? -18.891 17.423 23.400 1.00 26.24 134 ALA B N 1
ATOM 2253 C CA . ALA B 1 134 ? -18.044 17.715 22.249 1.00 26.09 134 ALA B CA 1
ATOM 2254 C C . ALA B 1 134 ? -17.138 16.520 21.952 1.00 27.33 134 ALA B C 1
ATOM 2255 O O . ALA B 1 134 ? -16.978 16.138 20.795 1.00 28.09 134 ALA B O 1
ATOM 2257 N N . LEU B 1 135 ? -16.549 15.941 22.998 1.00 26.93 135 LEU B N 1
ATOM 2258 C CA . LEU B 1 135 ? -15.680 14.777 22.856 1.00 28.11 135 LEU B CA 1
ATOM 2259 C C . LEU B 1 135 ? -16.389 13.617 22.171 1.00 28.38 135 LEU B C 1
ATOM 2260 O O . LEU B 1 135 ? -15.811 12.951 21.308 1.00 28.55 135 LEU B O 1
ATOM 2265 N N . ALA B 1 136 ? -17.638 13.381 22.564 1.00 28.71 136 ALA B N 1
ATOM 2266 C CA . ALA B 1 136 ? -18.447 12.311 21.982 1.00 28.68 136 ALA B CA 1
ATOM 2267 C C . ALA B 1 136 ? -18.662 12.555 20.491 1.00 28.56 136 ALA B C 1
ATOM 2268 O O . ALA B 1 136 ? -18.657 11.619 19.690 1.00 29.77 136 ALA B O 1
ATOM 2270 N N . LEU B 1 137 ? -18.856 13.817 20.126 1.00 27.70 137 LEU B N 1
ATOM 2271 C CA . LEU B 1 137 ? -19.065 14.186 18.734 1.00 27.56 137 LEU B CA 1
ATOM 2272 C C . LEU B 1 137 ? -17.805 13.936 17.903 1.00 28.04 137 LEU B C 1
ATOM 2273 O O . LEU B 1 137 ? -17.856 13.295 16.856 1.00 29.32 137 LEU B O 1
ATOM 2278 N N . TYR B 1 138 ? -16.670 14.434 18.377 1.00 27.80 138 TYR B N 1
ATOM 2279 C CA . TYR B 1 138 ? -15.420 14.271 17.652 1.00 27.81 138 TYR B CA 1
ATOM 2280 C C . TYR B 1 138 ? -15.017 12.814 17.461 1.00 28.08 138 TYR B C 1
ATOM 2281 O O . TYR B 1 138 ? -14.569 12.440 16.378 1.00 27.81 138 TYR B O 1
ATOM 2290 N N . ARG B 1 139 ? -15.177 11.994 18.498 1.00 28.97 139 ARG B N 1
ATOM 2291 C CA . ARG B 1 139 ? -14.841 10.568 18.409 1.00 30.21 139 ARG B CA 1
ATOM 2292 C C . ARG B 1 139 ? -15.745 9.856 17.422 1.00 30.86 139 ARG B C 1
ATOM 2293 O O . ARG B 1 139 ? -15.332 8.901 16.770 1.00 31.48 139 ARG B O 1
ATOM 2301 N N . LYS B 1 140 ? -16.985 10.316 17.330 1.00 31.17 140 LYS B N 1
ATOM 2302 C CA . LYS B 1 140 ? -17.943 9.743 16.398 1.00 32.66 140 LYS B CA 1
ATOM 2303 C C . LYS B 1 140 ? -17.432 9.960 14.977 1.00 32.78 140 LYS B C 1
ATOM 2304 O O . LYS B 1 140 ? -17.692 9.156 14.078 1.00 33.80 140 LYS B O 1
ATOM 2308 N N . PHE B 1 141 ? -16.699 11.053 14.780 1.00 31.46 141 PHE B N 1
ATOM 2309 C CA . PHE B 1 141 ? -16.170 11.367 13.466 1.00 29.65 141 PHE B CA 1
ATOM 2310 C C . PHE B 1 141 ? -14.739 10.906 13.193 1.00 28.20 141 PHE B C 1
ATOM 2311 O O . PHE B 1 141 ? -14.130 11.315 12.204 1.00 27.76 141 PHE B O 1
ATOM 2319 N N . GLY B 1 142 ? -14.211 10.049 14.063 1.00 27.47 142 GLY B N 1
ATOM 2320 C CA . GLY B 1 142 ? -12.876 9.512 13.857 1.00 25.64 142 GLY B CA 1
ATOM 2321 C C . GLY B 1 142 ? -11.715 10.102 14.624 1.00 24.85 142 GLY B C 1
ATOM 2322 O O . GLY B 1 142 ? -10.586 9.633 14.478 1.00 25.34 142 GLY B O 1
ATOM 2323 N N . PHE B 1 143 ? -11.966 11.127 15.430 1.00 24.27 143 PHE B N 1
ATOM 2324 C CA . PHE B 1 143 ? -10.882 11.733 16.196 1.00 23.70 143 PHE B CA 1
ATOM 2325 C C . PHE B 1 143 ? -10.495 10.878 17.386 1.00 23.88 143 PHE B C 1
ATOM 2326 O O . PHE B 1 143 ? -11.330 10.230 18.015 1.00 23.99 143 PHE B O 1
ATOM 2334 N N . GLU B 1 144 ? -9.205 10.869 17.674 1.00 25.11 144 GLU B N 1
ATOM 2335 C CA . GLU B 1 144 ? -8.676 10.133 18.798 1.00 25.97 144 GLU B CA 1
ATOM 2336 C C . GLU B 1 144 ? -7.814 11.072 19.617 1.00 25.47 144 GLU B C 1
ATOM 2337 O O . GLU B 1 144 ? -7.255 12.039 19.095 1.00 25.74 144 GLU B O 1
ATOM 2343 N N . THR B 1 145 ? -7.728 10.801 20.911 1.00 25.53 145 THR B N 1
ATOM 2344 C CA . THR B 1 145 ? -6.928 11.631 21.792 1.00 25.24 145 THR B CA 1
ATOM 2345 C C . THR B 1 145 ? -5.471 11.244 21.639 1.00 25.53 145 THR B C 1
ATOM 2346 O O . THR B 1 145 ? -5.116 10.068 21.691 1.00 26.16 145 THR B O 1
ATOM 2350 N N . GLU B 1 146 ? -4.630 12.247 21.434 1.00 27.18 146 GLU B N 1
ATOM 2351 C CA . GLU B 1 146 ? -3.199 12.037 21.255 1.00 27.72 146 GLU B CA 1
ATOM 2352 C C . GLU B 1 146 ? -2.409 12.550 22.447 1.00 27.43 146 GLU B C 1
ATOM 2353 O O . GLU B 1 146 ? -1.296 12.090 22.714 1.00 27.78 146 GLU B O 1
ATOM 2359 N N . GLY B 1 147 ? -2.983 13.521 23.150 1.00 27.20 147 GLY B N 1
ATOM 2360 C CA . GLY B 1 147 ? -2.307 14.080 24.300 1.00 26.59 147 GLY B CA 1
ATOM 2361 C C . GLY B 1 147 ? -3.243 14.857 25.192 1.00 26.69 147 GLY B C 1
ATOM 2362 O O . GLY B 1 147 ? -4.364 15.184 24.806 1.00 26.73 147 GLY B O 1
ATOM 2363 N N . GLU B 1 148 ? -2.777 15.135 26.402 1.00 25.79 148 GLU B N 1
ATOM 2364 C CA . GLU B 1 148 ? -3.548 15.897 27.367 1.00 27.03 148 GLU B CA 1
ATOM 2365 C C . GLU B 1 148 ? -2.653 17.059 27.774 1.00 26.44 148 GLU B C 1
ATOM 2366 O O . GLU B 1 148 ? -1.538 16.864 28.242 1.00 27.63 148 GLU B O 1
ATOM 2372 N N . MET B 1 149 ? -3.144 18.274 27.595 1.00 26.85 149 MET B N 1
ATOM 2373 C CA . MET B 1 149 ? -2.350 19.448 27.897 1.00 26.30 149 MET B CA 1
ATOM 2374 C C . MET B 1 149 ? -2.855 20.198 29.116 1.00 25.12 149 MET B C 1
ATOM 2375 O O . MET B 1 149 ? -3.965 20.728 29.124 1.00 25.45 149 MET B O 1
ATOM 2380 N N . ARG B 1 150 ? -2.010 20.227 30.141 1.00 25.67 150 ARG B N 1
ATOM 2381 C CA . ARG B 1 150 ? -2.299 20.863 31.419 1.00 26.39 150 ARG B CA 1
ATOM 2382 C C . ARG B 1 150 ? -2.236 22.387 31.400 1.00 24.93 150 ARG B C 1
ATOM 2383 O O . ARG B 1 150 ? -1.333 22.971 30.809 1.00 23.99 150 ARG B O 1
ATOM 2389 N N . ASP B 1 151 ? -3.197 23.017 32.073 1.00 24.86 151 ASP B N 1
ATOM 2390 C CA . ASP B 1 151 ? -3.277 24.474 32.160 1.00 24.84 151 ASP B CA 1
ATOM 2391 C C . ASP B 1 151 ? -3.057 25.091 30.787 1.00 23.96 151 ASP B C 1
ATOM 2392 O O . ASP B 1 151 ? -2.282 26.034 30.627 1.00 23.88 151 ASP B O 1
ATOM 2397 N N . TYR B 1 152 ? -3.756 24.546 29.800 1.00 24.57 152 TYR B N 1
ATOM 2398 C CA . TYR B 1 152 ? -3.654 25.000 28.420 1.00 23.11 152 TYR B CA 1
ATOM 2399 C C . TYR B 1 152 ? -4.252 26.382 28.221 1.00 21.83 152 TYR B C 1
ATOM 2400 O O . TYR B 1 152 ? -3.640 27.250 27.610 1.00 21.80 152 TYR B O 1
ATOM 2409 N N . ALA B 1 153 ? -5.459 26.575 28.731 1.00 21.79 153 ALA B N 1
ATOM 2410 C CA . ALA B 1 153 ? -6.134 27.848 28.572 1.00 21.80 153 ALA B CA 1
ATOM 2411 C C . ALA B 1 153 ? -6.914 28.286 29.804 1.00 22.43 153 ALA B C 1
ATOM 2412 O O . ALA B 1 153 ? -7.143 27.511 30.736 1.00 22.94 153 ALA B O 1
ATOM 2414 N N . VAL B 1 154 ? -7.293 29.558 29.795 1.00 22.49 154 VAL B N 1
ATOM 2415 C CA . VAL B 1 154 ? -8.074 30.147 30.862 1.00 21.12 154 VAL B CA 1
ATOM 2416 C C . VAL B 1 154 ? -9.549 29.990 30.506 1.00 21.52 154 VAL B C 1
ATOM 2417 O O . VAL B 1 154 ? -9.964 30.217 29.367 1.00 21.03 154 VAL B O 1
ATOM 2421 N N . ARG B 1 155 ? -10.323 29.568 31.494 1.00 21.50 155 ARG B N 1
ATOM 2422 C CA . ARG B 1 155 ? -11.757 29.399 31.355 1.00 22.38 155 ARG B CA 1
ATOM 2423 C C . ARG B 1 155 ? -12.334 29.547 32.772 1.00 24.39 155 ARG B C 1
ATOM 2424 O O . ARG B 1 155 ? -11.888 28.885 33.711 1.00 24.21 155 ARG B O 1
ATOM 2432 N N . ASP B 1 156 ? -13.306 30.437 32.931 1.00 25.59 156 ASP B N 1
ATOM 2433 C CA . ASP B 1 156 ? -13.919 30.683 34.235 1.00 28.43 156 ASP B CA 1
ATOM 2434 C C . ASP B 1 156 ? -12.900 31.062 35.309 1.00 29.22 156 ASP B C 1
ATOM 2435 O O . ASP B 1 156 ? -12.953 30.568 36.437 1.00 30.49 156 ASP B O 1
ATOM 2440 N N . GLY B 1 157 ? -11.971 31.942 34.944 1.00 29.90 157 GLY B N 1
ATOM 2441 C CA . GLY B 1 157 ? -10.966 32.413 35.881 1.00 29.33 157 GLY B CA 1
ATOM 2442 C C . GLY B 1 157 ? -9.943 31.413 36.375 1.00 29.92 157 GLY B C 1
ATOM 2443 O O . GLY B 1 157 ? -9.329 31.631 37.411 1.00 30.16 157 GLY B O 1
ATOM 2444 N N . ARG B 1 158 ? -9.744 30.317 35.655 1.00 30.36 158 ARG B N 1
ATOM 2445 C CA . ARG B 1 158 ? -8.753 29.332 36.079 1.00 30.89 158 ARG B CA 1
ATOM 2446 C C . ARG B 1 158 ? -8.185 28.604 34.869 1.00 29.37 158 ARG B C 1
ATOM 2447 O O . ARG B 1 158 ? -8.802 28.575 33.813 1.00 30.52 158 ARG B O 1
ATOM 2455 N N . PHE B 1 159 ? -7.005 28.023 35.021 1.00 27.81 159 PHE B N 1
ATOM 2456 C CA . PHE B 1 159 ? -6.379 27.301 33.928 1.00 27.35 159 PHE B CA 1
ATOM 2457 C C . PHE B 1 159 ? -6.973 25.909 33.829 1.00 27.84 159 PHE B C 1
ATOM 2458 O O . PHE B 1 159 ? -7.030 25.179 34.822 1.00 30.32 159 PHE B O 1
ATOM 2466 N N . VAL B 1 160 ? -7.419 25.540 32.634 1.00 26.88 160 VAL B N 1
ATOM 2467 C CA . VAL B 1 160 ? -8.021 24.231 32.422 1.00 26.30 160 VAL B CA 1
ATOM 2468 C C . VAL B 1 160 ? -7.265 23.411 31.367 1.00 26.39 160 VAL B C 1
ATOM 2469 O O . VAL B 1 160 ? -6.464 23.944 30.597 1.00 25.26 160 VAL B O 1
ATOM 2473 N N . ASP B 1 161 ? -7.515 22.107 31.344 1.00 27.00 161 ASP B N 1
ATOM 2474 C CA . ASP B 1 161 ? -6.844 21.227 30.396 1.00 27.56 161 ASP B CA 1
ATOM 2475 C C . ASP B 1 161 ? -7.661 20.964 29.136 1.00 26.24 161 ASP B C 1
ATOM 2476 O O . ASP B 1 161 ? -8.887 21.073 29.123 1.00 24.61 161 ASP B O 1
ATOM 2481 N N . VAL B 1 162 ? -6.959 20.608 28.072 1.00 24.79 162 VAL B N 1
ATOM 2482 C CA . VAL B 1 162 ? -7.623 20.269 26.830 1.00 25.79 162 VAL B CA 1
ATOM 2483 C C . VAL B 1 162 ? -7.022 18.973 26.307 1.00 25.40 162 VAL B C 1
ATOM 2484 O O . VAL B 1 162 ? -5.884 18.629 26.611 1.00 24.55 162 VAL B O 1
ATOM 2488 N N . TYR B 1 163 ? -7.814 18.237 25.545 1.00 24.93 163 TYR B N 1
ATOM 2489 C CA . TYR B 1 163 ? -7.320 17.030 24.922 1.00 24.73 163 TYR B CA 1
ATOM 2490 C C . TYR B 1 163 ? -6.947 17.477 23.512 1.00 25.21 163 TYR B C 1
ATOM 2491 O O . TYR B 1 163 ? -7.643 18.289 22.893 1.00 23.41 163 TYR B O 1
ATOM 2500 N N . SER B 1 164 ? -5.828 16.965 23.026 1.00 26.10 164 SER B N 1
ATOM 2501 C CA . SER B 1 164 ? -5.350 17.263 21.689 1.00 25.90 164 SER B CA 1
ATOM 2502 C C . SER B 1 164 ? -5.787 16.052 20.894 1.00 24.94 164 SER B C 1
ATOM 2503 O O . SER B 1 164 ? -5.413 14.939 21.234 1.00 25.61 164 SER B O 1
ATOM 2506 N N . MET B 1 165 ? -6.579 16.251 19.851 1.00 25.28 165 MET B N 1
ATOM 2507 C CA . MET B 1 165 ? -7.060 15.120 19.072 1.00 25.56 165 MET B CA 1
ATOM 2508 C C . MET B 1 165 ? -6.680 15.211 17.614 1.00 25.92 165 MET B C 1
ATOM 2509 O O . MET B 1 165 ? -6.372 16.283 17.110 1.00 26.77 165 MET B O 1
ATOM 2514 N N . ALA B 1 166 ? -6.711 14.065 16.943 1.00 25.49 166 ALA B N 1
ATOM 2515 C CA . ALA B 1 166 ? -6.383 13.986 15.533 1.00 24.75 166 ALA B CA 1
ATOM 2516 C C . ALA B 1 166 ? -7.165 12.872 14.876 1.00 24.86 166 ALA B C 1
ATOM 2517 O O . ALA B 1 166 ? -7.517 11.879 15.508 1.00 26.25 166 ALA B O 1
ATOM 2519 N N . ARG B 1 167 ? -7.427 13.058 13.591 1.00 24.71 167 ARG B N 1
ATOM 2520 C CA . ARG B 1 167 ? -8.126 12.086 12.767 1.00 23.76 167 ARG B CA 1
ATOM 2521 C C . ARG B 1 167 ? -7.198 11.882 11.568 1.00 24.45 167 ARG B C 1
ATOM 2522 O O . ARG B 1 167 ? -6.807 12.839 10.895 1.00 23.53 167 ARG B O 1
ATOM 2530 N N . LEU B 1 168 ? -6.814 10.637 11.328 1.00 25.61 168 LEU B N 1
ATOM 2531 C CA . LEU B 1 168 ? -5.934 10.332 10.214 1.00 27.13 168 LEU B CA 1
ATOM 2532 C C . LEU B 1 168 ? -6.725 9.688 9.087 1.00 29.35 168 LEU B C 1
ATOM 2533 O O . LEU B 1 168 ? -7.688 8.957 9.320 1.00 31.59 168 LEU B O 1
ATOM 2538 N N . ARG B 1 169 ? -6.319 9.968 7.857 1.00 31.54 169 ARG B N 1
ATOM 2539 C CA . ARG B 1 169 ? -7.008 9.434 6.698 1.00 31.77 169 ARG B CA 1
ATOM 2540 C C . ARG B 1 169 ? -6.149 8.507 5.833 1.00 32.02 169 ARG B C 1
ATOM 2541 O O . ARG B 1 169 ? -5.030 8.923 5.466 1.00 32.15 169 ARG B O 1
ATOM 2549 N N . SER C 1 5 ? 3.029 7.718 28.091 1.00 62.37 5 SER C N 1
ATOM 2550 C CA . SER C 1 5 ? 2.215 6.701 28.818 1.00 62.10 5 SER C CA 1
ATOM 2551 C C . SER C 1 5 ? 2.748 6.478 30.236 1.00 61.85 5 SER C C 1
ATOM 2552 O O . SER C 1 5 ? 2.431 7.235 31.163 1.00 62.12 5 SER C O 1
ATOM 2553 N N . PRO C 1 6 ? 3.586 5.440 30.415 1.00 61.68 6 PRO C N 1
ATOM 2554 C CA . PRO C 1 6 ? 4.190 5.071 31.704 1.00 61.22 6 PRO C CA 1
ATOM 2555 C C . PRO C 1 6 ? 5.147 6.106 32.320 1.00 60.55 6 PRO C C 1
ATOM 2556 O O . PRO C 1 6 ? 6.133 6.530 31.694 1.00 60.49 6 PRO C O 1
ATOM 2560 N N . THR C 1 7 ? 4.839 6.491 33.556 1.00 59.08 7 THR C N 1
ATOM 2561 C CA . THR C 1 7 ? 5.631 7.461 34.307 1.00 57.54 7 THR C CA 1
ATOM 2562 C C . THR C 1 7 ? 6.961 6.836 34.724 1.00 55.14 7 THR C C 1
ATOM 2563 O O . THR C 1 7 ? 6.982 5.758 35.326 1.00 55.31 7 THR C O 1
ATOM 2567 N N . ILE C 1 8 ? 8.066 7.512 34.418 1.00 51.95 8 ILE C N 1
ATOM 2568 C CA . ILE C 1 8 ? 9.374 6.993 34.799 1.00 48.90 8 ILE C CA 1
ATOM 2569 C C . ILE C 1 8 ? 10.180 8.067 35.518 1.00 46.72 8 ILE C C 1
ATOM 2570 O O . ILE C 1 8 ? 10.325 9.175 35.011 1.00 46.95 8 ILE C O 1
ATOM 2575 N N . ARG C 1 9 ? 10.686 7.731 36.702 1.00 44.22 9 ARG C N 1
ATOM 2576 C CA . ARG C 1 9 ? 11.468 8.653 37.527 1.00 41.99 9 ARG C CA 1
ATOM 2577 C C . ARG C 1 9 ? 12.909 8.195 37.651 1.00 40.32 9 ARG C C 1
ATOM 2578 O O . ARG C 1 9 ? 13.177 7.002 37.704 1.00 40.39 9 ARG C O 1
ATOM 2582 N N . LEU C 1 10 ? 13.831 9.147 37.720 1.00 39.02 10 LEU C N 1
ATOM 2583 C CA . LEU C 1 10 ? 15.240 8.836 37.885 1.00 37.14 10 LEU C CA 1
ATOM 2584 C C . LEU C 1 10 ? 15.602 9.307 39.278 1.00 36.99 10 LEU C C 1
ATOM 2585 O O . LEU C 1 10 ? 15.401 10.466 39.629 1.00 36.76 10 LEU C O 1
ATOM 2590 N N . GLU C 1 11 ? 16.116 8.389 40.076 1.00 37.66 11 GLU C N 1
ATOM 2591 C CA . GLU C 1 11 ? 16.499 8.697 41.434 1.00 39.35 11 GLU C CA 1
ATOM 2592 C C . GLU C 1 11 ? 17.881 8.149 41.692 1.00 39.12 11 GLU C C 1
ATOM 2593 O O . GLU C 1 11 ? 18.287 7.150 41.112 1.00 40.16 11 GLU C O 1
ATOM 2599 N N . ARG C 1 12 ? 18.614 8.829 42.553 1.00 39.44 12 ARG C N 1
ATOM 2600 C CA . ARG C 1 12 ? 19.940 8.393 42.915 1.00 39.12 12 ARG C CA 1
ATOM 2601 C C . ARG C 1 12 ? 19.791 7.105 43.742 1.00 39.34 12 ARG C C 1
ATOM 2602 O O . ARG C 1 12 ? 18.984 7.042 44.669 1.00 39.34 12 ARG C O 1
ATOM 2610 N N . TYR C 1 13 ? 20.561 6.080 43.392 1.00 39.18 13 TYR C N 1
ATOM 2611 C CA . TYR C 1 13 ? 20.518 4.792 44.084 1.00 39.14 13 TYR C CA 1
ATOM 2612 C C . TYR C 1 13 ? 20.816 4.873 45.585 1.00 39.89 13 TYR C C 1
ATOM 2613 O O . TYR C 1 13 ? 21.926 5.217 45.990 1.00 39.99 13 TYR C O 1
ATOM 2622 N N . SER C 1 14 ? 19.824 4.549 46.410 1.00 41.12 14 SER C N 1
ATOM 2623 C CA . SER C 1 14 ? 20.006 4.576 47.860 1.00 42.83 14 SER C CA 1
ATOM 2624 C C . SER C 1 14 ? 19.401 3.335 48.523 1.00 42.62 14 SER C C 1
ATOM 2625 O O . SER C 1 14 ? 18.912 2.432 47.835 1.00 42.57 14 SER C O 1
ATOM 2628 N N . GLU C 1 15 ? 19.442 3.303 49.854 1.00 42.14 15 GLU C N 1
ATOM 2629 C CA . GLU C 1 15 ? 18.939 2.168 50.609 1.00 40.76 15 GLU C CA 1
ATOM 2630 C C . GLU C 1 15 ? 17.650 1.524 50.137 1.00 40.48 15 GLU C C 1
ATOM 2631 O O . GLU C 1 15 ? 17.581 0.315 49.935 1.00 39.77 15 GLU C O 1
ATOM 2632 N N . ARG C 1 16 ? 16.619 2.333 49.946 1.00 41.28 16 ARG C N 1
ATOM 2633 C CA . ARG C 1 16 ? 15.330 1.803 49.540 1.00 42.15 16 ARG C CA 1
ATOM 2634 C C . ARG C 1 16 ? 15.265 1.147 48.176 1.00 43.13 16 ARG C C 1
ATOM 2635 O O . ARG C 1 16 ? 14.217 0.615 47.805 1.00 44.95 16 ARG C O 1
ATOM 2643 N N . HIS C 1 17 ? 16.361 1.180 47.424 1.00 43.16 17 HIS C N 1
ATOM 2644 C CA . HIS C 1 17 ? 16.364 0.589 46.084 1.00 41.83 17 HIS C CA 1
ATOM 2645 C C . HIS C 1 17 ? 17.150 -0.711 46.014 1.00 40.95 17 HIS C C 1
ATOM 2646 O O . HIS C 1 17 ? 17.048 -1.449 45.037 1.00 41.10 17 HIS C O 1
ATOM 2653 N N . VAL C 1 18 ? 17.934 -0.989 47.049 1.00 39.96 18 VAL C N 1
ATOM 2654 C CA . VAL C 1 18 ? 18.757 -2.184 47.067 1.00 39.25 18 VAL C CA 1
ATOM 2655 C C . VAL C 1 18 ? 18.037 -3.474 46.716 1.00 40.17 18 VAL C C 1
ATOM 2656 O O . VAL C 1 18 ? 18.604 -4.323 46.028 1.00 41.25 18 VAL C O 1
ATOM 2660 N N . GLU C 1 19 ? 16.805 -3.642 47.183 1.00 40.79 19 GLU C N 1
ATOM 2661 C CA . GLU C 1 19 ? 16.077 -4.866 46.857 1.00 41.51 19 GLU C CA 1
ATOM 2662 C C . GLU C 1 19 ? 15.695 -4.870 45.382 1.00 40.87 19 GLU C C 1
ATOM 2663 O O . GLU C 1 19 ? 15.841 -5.882 44.695 1.00 41.58 19 GLU C O 1
ATOM 2666 N N . GLY C 1 20 ? 15.213 -3.729 44.901 1.00 40.20 20 GLY C N 1
ATOM 2667 C CA . GLY C 1 20 ? 14.819 -3.618 43.509 1.00 38.64 20 GLY C CA 1
ATOM 2668 C C . GLY C 1 20 ? 15.991 -3.765 42.555 1.00 37.98 20 GLY C C 1
ATOM 2669 O O . GLY C 1 20 ? 15.883 -4.430 41.522 1.00 38.02 20 GLY C O 1
ATOM 2670 N N . LEU C 1 21 ? 17.119 -3.152 42.899 1.00 36.72 21 LEU C N 1
ATOM 2671 C CA . LEU C 1 21 ? 18.295 -3.225 42.042 1.00 36.02 21 LEU C CA 1
ATOM 2672 C C . LEU C 1 21 ? 18.903 -4.623 42.060 1.00 35.95 21 LEU C C 1
ATOM 2673 O O . LEU C 1 21 ? 19.509 -5.053 41.076 1.00 35.60 21 LEU C O 1
ATOM 2678 N N . THR C 1 22 ? 18.737 -5.334 43.172 1.00 35.28 22 THR C N 1
ATOM 2679 C CA . THR C 1 22 ? 19.271 -6.683 43.256 1.00 34.19 22 THR C CA 1
ATOM 2680 C C . THR C 1 22 ? 18.456 -7.593 42.339 1.00 33.93 22 THR C C 1
ATOM 2681 O O . THR C 1 22 ? 19.011 -8.468 41.678 1.00 34.02 22 THR C O 1
ATOM 2685 N N . ALA C 1 23 ? 17.146 -7.370 42.272 1.00 33.41 23 ALA C N 1
ATOM 2686 C CA . ALA C 1 23 ? 16.287 -8.176 41.397 1.00 33.67 23 ALA C CA 1
ATOM 2687 C C . ALA C 1 23 ? 16.565 -7.870 39.915 1.00 34.13 23 ALA C C 1
ATOM 2688 O O . ALA C 1 23 ? 16.514 -8.767 39.062 1.00 34.14 23 ALA C O 1
ATOM 2690 N N . LEU C 1 24 ? 16.855 -6.601 39.622 1.00 33.62 24 LEU C N 1
ATOM 2691 C CA . LEU C 1 24 ? 17.158 -6.162 38.265 1.00 33.06 24 LEU C CA 1
ATOM 2692 C C . LEU C 1 24 ? 18.333 -6.966 37.730 1.00 33.90 24 LEU C C 1
ATOM 2693 O O . LEU C 1 24 ? 18.223 -7.619 36.695 1.00 34.60 24 LEU C O 1
ATOM 2698 N N . TYR C 1 25 ? 19.450 -6.935 38.451 1.00 34.94 25 TYR C N 1
ATOM 2699 C CA . TYR C 1 25 ? 20.652 -7.645 38.036 1.00 36.62 25 TYR C CA 1
ATOM 2700 C C . TYR C 1 25 ? 20.613 -9.147 38.235 1.00 37.65 25 TYR C C 1
ATOM 2701 O O . TYR C 1 25 ? 21.490 -9.855 37.748 1.00 39.40 25 TYR C O 1
ATOM 2710 N N . ASN C 1 26 ? 19.615 -9.652 38.946 1.00 38.66 26 ASN C N 1
ATOM 2711 C CA . ASN C 1 26 ? 19.548 -11.090 39.124 1.00 39.76 26 ASN C CA 1
ATOM 2712 C C . ASN C 1 26 ? 18.735 -11.724 38.002 1.00 40.39 26 ASN C C 1
ATOM 2713 O O . ASN C 1 26 ? 18.451 -12.918 38.013 1.00 41.81 26 ASN C O 1
ATOM 2718 N N . ASP C 1 27 ? 18.377 -10.898 37.024 1.00 40.28 27 ASP C N 1
ATOM 2719 C CA . ASP C 1 27 ? 17.638 -11.337 35.843 1.00 38.60 27 ASP C CA 1
ATOM 2720 C C . ASP C 1 27 ? 18.726 -11.621 34.806 1.00 37.80 27 ASP C C 1
ATOM 2721 O O . ASP C 1 27 ? 19.394 -10.699 34.340 1.00 37.69 27 ASP C O 1
ATOM 2726 N N . PRO C 1 28 ? 18.925 -12.901 34.440 1.00 36.65 28 PRO C N 1
ATOM 2727 C CA . PRO C 1 28 ? 19.936 -13.319 33.461 1.00 34.50 28 PRO C CA 1
ATOM 2728 C C . PRO C 1 28 ? 19.998 -12.492 32.188 1.00 32.33 28 PRO C C 1
ATOM 2729 O O . PRO C 1 28 ? 21.085 -12.151 31.716 1.00 32.48 28 PRO C O 1
ATOM 2733 N N . ALA C 1 29 ? 18.836 -12.167 31.634 1.00 30.40 29 ALA C N 1
ATOM 2734 C CA . ALA C 1 29 ? 18.779 -11.390 30.403 1.00 28.98 29 ALA C CA 1
ATOM 2735 C C . ALA C 1 29 ? 19.452 -10.031 30.553 1.00 27.96 29 ALA C C 1
ATOM 2736 O O . ALA C 1 29 ? 20.007 -9.504 29.593 1.00 27.89 29 ALA C O 1
ATOM 2738 N N . VAL C 1 30 ? 19.398 -9.473 31.759 1.00 26.88 30 VAL C N 1
ATOM 2739 C CA . VAL C 1 30 ? 19.990 -8.167 32.039 1.00 25.70 30 VAL C CA 1
ATOM 2740 C C . VAL C 1 30 ? 21.469 -8.288 32.382 1.00 26.27 30 VAL C C 1
ATOM 2741 O O . VAL C 1 30 ? 22.319 -7.609 31.797 1.00 25.55 30 VAL C O 1
ATOM 2745 N N . ALA C 1 31 ? 21.765 -9.170 33.328 1.00 25.60 31 ALA C N 1
ATOM 2746 C CA . ALA C 1 31 ? 23.125 -9.401 33.783 1.00 24.97 31 ALA C CA 1
ATOM 2747 C C . ALA C 1 31 ? 24.067 -9.907 32.695 1.00 24.04 31 ALA C C 1
ATOM 2748 O O . ALA C 1 31 ? 25.251 -9.588 32.712 1.00 25.00 31 ALA C O 1
ATOM 2750 N N . ARG C 1 32 ? 23.562 -10.685 31.741 1.00 23.10 32 ARG C N 1
ATOM 2751 C CA . ARG C 1 32 ? 24.449 -11.190 30.702 1.00 23.47 32 ARG C CA 1
ATOM 2752 C C . ARG C 1 32 ? 24.977 -10.116 29.755 1.00 23.81 32 ARG C C 1
ATOM 2753 O O . ARG C 1 32 ? 26.029 -10.312 29.147 1.00 24.99 32 ARG C O 1
ATOM 2761 N N . GLN C 1 33 ? 24.272 -8.987 29.638 1.00 23.81 33 GLN C N 1
ATOM 2762 C CA . GLN C 1 33 ? 24.717 -7.920 28.749 1.00 23.38 33 GLN C CA 1
ATOM 2763 C C . GLN C 1 33 ? 25.652 -6.914 29.420 1.00 24.00 33 GLN C C 1
ATOM 2764 O O . GLN C 1 33 ? 26.093 -5.946 28.797 1.00 24.21 33 GLN C O 1
ATOM 2770 N N . VAL C 1 34 ? 25.955 -7.159 30.694 1.00 24.29 34 VAL C N 1
ATOM 2771 C CA . VAL C 1 34 ? 26.903 -6.343 31.453 1.00 24.16 34 VAL C CA 1
ATOM 2772 C C . VAL C 1 34 ? 27.931 -7.323 32.033 1.00 24.97 34 VAL C C 1
ATOM 2773 O O . VAL C 1 34 ? 28.193 -8.363 31.429 1.00 26.39 34 VAL C O 1
ATOM 2777 N N . LEU C 1 35 ? 28.522 -7.007 33.181 1.00 25.84 35 LEU C N 1
ATOM 2778 C CA . LEU C 1 35 ? 29.517 -7.898 33.781 1.00 25.79 35 LEU C CA 1
ATOM 2779 C C . LEU C 1 35 ? 29.117 -8.427 35.156 1.00 27.12 35 LEU C C 1
ATOM 2780 O O . LEU C 1 35 ? 29.930 -9.027 35.864 1.00 27.46 35 LEU C O 1
ATOM 2785 N N . GLN C 1 36 ? 27.857 -8.214 35.522 1.00 29.01 36 GLN C N 1
ATOM 2786 C CA . GLN C 1 36 ? 27.331 -8.657 36.808 1.00 30.18 36 GLN C CA 1
ATOM 2787 C C . GLN C 1 36 ? 27.106 -10.170 36.879 1.00 30.82 36 GLN C C 1
ATOM 2788 O O . GLN C 1 36 ? 26.882 -10.832 35.864 1.00 29.27 36 GLN C O 1
ATOM 2794 N N . MET C 1 37 ? 27.168 -10.699 38.098 1.00 31.76 37 MET C N 1
ATOM 2795 C CA . MET C 1 37 ? 26.948 -12.115 38.360 1.00 32.13 37 MET C CA 1
ATOM 2796 C C . MET C 1 37 ? 25.522 -12.307 38.889 1.00 33.14 37 MET C C 1
ATOM 2797 O O . MET C 1 37 ? 24.945 -11.393 39.492 1.00 34.07 37 MET C O 1
ATOM 2802 N N . PRO C 1 38 ? 24.931 -13.496 38.668 1.00 33.70 38 PRO C N 1
ATOM 2803 C CA . PRO C 1 38 ? 23.571 -13.766 39.147 1.00 33.90 38 PRO C CA 1
ATOM 2804 C C . PRO C 1 38 ? 23.544 -14.046 40.652 1.00 34.15 38 PRO C C 1
ATOM 2805 O O . PRO C 1 38 ? 24.580 -14.094 41.315 1.00 33.68 38 PRO C O 1
ATOM 2809 N N . TYR C 1 39 ? 22.345 -14.238 41.179 1.00 36.04 39 TYR C N 1
ATOM 2810 C CA . TYR C 1 39 ? 22.163 -14.538 42.588 1.00 36.09 39 TYR C CA 1
ATOM 2811 C C . TYR C 1 39 ? 22.945 -13.675 43.553 1.00 37.58 39 TYR C C 1
ATOM 2812 O O . TYR C 1 39 ? 23.639 -14.187 44.431 1.00 36.92 39 TYR C O 1
ATOM 2821 N N . GLN C 1 40 ? 22.836 -12.362 43.386 1.00 39.99 40 GLN C N 1
ATOM 2822 C CA . GLN C 1 40 ? 23.501 -11.434 44.289 1.00 42.21 40 GLN C CA 1
ATOM 2823 C C . GLN C 1 40 ? 22.579 -11.319 45.500 1.00 43.14 40 GLN C C 1
ATOM 2824 O O . GLN C 1 40 ? 21.356 -11.478 45.376 1.00 42.71 40 GLN C O 1
ATOM 2830 N N . SER C 1 41 ? 23.148 -11.054 46.672 1.00 44.12 41 SER C N 1
ATOM 2831 C CA . SER C 1 41 ? 22.318 -10.932 47.866 1.00 45.51 41 SER C CA 1
ATOM 2832 C C . SER C 1 41 ? 22.020 -9.469 48.171 1.00 45.22 41 SER C C 1
ATOM 2833 O O . SER C 1 41 ? 22.922 -8.630 48.136 1.00 44.94 41 SER C O 1
ATOM 2836 N N . VAL C 1 42 ? 20.755 -9.169 48.462 1.00 44.30 42 VAL C N 1
ATOM 2837 C CA . VAL C 1 42 ? 20.356 -7.812 48.798 1.00 43.62 42 VAL C CA 1
ATOM 2838 C C . VAL C 1 42 ? 21.304 -7.331 49.886 1.00 44.79 42 VAL C C 1
ATOM 2839 O O . VAL C 1 42 ? 21.586 -6.140 50.008 1.00 44.97 42 VAL C O 1
ATOM 2843 N N . GLU C 1 43 ? 21.799 -8.287 50.664 1.00 46.44 43 GLU C N 1
ATOM 2844 C CA . GLU C 1 43 ? 22.725 -8.009 51.751 1.00 48.23 43 GLU C CA 1
ATOM 2845 C C . GLU C 1 43 ? 24.098 -7.544 51.266 1.00 49.15 43 GLU C C 1
ATOM 2846 O O . GLU C 1 43 ? 24.611 -6.527 51.732 1.00 50.17 43 GLU C O 1
ATOM 2847 N N . GLN C 1 44 ? 24.695 -8.289 50.340 1.00 50.50 44 GLN C N 1
ATOM 2848 C CA . GLN C 1 44 ? 26.011 -7.929 49.819 1.00 51.71 44 GLN C CA 1
ATOM 2849 C C . GLN C 1 44 ? 25.994 -6.524 49.216 1.00 52.19 44 GLN C C 1
ATOM 2850 O O . GLN C 1 44 ? 26.926 -5.738 49.422 1.00 52.56 44 GLN C O 1
ATOM 2852 N N . ARG C 1 45 ? 24.931 -6.212 48.477 1.00 52.67 45 ARG C N 1
ATOM 2853 C CA . ARG C 1 45 ? 24.794 -4.903 47.850 1.00 53.35 45 ARG C CA 1
ATOM 2854 C C . ARG C 1 45 ? 24.605 -3.796 48.866 1.00 54.06 45 ARG C C 1
ATOM 2855 O O . ARG C 1 45 ? 25.152 -2.705 48.699 1.00 55.15 45 ARG C O 1
ATOM 2863 N N . ARG C 1 46 ? 23.827 -4.067 49.911 1.00 54.09 46 ARG C N 1
ATOM 2864 C CA . ARG C 1 46 ? 23.611 -3.069 50.946 1.00 54.31 46 ARG C CA 1
ATOM 2865 C C . ARG C 1 46 ? 24.951 -2.842 51.653 1.00 54.91 46 ARG C C 1
ATOM 2866 O O . ARG C 1 46 ? 25.190 -1.787 52.245 1.00 55.52 46 ARG C O 1
ATOM 2874 N N . LYS C 1 47 ? 25.831 -3.834 51.577 1.00 55.76 47 LYS C N 1
ATOM 2875 C CA . LYS C 1 47 ? 27.156 -3.728 52.175 1.00 57.20 47 LYS C CA 1
ATOM 2876 C C . LYS C 1 47 ? 27.976 -2.765 51.310 1.00 58.55 47 LYS C C 1
ATOM 2877 O O . LYS C 1 47 ? 28.516 -1.768 51.805 1.00 59.42 47 LYS C O 1
ATOM 2878 N N . ARG C 1 48 ? 28.048 -3.067 50.011 1.00 59.58 48 ARG C N 1
ATOM 2879 C CA . ARG C 1 48 ? 28.787 -2.238 49.054 1.00 59.94 48 ARG C CA 1
ATOM 2880 C C . ARG C 1 48 ? 28.302 -0.793 49.036 1.00 59.22 48 ARG C C 1
ATOM 2881 O O . ARG C 1 48 ? 29.109 0.141 49.016 1.00 58.75 48 ARG C O 1
ATOM 2889 N N . LEU C 1 49 ? 26.982 -0.620 49.054 1.00 58.74 49 LEU C N 1
ATOM 2890 C CA . LEU C 1 49 ? 26.383 0.707 49.023 1.00 58.88 49 LEU C CA 1
ATOM 2891 C C . LEU C 1 49 ? 26.891 1.666 50.110 1.00 60.43 49 LEU C C 1
ATOM 2892 O O . LEU C 1 49 ? 27.235 2.813 49.810 1.00 60.59 49 LEU C O 1
ATOM 2897 N N . HIS C 1 50 ? 26.943 1.213 51.359 1.00 62.58 50 HIS C N 1
ATOM 2898 C CA . HIS C 1 50 ? 27.424 2.062 52.450 1.00 64.74 50 HIS C CA 1
ATOM 2899 C C . HIS C 1 50 ? 28.942 2.168 52.410 1.00 65.55 50 HIS C C 1
ATOM 2900 O O . HIS C 1 50 ? 29.513 3.190 52.804 1.00 66.26 50 HIS C O 1
ATOM 2907 N N . ASP C 1 51 ? 29.595 1.097 51.961 1.00 66.07 51 ASP C N 1
ATOM 2908 C CA . ASP C 1 51 ? 31.047 1.108 51.844 1.00 66.19 51 ASP C CA 1
ATOM 2909 C C . ASP C 1 51 ? 31.325 2.267 50.891 1.00 66.81 51 ASP C C 1
ATOM 2910 O O . ASP C 1 51 ? 32.266 3.045 51.085 1.00 66.72 51 ASP C O 1
ATOM 2912 N N . SER C 1 52 ? 30.476 2.378 49.867 1.00 67.13 52 SER C N 1
ATOM 2913 C CA . SER C 1 52 ? 30.574 3.451 48.877 1.00 66.96 52 SER C CA 1
ATOM 2914 C C . SER C 1 52 ? 30.692 4.800 49.583 1.00 66.87 52 SER C C 1
ATOM 2915 O O . SER C 1 52 ? 29.692 5.350 50.048 1.00 66.41 52 SER C O 1
ATOM 2918 N N . ASP C 1 54 ? 31.670 8.027 50.021 1.00 56.96 54 ASP C N 1
ATOM 2919 C CA . ASP C 1 54 ? 31.247 9.424 49.996 1.00 58.57 54 ASP C CA 1
ATOM 2920 C C . ASP C 1 54 ? 32.091 10.194 48.980 1.00 59.63 54 ASP C C 1
ATOM 2921 O O . ASP C 1 54 ? 32.859 11.096 49.334 1.00 59.75 54 ASP C O 1
ATOM 2922 N N . ASP C 1 55 ? 31.927 9.838 47.709 1.00 60.92 55 ASP C N 1
ATOM 2923 C CA . ASP C 1 55 ? 32.692 10.441 46.618 1.00 60.79 55 ASP C CA 1
ATOM 2924 C C . ASP C 1 55 ? 31.799 10.944 45.486 1.00 58.94 55 ASP C C 1
ATOM 2925 O O . ASP C 1 55 ? 31.074 10.153 44.870 1.00 58.60 55 ASP C O 1
ATOM 2930 N N . ASP C 1 56 ? 31.880 12.242 45.197 1.00 56.62 56 ASP C N 1
ATOM 2931 C CA . ASP C 1 56 ? 31.071 12.860 44.139 1.00 55.72 56 ASP C CA 1
ATOM 2932 C C . ASP C 1 56 ? 31.468 12.419 42.743 1.00 53.42 56 ASP C C 1
ATOM 2933 O O . ASP C 1 56 ? 30.861 12.853 41.753 1.00 53.51 56 ASP C O 1
ATOM 2938 N N . ARG C 1 57 ? 32.497 11.582 42.661 1.00 49.79 57 ARG C N 1
ATOM 2939 C CA . ARG C 1 57 ? 32.963 11.104 41.380 1.00 46.08 57 ARG C CA 1
ATOM 2940 C C . ARG C 1 57 ? 32.175 9.921 40.875 1.00 42.95 57 ARG C C 1
ATOM 2941 O O . ARG C 1 57 ? 32.221 9.609 39.692 1.00 43.04 57 ARG C O 1
ATOM 2949 N N . LEU C 1 58 ? 31.458 9.258 41.776 1.00 39.32 58 LEU C N 1
ATOM 2950 C CA . LEU C 1 58 ? 30.642 8.116 41.401 1.00 36.32 58 LEU C CA 1
ATOM 2951 C C . LEU C 1 58 ? 29.158 8.410 41.586 1.00 34.56 58 LEU C C 1
ATOM 2952 O O . LEU C 1 58 ? 28.706 8.730 42.690 1.00 34.63 58 LEU C O 1
ATOM 2957 N N . LEU C 1 59 ? 28.411 8.324 40.487 1.00 32.03 59 LEU C N 1
ATOM 2958 C CA . LEU C 1 59 ? 26.971 8.549 40.512 1.00 29.82 59 LEU C CA 1
ATOM 2959 C C . LEU C 1 59 ? 26.260 7.330 39.950 1.00 28.59 59 LEU C C 1
ATOM 2960 O O . LEU C 1 59 ? 26.518 6.909 38.825 1.00 27.64 59 LEU C O 1
ATOM 2965 N N . ILE C 1 60 ? 25.370 6.762 40.748 1.00 27.73 60 ILE C N 1
ATOM 2966 C CA . ILE C 1 60 ? 24.608 5.602 40.330 1.00 27.41 60 ILE C CA 1
ATOM 2967 C C . ILE C 1 60 ? 23.141 5.991 40.367 1.00 28.35 60 ILE C C 1
ATOM 2968 O O . ILE C 1 60 ? 22.664 6.495 41.382 1.00 28.87 60 ILE C O 1
ATOM 2973 N N . LEU C 1 61 ? 22.436 5.777 39.255 1.00 28.54 61 LEU C N 1
ATOM 2974 C CA . LEU C 1 61 ? 21.011 6.105 39.159 1.00 27.92 61 LEU C CA 1
ATOM 2975 C C . LEU C 1 61 ? 20.161 4.876 38.924 1.00 28.69 61 LEU C C 1
ATOM 2976 O O . LEU C 1 61 ? 20.648 3.850 38.461 1.00 30.78 61 LEU C O 1
ATOM 2981 N N . VAL C 1 62 ? 18.880 4.998 39.243 1.00 29.93 62 VAL C N 1
ATOM 2982 C CA . VAL C 1 62 ? 17.916 3.923 39.048 1.00 29.73 62 VAL C CA 1
ATOM 2983 C C . VAL C 1 62 ? 16.672 4.505 38.371 1.00 30.68 62 VAL C C 1
ATOM 2984 O O . VAL C 1 62 ? 16.244 5.617 38.698 1.00 29.40 62 VAL C O 1
ATOM 2988 N N . ALA C 1 63 ? 16.126 3.775 37.399 1.00 32.38 63 ALA C N 1
ATOM 2989 C CA . ALA C 1 63 ? 14.914 4.208 36.700 1.00 33.98 63 ALA C CA 1
ATOM 2990 C C . ALA C 1 63 ? 13.796 3.539 37.480 1.00 35.84 63 ALA C C 1
ATOM 2991 O O . ALA C 1 63 ? 13.845 2.336 37.730 1.00 35.49 63 ALA C O 1
ATOM 2993 N N . LEU C 1 64 ? 12.791 4.314 37.872 1.00 39.12 64 LEU C N 1
ATOM 2994 C CA . LEU C 1 64 ? 11.693 3.773 38.662 1.00 41.21 64 LEU C CA 1
ATOM 2995 C C . LEU C 1 64 ? 10.328 3.877 38.022 1.00 43.22 64 LEU C C 1
ATOM 2996 O O . LEU C 1 64 ? 9.966 4.910 37.466 1.00 43.36 64 LEU C O 1
ATOM 3001 N N . HIS C 1 65 ? 9.570 2.793 38.103 1.00 46.81 65 HIS C N 1
ATOM 3002 C CA . HIS C 1 65 ? 8.217 2.794 37.580 1.00 51.06 65 HIS C CA 1
ATOM 3003 C C . HIS C 1 65 ? 7.287 2.294 38.676 1.00 52.68 65 HIS C C 1
ATOM 3004 O O . HIS C 1 65 ? 7.352 1.123 39.068 1.00 53.44 65 HIS C O 1
ATOM 3011 N N . GLN C 1 66 ? 6.428 3.187 39.168 1.00 54.29 66 GLN C N 1
ATOM 3012 C CA . GLN C 1 66 ? 5.492 2.840 40.228 1.00 55.43 66 GLN C CA 1
ATOM 3013 C C . GLN C 1 66 ? 6.232 2.211 41.402 1.00 54.80 66 GLN C C 1
ATOM 3014 O O . GLN C 1 66 ? 5.799 1.191 41.955 1.00 56.53 66 GLN C O 1
ATOM 3020 N N . GLY C 1 67 ? 7.362 2.816 41.761 1.00 53.09 67 GLY C N 1
ATOM 3021 C CA . GLY C 1 67 ? 8.148 2.325 42.878 1.00 50.67 67 GLY C CA 1
ATOM 3022 C C . GLY C 1 67 ? 9.129 1.206 42.583 1.00 49.26 67 GLY C C 1
ATOM 3023 O O . GLY C 1 67 ? 10.094 1.028 43.327 1.00 50.63 67 GLY C O 1
ATOM 3024 N N . ASP C 1 68 ? 8.902 0.449 41.514 1.00 46.80 68 ASP C N 1
ATOM 3025 C CA . ASP C 1 68 ? 9.797 -0.650 41.173 1.00 44.06 68 ASP C CA 1
ATOM 3026 C C . ASP C 1 68 ? 10.991 -0.188 40.334 1.00 42.26 68 ASP C C 1
ATOM 3027 O O . ASP C 1 68 ? 10.857 0.670 39.459 1.00 43.00 68 ASP C O 1
ATOM 3030 N N . VAL C 1 69 ? 12.163 -0.751 40.618 1.00 39.27 69 VAL C N 1
ATOM 3031 C CA . VAL C 1 69 ? 13.370 -0.406 39.881 1.00 37.16 69 VAL C CA 1
ATOM 3032 C C . VAL C 1 69 ? 13.343 -1.144 38.542 1.00 36.38 69 VAL C C 1
ATOM 3033 O O . VAL C 1 69 ? 13.360 -2.373 38.507 1.00 37.06 69 VAL C O 1
ATOM 3037 N N . ILE C 1 70 ? 13.305 -0.395 37.442 1.00 35.04 70 ILE C N 1
ATOM 3038 C CA . ILE C 1 70 ? 13.256 -0.993 36.110 1.00 32.37 70 ILE C CA 1
ATOM 3039 C C . ILE C 1 70 ? 14.529 -0.815 35.293 1.00 30.72 70 ILE C C 1
ATOM 3040 O O . ILE C 1 70 ? 14.594 -1.222 34.137 1.00 30.78 70 ILE C O 1
ATOM 3045 N N . GLY C 1 71 ? 15.544 -0.209 35.889 1.00 28.76 71 GLY C N 1
ATOM 3046 C CA . GLY C 1 71 ? 16.777 -0.003 35.163 1.00 26.60 71 GLY C CA 1
ATOM 3047 C C . GLY C 1 71 ? 17.761 0.725 36.034 1.00 25.64 71 GLY C C 1
ATOM 3048 O O . GLY C 1 71 ? 17.393 1.283 37.059 1.00 26.01 71 GLY C O 1
ATOM 3049 N N . SER C 1 72 ? 19.018 0.725 35.624 1.00 25.54 72 SER C N 1
ATOM 3050 C CA . SER C 1 72 ? 20.054 1.385 36.390 1.00 24.62 72 SER C CA 1
ATOM 3051 C C . SER C 1 72 ? 21.242 1.701 35.505 1.00 24.05 72 SER C C 1
ATOM 3052 O O . SER C 1 72 ? 21.435 1.060 34.476 1.00 24.96 72 SER C O 1
ATOM 3055 N N . ALA C 1 73 ? 22.029 2.696 35.908 1.00 23.42 73 ALA C N 1
ATOM 3056 C CA . ALA C 1 73 ? 23.230 3.090 35.173 1.00 22.06 73 ALA C CA 1
ATOM 3057 C C . ALA C 1 73 ? 24.123 3.893 36.103 1.00 22.55 73 ALA C C 1
ATOM 3058 O O . ALA C 1 73 ? 23.637 4.517 37.042 1.00 22.23 73 ALA C O 1
ATOM 3060 N N . SER C 1 74 ? 25.430 3.865 35.859 1.00 23.56 74 SER C N 1
ATOM 3061 C CA . SER C 1 74 ? 26.354 4.610 36.702 1.00 23.92 74 SER C CA 1
ATOM 3062 C C . SER C 1 74 ? 27.414 5.331 35.893 1.00 23.80 74 SER C C 1
ATOM 3063 O O . SER C 1 74 ? 27.725 4.945 34.765 1.00 23.81 74 SER C O 1
ATOM 3066 N N . LEU C 1 75 ? 27.939 6.401 36.483 1.00 22.97 75 LEU C N 1
ATOM 3067 C CA . LEU C 1 75 ? 28.985 7.212 35.878 1.00 23.95 75 LEU C CA 1
ATOM 3068 C C . LEU C 1 75 ? 30.053 7.484 36.943 1.00 24.84 75 LEU C C 1
ATOM 3069 O O . LEU C 1 75 ? 29.741 7.890 38.069 1.00 25.11 75 LEU C O 1
ATOM 3074 N N . GLU C 1 76 ? 31.309 7.238 36.588 1.00 25.12 76 GLU C N 1
ATOM 3075 C CA . GLU C 1 76 ? 32.406 7.458 37.509 1.00 25.67 76 GLU C CA 1
ATOM 3076 C C . GLU C 1 76 ? 33.592 8.157 36.872 1.00 25.92 76 GLU C C 1
ATOM 3077 O O . GLU C 1 76 ? 34.193 7.651 35.922 1.00 26.12 76 GLU C O 1
ATOM 3083 N N . GLN C 1 77 ? 33.926 9.326 37.408 1.00 27.30 77 GLN C N 1
ATOM 3084 C CA . GLN C 1 77 ? 35.058 10.096 36.927 1.00 27.38 77 GLN C CA 1
ATOM 3085 C C . GLN C 1 77 ? 36.298 9.316 37.332 1.00 27.60 77 GLN C C 1
ATOM 3086 O O . GLN C 1 77 ? 36.379 8.809 38.449 1.00 27.96 77 GLN C O 1
ATOM 3092 N N . HIS C 1 78 ? 37.263 9.210 36.428 1.00 27.19 78 HIS C N 1
ATOM 3093 C CA . HIS C 1 78 ? 38.480 8.469 36.732 1.00 27.30 78 HIS C CA 1
ATOM 3094 C C . HIS C 1 78 ? 39.248 9.125 37.887 1.00 27.39 78 HIS C C 1
ATOM 3095 O O . HIS C 1 78 ? 39.445 10.341 37.903 1.00 26.83 78 HIS C O 1
ATOM 3102 N N . PRO C 1 79 ? 39.697 8.319 38.868 1.00 27.12 79 PRO C N 1
ATOM 3103 C CA . PRO C 1 79 ? 40.440 8.781 40.044 1.00 26.83 79 PRO C CA 1
ATOM 3104 C C . PRO C 1 79 ? 41.844 9.351 39.815 1.00 26.78 79 PRO C C 1
ATOM 3105 O O . PRO C 1 79 ? 42.331 10.123 40.634 1.00 27.92 79 PRO C O 1
ATOM 3109 N N . ARG C 1 80 ? 42.500 8.973 38.725 1.00 26.51 80 ARG C N 1
ATOM 3110 C CA . ARG C 1 80 ? 43.843 9.473 38.455 1.00 26.75 80 ARG C CA 1
ATOM 3111 C C . ARG C 1 80 ? 43.800 10.827 37.775 1.00 26.68 80 ARG C C 1
ATOM 3112 O O . ARG C 1 80 ? 43.091 11.005 36.787 1.00 27.88 80 ARG C O 1
ATOM 3120 N N . ILE C 1 81 ? 44.578 11.774 38.297 1.00 26.11 81 ILE C N 1
ATOM 3121 C CA . ILE C 1 81 ? 44.598 13.135 37.764 1.00 26.23 81 ILE C CA 1
ATOM 3122 C C . ILE C 1 81 ? 44.771 13.245 36.251 1.00 24.38 81 ILE C C 1
ATOM 3123 O O . ILE C 1 81 ? 44.013 13.958 35.604 1.00 25.17 81 ILE C O 1
ATOM 3128 N N . ARG C 1 82 ? 45.733 12.537 35.674 1.00 23.41 82 ARG C N 1
ATOM 3129 C CA . ARG C 1 82 ? 45.942 12.627 34.227 1.00 22.35 82 ARG C CA 1
ATOM 3130 C C . ARG C 1 82 ? 44.826 11.971 33.403 1.00 22.68 82 ARG C C 1
ATOM 3131 O O . ARG C 1 82 ? 44.832 12.029 32.176 1.00 23.32 82 ARG C O 1
ATOM 3139 N N . ARG C 1 83 ? 43.859 11.369 34.088 1.00 23.25 83 ARG C N 1
ATOM 3140 C CA . ARG C 1 83 ? 42.729 10.707 33.441 1.00 22.86 83 ARG C CA 1
ATOM 3141 C C . ARG C 1 83 ? 41.397 11.278 33.930 1.00 22.48 83 ARG C C 1
ATOM 3142 O O . ARG C 1 83 ? 40.349 10.930 33.400 1.00 23.51 83 ARG C O 1
ATOM 3150 N N . SER C 1 84 ? 41.446 12.162 34.924 1.00 21.48 84 SER C N 1
ATOM 3151 C CA . SER C 1 84 ? 40.244 12.733 35.520 1.00 22.24 84 SER C CA 1
ATOM 3152 C C . SER C 1 84 ? 39.329 13.556 34.606 1.00 21.84 84 SER C C 1
ATOM 3153 O O . SER C 1 84 ? 38.224 13.923 34.991 1.00 22.02 84 SER C O 1
ATOM 3156 N N . HIS C 1 85 ? 39.782 13.848 33.397 1.00 21.90 85 HIS C N 1
ATOM 3157 C CA . HIS C 1 85 ? 38.956 14.593 32.460 1.00 21.92 85 HIS C CA 1
ATOM 3158 C C . HIS C 1 85 ? 37.978 13.605 31.811 1.00 23.17 85 HIS C C 1
ATOM 3159 O O . HIS C 1 85 ? 37.099 13.999 31.043 1.00 23.87 85 HIS C O 1
ATOM 3166 N N . SER C 1 86 ? 38.133 12.321 32.124 1.00 22.57 86 SER C N 1
ATOM 3167 C CA . SER C 1 86 ? 37.263 11.302 31.552 1.00 22.35 86 SER C CA 1
ATOM 3168 C C . SER C 1 86 ? 36.425 10.605 32.607 1.00 21.22 86 SER C C 1
ATOM 3169 O O . SER C 1 86 ? 36.741 10.644 33.790 1.00 22.61 86 SER C O 1
ATOM 3172 N N . GLY C 1 87 ? 35.356 9.961 32.154 1.00 21.22 87 GLY C N 1
ATOM 3173 C CA . GLY C 1 87 ? 34.467 9.244 33.042 1.00 21.08 87 GLY C CA 1
ATOM 3174 C C . GLY C 1 87 ? 34.023 7.976 32.352 1.00 21.63 87 GLY C C 1
ATOM 3175 O O . GLY C 1 87 ? 34.035 7.900 31.127 1.00 22.10 87 GLY C O 1
ATOM 3176 N N . SER C 1 88 ? 33.625 6.978 33.128 1.00 22.65 88 SER C N 1
ATOM 3177 C CA . SER C 1 88 ? 33.198 5.706 32.561 1.00 22.49 88 SER C CA 1
ATOM 3178 C C . SER C 1 88 ? 31.838 5.303 33.061 1.00 23.43 88 SER C C 1
ATOM 3179 O O . SER C 1 88 ? 31.520 5.480 34.237 1.00 23.07 88 SER C O 1
ATOM 3182 N N . ILE C 1 89 ? 31.033 4.764 32.152 1.00 25.26 89 ILE C N 1
ATOM 3183 C CA . ILE C 1 89 ? 29.714 4.271 32.503 1.00 27.31 89 ILE C CA 1
ATOM 3184 C C . ILE C 1 89 ? 29.777 2.752 32.415 1.00 27.95 89 ILE C C 1
ATOM 3185 O O . ILE C 1 89 ? 28.752 2.077 32.450 1.00 29.45 89 ILE C O 1
ATOM 3190 N N . GLY C 1 90 ? 31.003 2.237 32.311 1.00 28.66 90 GLY C N 1
ATOM 3191 C CA . GLY C 1 90 ? 31.234 0.804 32.251 1.00 30.80 90 GLY C CA 1
ATOM 3192 C C . GLY C 1 90 ? 30.626 0.107 31.053 1.00 33.06 90 GLY C C 1
ATOM 3193 O O . GLY C 1 90 ? 30.883 0.492 29.910 1.00 33.87 90 GLY C O 1
ATOM 3194 N N . MET C 1 91 ? 29.827 -0.928 31.318 1.00 33.62 91 MET C N 1
ATOM 3195 C CA . MET C 1 91 ? 29.159 -1.697 30.266 1.00 33.44 91 MET C CA 1
ATOM 3196 C C . MET C 1 91 ? 27.859 -1.010 29.831 1.00 33.22 91 MET C C 1
ATOM 3197 O O . MET C 1 91 ? 27.082 -1.568 29.056 1.00 33.54 91 MET C O 1
ATOM 3202 N N . GLY C 1 92 ? 27.619 0.192 30.349 1.00 32.46 92 GLY C N 1
ATOM 3203 C CA . GLY C 1 92 ? 26.433 0.939 29.972 1.00 32.08 92 GLY C CA 1
ATOM 3204 C C . GLY C 1 92 ? 25.248 0.862 30.916 1.00 32.67 92 GLY C C 1
ATOM 3205 O O . GLY C 1 92 ? 25.409 0.719 32.129 1.00 33.17 92 GLY C O 1
ATOM 3206 N N . VAL C 1 93 ? 24.048 0.970 30.346 1.00 32.40 93 VAL C N 1
ATOM 3207 C CA . VAL C 1 93 ? 22.819 0.920 31.131 1.00 32.25 93 VAL C CA 1
ATOM 3208 C C . VAL C 1 93 ? 22.218 -0.489 31.174 1.00 33.10 93 VAL C C 1
ATOM 3209 O O . VAL C 1 93 ? 22.235 -1.232 30.190 1.00 33.71 93 VAL C O 1
ATOM 3213 N N . ALA C 1 94 ? 21.703 -0.854 32.341 1.00 33.11 94 ALA C N 1
ATOM 3214 C CA . ALA C 1 94 ? 21.070 -2.148 32.544 1.00 32.94 94 ALA C CA 1
ATOM 3215 C C . ALA C 1 94 ? 19.584 -1.860 32.548 1.00 33.53 94 ALA C C 1
ATOM 3216 O O . ALA C 1 94 ? 19.095 -1.124 33.399 1.00 33.09 94 ALA C O 1
ATOM 3218 N N . VAL C 1 95 ? 18.864 -2.443 31.603 1.00 35.85 95 VAL C N 1
ATOM 3219 C CA . VAL C 1 95 ? 17.438 -2.188 31.500 1.00 39.68 95 VAL C CA 1
ATOM 3220 C C . VAL C 1 95 ? 16.536 -3.419 31.394 1.00 42.07 95 VAL C C 1
ATOM 3221 O O . VAL C 1 95 ? 16.754 -4.308 30.558 1.00 43.11 95 VAL C O 1
ATOM 3225 N N . ALA C 1 96 ? 15.512 -3.450 32.244 1.00 44.13 96 ALA C N 1
ATOM 3226 C CA . ALA C 1 96 ? 14.556 -4.549 32.251 1.00 48.26 96 ALA C CA 1
ATOM 3227 C C . ALA C 1 96 ? 13.665 -4.454 31.007 1.00 51.33 96 ALA C C 1
ATOM 3228 O O . ALA C 1 96 ? 13.500 -5.441 30.274 1.00 52.42 96 ALA C O 1
ATOM 3230 N N . TRP C 1 97 ? 13.113 -3.257 30.774 1.00 53.38 97 TRP C N 1
ATOM 3231 C CA . TRP C 1 97 ? 12.231 -2.984 29.627 1.00 53.54 97 TRP C CA 1
ATOM 3232 C C . TRP C 1 97 ? 13.030 -2.488 28.434 1.00 53.28 97 TRP C C 1
ATOM 3233 O O . TRP C 1 97 ? 13.458 -1.332 28.425 1.00 53.98 97 TRP C O 1
ATOM 3244 N N . GLN C 1 98 ? 13.212 -3.326 27.419 1.00 52.62 98 GLN C N 1
ATOM 3245 C CA . GLN C 1 98 ? 13.967 -2.884 26.255 1.00 51.69 98 GLN C CA 1
ATOM 3246 C C . GLN C 1 98 ? 13.068 -2.212 25.226 1.00 50.72 98 GLN C C 1
ATOM 3247 O O . GLN C 1 98 ? 11.968 -2.691 24.938 1.00 51.30 98 GLN C O 1
ATOM 3251 N N . GLY C 1 99 ? 13.547 -1.086 24.699 1.00 49.41 99 GLY C N 1
ATOM 3252 C CA . GLY C 1 99 ? 12.805 -0.335 23.702 1.00 47.29 99 GLY C CA 1
ATOM 3253 C C . GLY C 1 99 ? 11.729 0.594 24.236 1.00 45.81 99 GLY C C 1
ATOM 3254 O O . GLY C 1 99 ? 11.060 1.263 23.450 1.00 46.47 99 GLY C O 1
ATOM 3255 N N . LYS C 1 100 ? 11.558 0.657 25.555 1.00 43.70 100 LYS C N 1
ATOM 3256 C CA . LYS C 1 100 ? 10.529 1.516 26.137 1.00 41.60 100 LYS C CA 1
ATOM 3257 C C . LYS C 1 100 ? 11.021 2.910 26.558 1.00 40.23 100 LYS C C 1
ATOM 3258 O O . LYS C 1 100 ? 10.296 3.651 27.226 1.00 40.62 100 LYS C O 1
ATOM 3262 N N . GLY C 1 101 ? 12.249 3.255 26.170 1.00 37.86 101 GLY C N 1
ATOM 3263 C CA . GLY C 1 101 ? 12.810 4.555 26.503 1.00 34.54 101 GLY C CA 1
ATOM 3264 C C . GLY C 1 101 ? 13.526 4.682 27.840 1.00 33.07 101 GLY C C 1
ATOM 3265 O O . GLY C 1 101 ? 13.939 5.777 28.209 1.00 34.35 101 GLY C O 1
ATOM 3266 N N . VAL C 1 102 ? 13.684 3.582 28.569 1.00 30.90 102 VAL C N 1
ATOM 3267 C CA . VAL C 1 102 ? 14.347 3.627 29.868 1.00 28.11 102 VAL C CA 1
ATOM 3268 C C . VAL C 1 102 ? 15.852 3.848 29.770 1.00 28.19 102 VAL C C 1
ATOM 3269 O O . VAL C 1 102 ? 16.420 4.562 30.585 1.00 30.12 102 VAL C O 1
ATOM 3273 N N . GLY C 1 103 ? 16.507 3.229 28.793 1.00 26.91 103 GLY C N 1
ATOM 3274 C CA . GLY C 1 103 ? 17.938 3.424 28.639 1.00 24.79 103 GLY C CA 1
ATOM 3275 C C . GLY C 1 103 ? 18.269 4.840 28.181 1.00 24.26 103 GLY C C 1
ATOM 3276 O O . GLY C 1 103 ? 19.308 5.386 28.543 1.00 23.22 103 GLY C O 1
ATOM 3277 N N . SER C 1 104 ? 17.388 5.429 27.376 1.00 24.03 104 SER C N 1
ATOM 3278 C CA . SER C 1 104 ? 17.573 6.791 26.869 1.00 24.59 104 SER C CA 1
ATOM 3279 C C . SER C 1 104 ? 17.503 7.784 28.021 1.00 23.42 104 SER C C 1
ATOM 3280 O O . SER C 1 104 ? 18.271 8.745 28.082 1.00 24.66 104 SER C O 1
ATOM 3283 N N A ARG C 1 105 ? 16.566 7.562 28.934 0.60 23.01 105 ARG C N 1
ATOM 3284 N N B ARG C 1 105 ? 16.573 7.532 28.932 0.40 23.19 105 ARG C N 1
ATOM 3285 C CA A ARG C 1 105 ? 16.429 8.441 30.083 0.60 23.44 105 ARG C CA 1
ATOM 3286 C CA B ARG C 1 105 ? 16.368 8.385 30.087 0.40 23.33 105 ARG C CA 1
ATOM 3287 C C A ARG C 1 105 ? 17.676 8.390 30.946 0.60 23.65 105 ARG C C 1
ATOM 3288 C C B ARG C 1 105 ? 17.585 8.380 31.013 0.40 23.38 105 ARG C C 1
ATOM 3289 O O A ARG C 1 105 ? 18.308 9.413 31.204 0.60 25.14 105 ARG C O 1
ATOM 3290 O O B ARG C 1 105 ? 18.112 9.431 31.373 0.40 24.23 105 ARG C O 1
ATOM 3305 N N . LEU C 1 106 ? 18.021 7.188 31.398 1.00 22.91 106 LEU C N 1
ATOM 3306 C CA . LEU C 1 106 ? 19.182 7.017 32.255 1.00 22.34 106 LEU C CA 1
ATOM 3307 C C . LEU C 1 106 ? 20.425 7.619 31.617 1.00 21.24 106 LEU C C 1
ATOM 3308 O O . LEU C 1 106 ? 21.130 8.406 32.234 1.00 21.67 106 LEU C O 1
ATOM 3313 N N . LEU C 1 107 ? 20.683 7.261 30.368 1.00 21.27 107 LEU C N 1
ATOM 3314 C CA . LEU C 1 107 ? 21.861 7.756 29.672 1.00 21.59 107 LEU C CA 1
ATOM 3315 C C . LEU C 1 107 ? 21.844 9.269 29.491 1.00 22.42 107 LEU C C 1
ATOM 3316 O O . LEU C 1 107 ? 22.873 9.923 29.638 1.00 24.68 107 LEU C O 1
ATOM 3321 N N . GLY C 1 108 ? 20.678 9.818 29.168 1.00 22.87 108 GLY C N 1
ATOM 3322 C CA . GLY C 1 108 ? 20.571 11.250 28.975 1.00 22.41 108 GLY C CA 1
ATOM 3323 C C . GLY C 1 108 ? 20.879 11.976 30.266 1.00 23.47 108 GLY C C 1
ATOM 3324 O O . GLY C 1 108 ? 21.529 13.020 30.276 1.00 24.56 108 GLY C O 1
ATOM 3325 N N . GLU C 1 109 ? 20.417 11.408 31.369 1.00 24.09 109 GLU C N 1
ATOM 3326 C CA . GLU C 1 109 ? 20.635 11.997 32.676 1.00 25.14 109 GLU C CA 1
ATOM 3327 C C . GLU C 1 109 ? 22.120 12.012 33.035 1.00 24.08 109 GLU C C 1
ATOM 3328 O O . GLU C 1 109 ? 22.637 13.034 33.464 1.00 25.45 109 GLU C O 1
ATOM 3334 N N . LEU C 1 110 ? 22.803 10.884 32.850 1.00 23.34 110 LEU C N 1
ATOM 3335 C CA . LEU C 1 110 ? 24.224 10.779 33.170 1.00 21.46 110 LEU C CA 1
ATOM 3336 C C . LEU C 1 110 ? 25.087 11.671 32.309 1.00 21.64 110 LEU C C 1
ATOM 3337 O O . LEU C 1 110 ? 26.072 12.233 32.794 1.00 22.69 110 LEU C O 1
ATOM 3342 N N . LEU C 1 111 ? 24.736 11.797 31.032 1.00 20.87 111 LEU C N 1
ATOM 3343 C CA . LEU C 1 111 ? 25.502 12.649 30.122 1.00 21.34 111 LEU C CA 1
ATOM 3344 C C . LEU C 1 111 ? 25.338 14.118 30.503 1.00 22.97 111 LEU C C 1
ATOM 3345 O O . LEU C 1 111 ? 26.232 14.925 30.270 1.00 24.27 111 LEU C O 1
ATOM 3350 N N . ASP C 1 112 ? 24.187 14.449 31.084 1.00 24.05 112 ASP C N 1
ATOM 3351 C CA . ASP C 1 112 ? 23.891 15.802 31.538 1.00 24.57 112 ASP C CA 1
ATOM 3352 C C . ASP C 1 112 ? 24.816 16.114 32.719 1.00 24.24 112 ASP C C 1
ATOM 3353 O O . ASP C 1 112 ? 25.413 17.184 32.780 1.00 24.77 112 ASP C O 1
ATOM 3358 N N . ILE C 1 113 ? 24.935 15.164 33.645 1.00 24.98 113 ILE C N 1
ATOM 3359 C CA . ILE C 1 113 ? 25.820 15.289 34.807 1.00 24.06 113 ILE C CA 1
ATOM 3360 C C . ILE C 1 113 ? 27.283 15.423 34.358 1.00 22.75 113 ILE C C 1
ATOM 3361 O O . ILE C 1 113 ? 28.016 16.292 34.831 1.00 22.49 113 ILE C O 1
ATOM 3366 N N . ALA C 1 114 ? 27.697 14.550 33.445 1.00 21.74 114 ALA C N 1
ATOM 3367 C CA . ALA C 1 114 ? 29.056 14.556 32.915 1.00 21.31 114 ALA C CA 1
ATOM 3368 C C . ALA C 1 114 ? 29.422 15.836 32.158 1.00 21.32 114 ALA C C 1
ATOM 3369 O O . ALA C 1 114 ? 30.543 16.327 32.262 1.00 22.89 114 ALA C O 1
ATOM 3371 N N . ASP C 1 115 ? 28.472 16.375 31.403 1.00 23.12 115 ASP C N 1
ATOM 3372 C CA . ASP C 1 115 ? 28.690 17.584 30.597 1.00 24.05 115 ASP C CA 1
ATOM 3373 C C . ASP C 1 115 ? 28.593 18.906 31.363 1.00 24.73 115 ASP C C 1
ATOM 3374 O O . ASP C 1 115 ? 29.511 19.723 31.346 1.00 23.85 115 ASP C O 1
ATOM 3379 N N . ASN C 1 116 ? 27.459 19.106 32.020 1.00 24.70 116 ASN C N 1
ATOM 3380 C CA . ASN C 1 116 ? 27.169 20.343 32.724 1.00 25.82 116 ASN C CA 1
ATOM 3381 C C . ASN C 1 116 ? 27.641 20.513 34.152 1.00 26.56 116 ASN C C 1
ATOM 3382 O O . ASN C 1 116 ? 27.771 21.644 34.631 1.00 27.55 116 ASN C O 1
ATOM 3387 N N . TRP C 1 117 ? 27.902 19.413 34.840 1.00 26.83 117 TRP C N 1
ATOM 3388 C CA . TRP C 1 117 ? 28.326 19.524 36.219 1.00 27.20 117 TRP C CA 1
ATOM 3389 C C . TRP C 1 117 ? 29.768 19.095 36.425 1.00 27.87 117 TRP C C 1
ATOM 3390 O O . TRP C 1 117 ? 30.552 19.838 37.021 1.00 29.34 117 TRP C O 1
ATOM 3401 N N . MET C 1 118 ? 30.130 17.920 35.919 1.00 27.22 118 MET C N 1
ATOM 3402 C CA . MET C 1 118 ? 31.503 17.440 36.057 1.00 27.46 118 MET C CA 1
ATOM 3403 C C . MET C 1 118 ? 32.385 18.054 34.969 1.00 27.74 118 MET C C 1
ATOM 3404 O O . MET C 1 118 ? 33.608 18.118 35.104 1.00 28.17 118 MET C O 1
ATOM 3409 N N . ASN C 1 119 ? 31.748 18.505 33.893 1.00 28.17 119 ASN C N 1
ATOM 3410 C CA . ASN C 1 119 ? 32.450 19.099 32.764 1.00 29.03 119 ASN C CA 1
ATOM 3411 C C . ASN C 1 119 ? 33.527 18.145 32.240 1.00 28.34 119 ASN C C 1
ATOM 3412 O O . ASN C 1 119 ? 34.675 18.531 32.017 1.00 28.63 119 ASN C O 1
ATOM 3417 N N . LEU C 1 120 ? 33.146 16.884 32.054 1.00 26.87 120 LEU C N 1
ATOM 3418 C CA . LEU C 1 120 ? 34.070 15.879 31.537 1.00 24.69 120 LEU C CA 1
ATOM 3419 C C . LEU C 1 120 ? 34.260 16.101 30.043 1.00 24.04 120 LEU C C 1
ATOM 3420 O O . LEU C 1 120 ? 33.373 16.603 29.355 1.00 23.04 120 LEU C O 1
ATOM 3425 N N . ARG C 1 121 ? 35.424 15.720 29.544 1.00 24.57 121 ARG C N 1
ATOM 3426 C CA . ARG C 1 121 ? 35.712 15.872 28.131 1.00 26.68 121 ARG C CA 1
ATOM 3427 C C . ARG C 1 121 ? 35.465 14.564 27.387 1.00 26.38 121 ARG C C 1
ATOM 3428 O O . ARG C 1 121 ? 35.149 14.563 26.202 1.00 28.05 121 ARG C O 1
ATOM 3436 N N . ARG C 1 122 ? 35.595 13.452 28.102 1.00 26.32 122 ARG C N 1
ATOM 3437 C CA . ARG C 1 122 ? 35.440 12.125 27.518 1.00 22.97 122 ARG C CA 1
ATOM 3438 C C . ARG C 1 122 ? 34.630 11.198 28.408 1.00 21.88 122 ARG C C 1
ATOM 3439 O O . ARG C 1 122 ? 34.808 11.194 29.618 1.00 20.73 122 ARG C O 1
ATOM 3447 N N . VAL C 1 123 ? 33.725 10.436 27.800 1.00 21.90 123 VAL C N 1
ATOM 3448 C CA . VAL C 1 123 ? 32.911 9.454 28.517 1.00 22.81 123 VAL C CA 1
ATOM 3449 C C . VAL C 1 123 ? 33.115 8.114 27.809 1.00 22.78 123 VAL C C 1
ATOM 3450 O O . VAL C 1 123 ? 32.892 8.000 26.604 1.00 22.17 123 VAL C O 1
ATOM 3454 N N . GLU C 1 124 ? 33.532 7.108 28.574 1.00 22.56 124 GLU C N 1
ATOM 3455 C CA . GLU C 1 124 ? 33.825 5.784 28.038 1.00 22.93 124 GLU C CA 1
ATOM 3456 C C . GLU C 1 124 ? 32.818 4.713 28.413 1.00 23.31 124 GLU C C 1
ATOM 3457 O O . GLU C 1 124 ? 32.118 4.816 29.415 1.00 23.05 124 GLU C O 1
ATOM 3463 N N . LEU C 1 125 ? 32.751 3.680 27.582 1.00 23.25 125 LEU C N 1
ATOM 3464 C CA . LEU C 1 125 ? 31.879 2.541 27.830 1.00 23.34 125 LEU C CA 1
ATOM 3465 C C . LEU C 1 125 ? 32.270 1.391 26.919 1.00 23.18 125 LEU C C 1
ATOM 3466 O O . LEU C 1 125 ? 32.987 1.575 25.939 1.00 23.35 125 LEU C O 1
ATOM 3471 N N . THR C 1 126 ? 31.819 0.196 27.274 1.00 23.33 126 THR C N 1
ATOM 3472 C CA . THR C 1 126 ? 32.062 -0.993 26.471 1.00 23.85 126 THR C CA 1
ATOM 3473 C C . THR C 1 126 ? 30.686 -1.634 26.317 1.00 24.77 126 THR C C 1
ATOM 3474 O O . THR C 1 126 ? 29.823 -1.489 27.191 1.00 24.45 126 THR C O 1
ATOM 3478 N N . VAL C 1 127 ? 30.468 -2.296 25.186 1.00 23.98 127 VAL C N 1
ATOM 3479 C CA . VAL C 1 127 ? 29.198 -2.957 24.896 1.00 23.56 127 VAL C CA 1
ATOM 3480 C C . VAL C 1 127 ? 29.522 -4.188 24.067 1.00 23.76 127 VAL C C 1
ATOM 3481 O O . VAL C 1 127 ? 30.435 -4.153 23.247 1.00 24.74 127 VAL C O 1
ATOM 3485 N N . TYR C 1 128 ? 28.803 -5.283 24.284 1.00 23.39 128 TYR C N 1
ATOM 3486 C CA . TYR C 1 128 ? 29.070 -6.489 23.507 1.00 23.79 128 TYR C CA 1
ATOM 3487 C C . TYR C 1 128 ? 28.760 -6.193 22.043 1.00 23.88 128 TYR C C 1
ATOM 3488 O O . TYR C 1 128 ? 27.804 -5.476 21.734 1.00 23.82 128 TYR C O 1
ATOM 3497 N N . THR C 1 129 ? 29.593 -6.727 21.150 1.00 25.00 129 THR C N 1
ATOM 3498 C CA . THR C 1 129 ? 29.460 -6.484 19.714 1.00 26.54 129 THR C CA 1
ATOM 3499 C C . THR C 1 129 ? 28.146 -6.903 19.073 1.00 28.15 129 THR C C 1
ATOM 3500 O O . THR C 1 129 ? 27.765 -6.367 18.032 1.00 28.61 129 THR C O 1
ATOM 3504 N N . ASP C 1 130 ? 27.444 -7.847 19.685 1.00 28.26 130 ASP C N 1
ATOM 3505 C CA . ASP C 1 130 ? 26.187 -8.301 19.116 1.00 29.48 130 ASP C CA 1
ATOM 3506 C C . ASP C 1 130 ? 24.987 -7.705 19.831 1.00 29.94 130 ASP C C 1
ATOM 3507 O O . ASP C 1 130 ? 23.854 -8.089 19.551 1.00 31.18 130 ASP C O 1
ATOM 3512 N N . ASN C 1 131 ? 25.235 -6.776 20.752 1.00 28.97 131 ASN C N 1
ATOM 3513 C CA . ASN C 1 131 ? 24.153 -6.131 21.491 1.00 28.78 131 ASN C CA 1
ATOM 3514 C C . ASN C 1 131 ? 23.653 -4.940 20.681 1.00 29.64 131 ASN C C 1
ATOM 3515 O O . ASN C 1 131 ? 23.941 -3.796 21.010 1.00 30.65 131 ASN C O 1
ATOM 3520 N N . ALA C 1 132 ? 22.893 -5.227 19.628 1.00 29.81 132 ALA C N 1
ATOM 3521 C CA . ALA C 1 132 ? 22.367 -4.213 18.723 1.00 30.21 132 ALA C CA 1
ATOM 3522 C C . ALA C 1 132 ? 21.568 -3.062 19.349 1.00 31.51 132 ALA C C 1
ATOM 3523 O O . ALA C 1 132 ? 21.822 -1.897 19.044 1.00 32.44 132 ALA C O 1
ATOM 3525 N N . PRO C 1 133 ? 20.583 -3.369 20.216 1.00 31.25 133 PRO C N 1
ATOM 3526 C CA . PRO C 1 133 ? 19.770 -2.327 20.858 1.00 30.61 133 PRO C CA 1
ATOM 3527 C C . PRO C 1 133 ? 20.629 -1.317 21.617 1.00 30.70 133 PRO C C 1
ATOM 3528 O O . PRO C 1 133 ? 20.421 -0.109 21.530 1.00 30.49 133 PRO C O 1
ATOM 3532 N N . ALA C 1 134 ? 21.595 -1.834 22.367 1.00 30.66 134 ALA C N 1
ATOM 3533 C CA . ALA C 1 134 ? 22.493 -0.990 23.148 1.00 31.11 134 ALA C CA 1
ATOM 3534 C C . ALA C 1 134 ? 23.337 -0.108 22.229 1.00 30.00 134 ALA C C 1
ATOM 3535 O O . ALA C 1 134 ? 23.471 1.084 22.478 1.00 30.62 134 ALA C O 1
ATOM 3537 N N . LEU C 1 135 ? 23.903 -0.693 21.175 1.00 27.81 135 LEU C N 1
ATOM 3538 C CA . LEU C 1 135 ? 24.702 0.069 20.231 1.00 27.16 135 LEU C CA 1
ATOM 3539 C C . LEU C 1 135 ? 23.900 1.189 19.589 1.00 27.06 135 LEU C C 1
ATOM 3540 O O . LEU C 1 135 ? 24.395 2.301 19.433 1.00 28.15 135 LEU C O 1
ATOM 3545 N N . ALA C 1 136 ? 22.664 0.900 19.208 1.00 26.85 136 ALA C N 1
ATOM 3546 C CA . ALA C 1 136 ? 21.830 1.921 18.592 1.00 27.05 136 ALA C CA 1
ATOM 3547 C C . ALA C 1 136 ? 21.653 3.056 19.600 1.00 26.55 136 ALA C C 1
ATOM 3548 O O . ALA C 1 136 ? 21.765 4.232 19.249 1.00 27.66 136 ALA C O 1
ATOM 3550 N N . LEU C 1 137 ? 21.398 2.691 20.855 1.00 26.50 137 LEU C N 1
ATOM 3551 C CA . LEU C 1 137 ? 21.210 3.664 21.924 1.00 25.84 137 LEU C CA 1
ATOM 3552 C C . LEU C 1 137 ? 22.433 4.555 22.147 1.00 26.62 137 LEU C C 1
ATOM 3553 O O . LEU C 1 137 ? 22.307 5.773 22.256 1.00 27.75 137 LEU C O 1
ATOM 3558 N N . TYR C 1 138 ? 23.616 3.957 22.206 1.00 25.89 138 TYR C N 1
ATOM 3559 C CA . TYR C 1 138 ? 24.831 4.718 22.447 1.00 25.60 138 TYR C CA 1
ATOM 3560 C C . TYR C 1 138 ? 25.215 5.623 21.293 1.00 26.03 138 TYR C C 1
ATOM 3561 O O . TYR C 1 138 ? 25.615 6.766 21.509 1.00 28.23 138 TYR C O 1
ATOM 3570 N N . ARG C 1 139 ? 25.085 5.117 20.070 1.00 27.60 139 ARG C N 1
ATOM 3571 C CA . ARG C 1 139 ? 25.414 5.896 18.877 1.00 27.73 139 ARG C CA 1
ATOM 3572 C C . ARG C 1 139 ? 24.505 7.106 18.736 1.00 26.39 139 ARG C C 1
ATOM 3573 O O . ARG C 1 139 ? 24.930 8.162 18.269 1.00 26.75 139 ARG C O 1
ATOM 3581 N N . LYS C 1 140 ? 23.249 6.941 19.125 1.00 26.22 140 LYS C N 1
ATOM 3582 C CA . LYS C 1 140 ? 22.278 8.028 19.096 1.00 27.23 140 LYS C CA 1
ATOM 3583 C C . LYS C 1 140 ? 22.776 9.205 19.950 1.00 26.81 140 LYS C C 1
ATOM 3584 O O . LYS C 1 140 ? 22.620 10.363 19.569 1.00 28.24 140 LYS C O 1
ATOM 3590 N N . PHE C 1 141 ? 23.381 8.902 21.100 1.00 24.96 141 PHE C N 1
ATOM 3591 C CA . PHE C 1 141 ? 23.858 9.941 22.009 1.00 23.77 141 PHE C CA 1
ATOM 3592 C C . PHE C 1 141 ? 25.265 10.472 21.799 1.00 23.04 141 PHE C C 1
ATOM 3593 O O . PHE C 1 141 ? 25.777 11.201 22.648 1.00 23.21 141 PHE C O 1
ATOM 3601 N N . GLY C 1 142 ? 25.896 10.120 20.685 1.00 22.69 142 GLY C N 1
ATOM 3602 C CA . GLY C 1 142 ? 27.227 10.641 20.422 1.00 21.58 142 GLY C CA 1
ATOM 3603 C C . GLY C 1 142 ? 28.419 9.723 20.594 1.00 21.72 142 GLY C C 1
ATOM 3604 O O . GLY C 1 142 ? 29.549 10.125 20.296 1.00 21.76 142 GLY C O 1
ATOM 3605 N N . PHE C 1 143 ? 28.192 8.506 21.080 1.00 20.72 143 PHE C N 1
ATOM 3606 C CA . PHE C 1 143 ? 29.295 7.570 21.260 1.00 21.33 143 PHE C CA 1
ATOM 3607 C C . PHE C 1 143 ? 29.731 6.948 19.943 1.00 22.32 143 PHE C C 1
ATOM 3608 O O . PHE C 1 143 ? 28.920 6.653 19.065 1.00 22.97 143 PHE C O 1
ATOM 3616 N N . GLU C 1 144 ? 31.029 6.739 19.827 1.00 23.10 144 GLU C N 1
ATOM 3617 C CA . GLU C 1 144 ? 31.596 6.153 18.637 1.00 25.73 144 GLU C CA 1
ATOM 3618 C C . GLU C 1 144 ? 32.521 5.029 19.009 1.00 25.84 144 GLU C C 1
ATOM 3619 O O . GLU C 1 144 ? 33.219 5.098 20.016 1.00 28.09 144 GLU C O 1
ATOM 3625 N N . THR C 1 145 ? 32.528 3.989 18.189 1.00 25.62 145 THR C N 1
ATOM 3626 C CA . THR C 1 145 ? 33.400 2.853 18.420 1.00 24.52 145 THR C CA 1
ATOM 3627 C C . THR C 1 145 ? 34.840 3.316 18.221 1.00 26.04 145 THR C C 1
ATOM 3628 O O . THR C 1 145 ? 35.153 3.985 17.232 1.00 27.68 145 THR C O 1
ATOM 3632 N N . GLU C 1 146 ? 35.704 2.977 19.175 1.00 26.22 146 GLU C N 1
ATOM 3633 C CA . GLU C 1 146 ? 37.119 3.322 19.108 1.00 24.97 146 GLU C CA 1
ATOM 3634 C C . GLU C 1 146 ? 37.955 2.068 18.948 1.00 24.26 146 GLU C C 1
ATOM 3635 O O . GLU C 1 146 ? 39.069 2.118 18.436 1.00 24.42 146 GLU C O 1
ATOM 3641 N N . GLY C 1 147 ? 37.402 0.944 19.389 1.00 23.72 147 GLY C N 1
ATOM 3642 C CA . GLY C 1 147 ? 38.100 -0.319 19.288 1.00 23.72 147 GLY C CA 1
ATOM 3643 C C . GLY C 1 147 ? 37.188 -1.503 19.511 1.00 24.81 147 GLY C C 1
ATOM 3644 O O . GLY C 1 147 ? 36.066 -1.360 19.985 1.00 24.29 147 GLY C O 1
ATOM 3645 N N . GLU C 1 148 ? 37.672 -2.683 19.147 1.00 26.21 148 GLU C N 1
ATOM 3646 C CA . GLU C 1 148 ? 36.922 -3.919 19.321 1.00 27.44 148 GLU C CA 1
ATOM 3647 C C . GLU C 1 148 ? 37.828 -4.882 20.052 1.00 26.96 148 GLU C C 1
ATOM 3648 O O . GLU C 1 148 ? 38.866 -5.291 19.543 1.00 26.17 148 GLU C O 1
ATOM 3654 N N . MET C 1 149 ? 37.424 -5.248 21.257 1.00 28.13 149 MET C N 1
ATOM 3655 C CA . MET C 1 149 ? 38.239 -6.115 22.076 1.00 28.31 149 MET C CA 1
ATOM 3656 C C . MET C 1 149 ? 37.774 -7.561 22.125 1.00 27.53 149 MET C C 1
ATOM 3657 O O . MET C 1 149 ? 36.664 -7.873 22.546 1.00 25.63 149 MET C O 1
ATOM 3662 N N . ARG C 1 150 ? 38.671 -8.435 21.685 1.00 28.26 150 ARG C N 1
ATOM 3663 C CA . ARG C 1 150 ? 38.411 -9.860 21.605 1.00 30.17 150 ARG C CA 1
ATOM 3664 C C . ARG C 1 150 ? 38.529 -10.627 22.918 1.00 29.16 150 ARG C C 1
ATOM 3665 O O . ARG C 1 150 ? 39.421 -10.365 23.723 1.00 29.79 150 ARG C O 1
ATOM 3673 N N . ASP C 1 151 ? 37.618 -11.581 23.116 1.00 28.01 151 ASP C N 1
ATOM 3674 C CA . ASP C 1 151 ? 37.571 -12.402 24.323 1.00 26.73 151 ASP C CA 1
ATOM 3675 C C . ASP C 1 151 ? 37.722 -11.517 25.558 1.00 26.56 151 ASP C C 1
ATOM 3676 O O . ASP C 1 151 ? 38.426 -11.852 26.511 1.00 26.83 151 ASP C O 1
ATOM 3681 N N . TYR C 1 152 ? 37.038 -10.381 25.527 1.00 25.12 152 TYR C N 1
ATOM 3682 C CA . TYR C 1 152 ? 37.085 -9.414 26.607 1.00 23.49 152 TYR C CA 1
ATOM 3683 C C . TYR C 1 152 ? 36.433 -9.918 27.894 1.00 23.82 152 TYR C C 1
ATOM 3684 O O . TYR C 1 152 ? 36.942 -9.688 28.993 1.00 23.71 152 TYR C O 1
ATOM 3693 N N . ALA C 1 153 ? 35.308 -10.613 27.758 1.00 22.75 153 ALA C N 1
ATOM 3694 C CA . ALA C 1 153 ? 34.593 -11.083 28.924 1.00 22.08 153 ALA C CA 1
ATOM 3695 C C . ALA C 1 153 ? 33.816 -12.361 28.682 1.00 22.87 153 ALA C C 1
ATOM 3696 O O . ALA C 1 153 ? 33.538 -12.736 27.546 1.00 24.42 153 ALA C O 1
ATOM 3698 N N . VAL C 1 154 ? 33.477 -13.033 29.775 1.00 22.80 154 VAL C N 1
ATOM 3699 C CA . VAL C 1 154 ? 32.705 -14.265 29.723 1.00 22.84 154 VAL C CA 1
ATOM 3700 C C . VAL C 1 154 ? 31.210 -13.947 29.666 1.00 24.61 154 VAL C C 1
ATOM 3701 O O . VAL C 1 154 ? 30.697 -13.128 30.436 1.00 25.39 154 VAL C O 1
ATOM 3705 N N . ARG C 1 155 ? 30.521 -14.596 28.739 1.00 24.52 155 ARG C N 1
ATOM 3706 C CA . ARG C 1 155 ? 29.091 -14.432 28.587 1.00 23.88 155 ARG C CA 1
ATOM 3707 C C . ARG C 1 155 ? 28.573 -15.730 27.968 1.00 25.92 155 ARG C C 1
ATOM 3708 O O . ARG C 1 155 ? 29.108 -16.217 26.971 1.00 26.64 155 ARG C O 1
ATOM 3716 N N . ASP C 1 156 ? 27.546 -16.303 28.588 1.00 26.75 156 ASP C N 1
ATOM 3717 C CA . ASP C 1 156 ? 26.957 -17.560 28.134 1.00 27.05 156 ASP C CA 1
ATOM 3718 C C . ASP C 1 156 ? 28.011 -18.668 28.073 1.00 27.33 156 ASP C C 1
ATOM 3719 O O . ASP C 1 156 ? 28.031 -19.463 27.134 1.00 28.77 156 ASP C O 1
ATOM 3724 N N . GLY C 1 157 ? 28.897 -18.703 29.065 1.00 26.04 157 GLY C N 1
ATOM 3725 C CA . GLY C 1 157 ? 29.913 -19.740 29.117 1.00 26.86 157 GLY C CA 1
ATOM 3726 C C . GLY C 1 157 ? 31.038 -19.692 28.102 1.00 28.52 157 GLY C C 1
ATOM 3727 O O . GLY C 1 157 ? 31.694 -20.697 27.832 1.00 28.38 157 GLY C O 1
ATOM 3728 N N . ARG C 1 158 ? 31.276 -18.526 27.527 1.00 30.08 158 ARG C N 1
ATOM 3729 C CA . ARG C 1 158 ? 32.352 -18.395 26.568 1.00 29.77 158 ARG C CA 1
ATOM 3730 C C . ARG C 1 158 ? 32.867 -16.964 26.560 1.00 28.95 158 ARG C C 1
ATOM 3731 O O . ARG C 1 158 ? 32.294 -16.078 27.191 1.00 27.87 158 ARG C O 1
ATOM 3739 N N . PHE C 1 159 ? 33.962 -16.752 25.843 1.00 29.25 159 PHE C N 1
ATOM 3740 C CA . PHE C 1 159 ? 34.563 -15.432 25.727 1.00 28.77 159 PHE C CA 1
ATOM 3741 C C . PHE C 1 159 ? 33.944 -14.702 24.547 1.00 27.86 159 PHE C C 1
ATOM 3742 O O . PHE C 1 159 ? 33.916 -15.223 23.434 1.00 27.97 159 PHE C O 1
ATOM 3750 N N . VAL C 1 160 ? 33.440 -13.502 24.803 1.00 26.81 160 VAL C N 1
ATOM 3751 C CA . VAL C 1 160 ? 32.814 -12.698 23.771 1.00 26.20 160 VAL C CA 1
ATOM 3752 C C . VAL C 1 160 ? 33.562 -11.382 23.596 1.00 26.28 160 VAL C C 1
ATOM 3753 O O . VAL C 1 160 ? 34.314 -10.962 24.473 1.00 26.19 160 VAL C O 1
ATOM 3757 N N . ASP C 1 161 ? 33.349 -10.741 22.452 1.00 27.60 161 ASP C N 1
ATOM 3758 C CA . ASP C 1 161 ? 33.996 -9.472 22.135 1.00 26.98 161 ASP C CA 1
ATOM 3759 C C . ASP C 1 161 ? 33.117 -8.289 22.535 1.00 26.73 161 ASP C C 1
ATOM 3760 O O . ASP C 1 161 ? 31.895 -8.412 22.663 1.00 26.00 161 ASP C O 1
ATOM 3765 N N . VAL C 1 162 ? 33.751 -7.140 22.732 1.00 25.84 162 VAL C N 1
ATOM 3766 C CA . VAL C 1 162 ? 33.030 -5.926 23.071 1.00 25.42 162 VAL C CA 1
ATOM 3767 C C . VAL C 1 162 ? 33.646 -4.765 22.309 1.00 25.19 162 VAL C C 1
ATOM 3768 O O . VAL C 1 162 ? 34.826 -4.795 21.944 1.00 25.07 162 VAL C O 1
ATOM 3772 N N . TYR C 1 163 ? 32.826 -3.755 22.044 1.00 24.43 163 TYR C N 1
ATOM 3773 C CA . TYR C 1 163 ? 33.290 -2.545 21.384 1.00 24.09 163 TYR C CA 1
ATOM 3774 C C . TYR C 1 163 ? 33.647 -1.557 22.483 1.00 24.08 163 TYR C C 1
ATOM 3775 O O . TYR C 1 163 ? 32.961 -1.462 23.499 1.00 24.93 163 TYR C O 1
ATOM 3784 N N . SER C 1 164 ? 34.743 -0.846 22.290 1.00 23.99 164 SER C N 1
ATOM 3785 C CA . SER C 1 164 ? 35.155 0.162 23.241 1.00 24.11 164 SER C CA 1
ATOM 3786 C C . SER C 1 164 ? 34.637 1.443 22.601 1.00 24.54 164 SER C C 1
ATOM 3787 O O . SER C 1 164 ? 35.055 1.797 21.502 1.00 26.28 164 SER C O 1
ATOM 3790 N N . MET C 1 165 ? 33.704 2.127 23.253 1.00 24.60 165 MET C N 1
ATOM 3791 C CA . MET C 1 165 ? 33.169 3.363 22.681 1.00 23.75 165 MET C CA 1
ATOM 3792 C C . MET C 1 165 ? 33.482 4.589 23.517 1.00 22.42 165 MET C C 1
ATOM 3793 O O . MET C 1 165 ? 33.811 4.483 24.688 1.00 22.02 165 MET C O 1
ATOM 3798 N N . ALA C 1 166 ? 33.386 5.755 22.901 1.00 22.01 166 ALA C N 1
ATOM 3799 C CA . ALA C 1 166 ? 33.663 6.996 23.602 1.00 21.71 166 ALA C CA 1
ATOM 3800 C C . ALA C 1 166 ? 32.915 8.176 23.010 1.00 21.93 166 ALA C C 1
ATOM 3801 O O . ALA C 1 166 ? 32.701 8.255 21.800 1.00 21.92 166 ALA C O 1
ATOM 3803 N N . ARG C 1 167 ? 32.514 9.089 23.888 1.00 22.87 167 ARG C N 1
ATOM 3804 C CA . ARG C 1 167 ? 31.816 10.304 23.500 1.00 21.79 167 ARG C CA 1
ATOM 3805 C C . ARG C 1 167 ? 32.692 11.459 23.943 1.00 23.06 167 ARG C C 1
ATOM 3806 O O . ARG C 1 167 ? 32.947 11.627 25.125 1.00 24.04 167 ARG C O 1
ATOM 3814 N N . LEU C 1 168 ? 33.165 12.246 22.989 1.00 25.79 168 LEU C N 1
ATOM 3815 C CA . LEU C 1 168 ? 34.008 13.382 23.313 1.00 27.95 168 LEU C CA 1
ATOM 3816 C C . LEU C 1 168 ? 33.211 14.677 23.276 1.00 30.49 168 LEU C C 1
ATOM 3817 O O . LEU C 1 168 ? 32.372 14.891 22.401 1.00 32.13 168 LEU C O 1
ATOM 3822 N N . ARG C 1 169 ? 33.480 1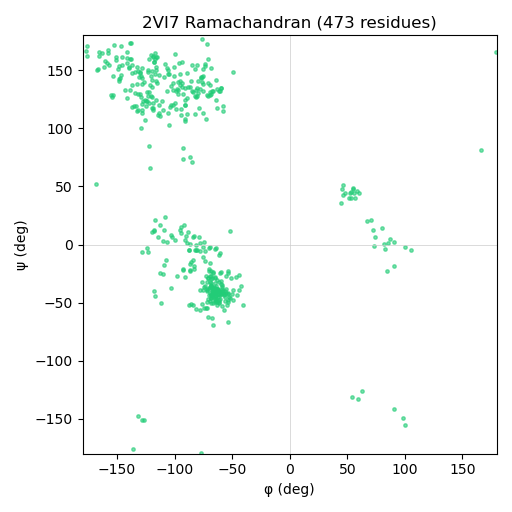5.537 24.245 1.00 33.30 169 ARG C N 1
ATOM 3823 C CA . ARG C 1 169 ? 32.825 16.829 24.329 1.00 37.42 169 ARG C CA 1
ATOM 3824 C C . ARG C 1 169 ? 33.928 17.885 24.301 1.00 40.11 169 ARG C C 1
ATOM 3825 O O . ARG C 1 169 ? 34.402 18.348 25.340 1.00 42.78 169 ARG C O 1
ATOM 3833 N N . ARG C 1 170 ? 34.347 18.240 23.094 1.00 42.75 170 ARG C N 1
ATOM 3834 C CA . ARG C 1 170 ? 35.402 19.220 22.904 1.00 45.21 170 ARG C CA 1
ATOM 3835 C C . ARG C 1 170 ? 34.833 20.637 22.810 1.00 46.70 170 ARG C C 1
ATOM 3836 O O . ARG C 1 170 ? 34.844 21.189 21.688 1.00 48.55 170 ARG C O 1
#

Sequence (491 aa):
TIRLERYSERRHVEGLTALYNDPAVARQVLQMPYQSVEQRRKRLHDSDDDRLLILVALHQGDVIGSASLEQHPRIRRSHSGSIGMGVAVAWQGKGVGSSRLLGELLDIADNWMNLRRVELTVYTDNAPALALYRKFGFETEGEMRDYAVRDGRFVDVYSMARLRRPTIRLERYSERRHVEGLTALYNDPAVARQVLQMPYQSVEQRRKRLHDSDDDRLLILVALHQGDVIGSASLEQHPRIRRSHSGSIGMGVAVAWQGKGVGSRLLGELLDIADNWMNLRRVELTVYTDNAPALALYRKFGFETEGEMRDYAVRDGRFVDVYSMARLRSPTIRLERYSERHVEGLTALYNDPAVARQVLQMPYQSVEQRRKRLHDSDDDRLLILVALHQGDVIGSASLEQHPRIRRSHSGSIGMGVAVAWQGKGVGSRRLLGELLDIADNWMNLRRVELTVYTDNAPALALYRKFGFETEGEMRDYAVRDGRFVDVYSMARLRR

B-factor: mean 35.25, std 12.25, range [15.74, 74.54]

Foldseek 3Di:
DKDKDWDDLLCLVQVLVLCLPLVQVQFAPDDHPDDSPVVCVCHVVPDDPQKTKMFIDDPRHGFWIWMWGQDPDPVRRLEIEGEQAIRGNDQPPCPRLVHVVVVVCCSCVPSVRFKYKYKGFPPPVSVVVSCVVVAKDFDDKAWQPDDGPRGRTIITIIMHGDD/DDKDKDFDDPLCLVQVLVLCQPLVQVLFAPDDHDDDSVVSNVVRVVDDDPQKTKMFIDDPRHGFKIWIKHQDPDPVRRLEIEGEQAIGGNPPPPCPSVVHVVVRVCCSCPPSNHFKYKYKGFPPPVVVVVSVVVVAKDFDDKDWQPDDGPRGRGIITIIMHGD/DFDKDKDWDDDLCLVLVLVLCQPQVQVLFAPDDHDDDSVVVNVVRVVPPDPQKTKMFIDTPSHTFKIWMKGQDPDPVRRLEIEREQAIGGNDQPPCRSVVRVVVVVCCSCPPSNRFKYKYKTFPVPVSVVVSQVVVAKDFPAKAWLPDDGPRGRGIITIIMHGDD

InterPro domains:
  IPR000182 GNAT domain [PF00583] (41-143)
  IPR000182 GNAT domain [PS51186] (8-170)
  IPR016181 Acyl-CoA N-acyltransferase [SSF55729] (1-169)

Solvent-accessible surface area: 24294 Å² total; per-residue (Å²): 147,32,166,32,48,127,14,36,11,177,10,0,133,24,5,6,62,8,21,59,60,90,65,5,3,76,48,10,16,41,87,61,202,41,42,43,57,132,48,103,79,44,42,128,67,59,135,72,138,50,56,20,41,15,0,0,12,48,122,66,95,16,8,0,2,5,38,0,67,45,49,87,72,118,19,11,36,24,0,1,43,4,38,15,10,23,4,17,42,106,115,42,42,34,0,9,24,107,0,0,24,70,0,6,55,45,0,21,102,191,43,106,3,64,0,2,25,4,18,2,1,40,86,18,8,52,15,15,23,26,2,67,69,44,41,3,127,59,27,8,67,15,70,22,26,0,44,23,98,77,92,84,16,38,0,49,7,1,5,42,53,90,192,130,82,29,95,32,57,122,22,40,78,139,10,0,97,24,8,4,64,9,27,45,63,88,68,13,2,79,47,14,22,47,70,57,209,64,55,48,100,60,42,65,66,68,34,121,117,72,104,74,64,92,52,19,45,14,0,0,11,42,152,63,86,20,10,0,2,3,39,0,71,44,50,79,99,103,22,10,29,23,1,1,43,3,35,21,9,20,3,22,57,82,124,90,41,42,1,12,41,97,0,0,25,57,0,9,52,41,0,22,106,195,44,103,2,84,2,3,25,4,23,1,1,38,87,22,66,106,18,9,63,35,3,129,113,51,41,2,125,60,30,9,64,20,75,11,26,0,43,10,89,78,137,64,9,37,0,50,14,1,6,39,74,119,118,74,102,18,83,50,47,149,18,35,40,177,5,0,77,24,7,4,67,9,27,46,59,88,69,11,4,90,44,15,101,76,130,58,208,44,62,46,43,44,20,100,41,121,30,128,93,70,112,80,136,96,55,23,43,12,0,0,11,29,164,68,73,18,9,0,2,3,37,1,78,38,50,84,172,148,216,85,27,83,1,1,42,5,35,18,10,22,3,20,50,78,106,85,96,32,1,9,20,55,0,0,10,66,0,8,20,40,0,18,73,185,43,98,3,116,52,2,30,5,18,1,1,41,91,16,67,85,15,10,56,21,2,134,96,13,38,3,122,59,97,27,96,76,200,93,93,12,96,10,90,75,134,127,7,43,0,50,27,1,5,22,81,62,208